Protein AF-A0AAU9X908-F1 (afdb_monomer)

pLDDT: mean 73.02, std 19.75, range [23.5, 96.81]

Structure (mmCIF, N/CA/C/O backbone):
data_AF-A0AAU9X908-F1
#
_entry.id   AF-A0AAU9X908-F1
#
loop_
_atom_site.group_PDB
_atom_site.id
_atom_site.type_symbol
_atom_site.label_atom_id
_atom_site.label_alt_id
_atom_site.label_comp_id
_atom_site.label_asym_id
_atom_site.label_entity_id
_atom_site.label_seq_id
_atom_site.pdbx_PDB_ins_code
_atom_site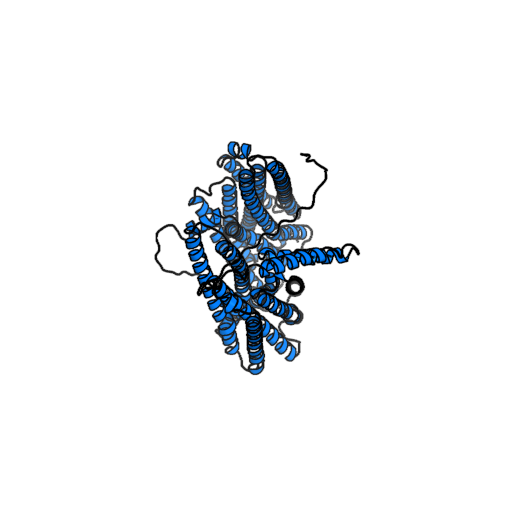.Cartn_x
_atom_site.Cartn_y
_atom_site.Cartn_z
_atom_site.occupancy
_atom_site.B_iso_or_equiv
_atom_site.auth_seq_id
_atom_site.auth_comp_id
_atom_site.auth_asym_id
_atom_site.auth_atom_id
_atom_site.pdbx_PDB_model_num
ATOM 1 N N . MET A 1 1 ? 35.784 2.937 -13.940 1.00 35.47 1 MET A N 1
ATOM 2 C CA . MET A 1 1 ? 35.370 4.219 -14.549 1.00 35.47 1 MET A CA 1
ATOM 3 C C . MET A 1 1 ? 34.858 5.128 -13.444 1.00 35.47 1 MET A C 1
ATOM 5 O O . MET A 1 1 ? 34.075 4.648 -12.642 1.00 35.47 1 MET A O 1
ATOM 9 N N . ASN A 1 2 ? 35.304 6.386 -13.359 1.00 28.16 2 ASN A N 1
ATOM 10 C CA . ASN A 1 2 ? 34.763 7.344 -12.379 1.00 28.16 2 ASN A CA 1
ATOM 11 C C . ASN A 1 2 ? 33.308 7.718 -12.721 1.00 28.16 2 ASN A C 1
ATOM 13 O O . ASN A 1 2 ? 32.868 7.489 -13.845 1.00 28.16 2 ASN A O 1
ATOM 17 N N . GLN A 1 3 ? 32.579 8.375 -11.807 1.00 33.16 3 GLN A N 1
ATOM 18 C CA . GLN A 1 3 ? 31.258 8.948 -12.135 1.00 33.16 3 GLN A CA 1
ATOM 19 C C . GLN A 1 3 ? 31.327 9.942 -13.315 1.00 33.16 3 GLN A C 1
ATOM 21 O O . GLN A 1 3 ? 30.377 10.031 -14.084 1.00 33.16 3 GLN A O 1
ATOM 26 N N . THR A 1 4 ? 32.468 10.605 -13.533 1.00 37.00 4 THR A N 1
ATOM 27 C CA . THR A 1 4 ? 32.739 11.460 -14.704 1.00 37.00 4 THR A CA 1
ATOM 28 C C . THR A 1 4 ? 32.834 10.707 -16.040 1.00 37.00 4 THR A C 1
ATOM 30 O O . THR A 1 4 ? 32.644 11.319 -17.088 1.00 37.00 4 THR A O 1
ATOM 33 N N . ASN A 1 5 ? 33.049 9.387 -16.047 1.00 36.59 5 ASN A N 1
ATOM 34 C CA . ASN A 1 5 ? 33.089 8.583 -17.276 1.00 36.59 5 ASN A CA 1
ATOM 35 C C . ASN A 1 5 ? 31.698 8.146 -17.776 1.00 36.59 5 ASN A C 1
ATOM 37 O O . ASN A 1 5 ? 31.617 7.649 -18.889 1.00 36.59 5 ASN A O 1
ATOM 41 N N . LEU A 1 6 ? 30.609 8.380 -17.028 1.00 41.09 6 LEU A N 1
ATOM 42 C CA . LEU A 1 6 ? 29.248 8.320 -17.596 1.00 41.09 6 LEU A CA 1
ATOM 43 C C . LEU A 1 6 ? 28.894 9.578 -18.423 1.00 41.09 6 LEU A C 1
ATOM 45 O O . LEU A 1 6 ? 27.800 9.655 -18.976 1.00 41.09 6 LEU A O 1
ATOM 49 N N . PHE A 1 7 ? 29.782 10.582 -18.462 1.00 39.28 7 PHE A N 1
ATOM 50 C CA . PHE A 1 7 ? 29.483 11.934 -18.957 1.00 39.28 7 PHE A CA 1
ATOM 51 C C . PHE A 1 7 ? 30.572 12.545 -19.857 1.00 39.28 7 PHE A C 1
ATOM 53 O O . PHE A 1 7 ? 30.513 13.736 -20.164 1.00 39.28 7 PHE A O 1
ATOM 60 N N . LYS A 1 8 ? 31.549 11.752 -20.316 1.00 29.59 8 LYS A N 1
ATOM 61 C CA . LYS A 1 8 ? 32.441 12.143 -21.419 1.00 29.59 8 LYS A CA 1
ATOM 62 C C . LYS A 1 8 ? 31.945 11.521 -22.729 1.00 29.59 8 LYS A C 1
ATOM 64 O O . LYS A 1 8 ? 31.578 10.350 -22.710 1.00 29.59 8 LYS A O 1
ATOM 69 N N . PRO A 1 9 ? 31.960 12.254 -23.856 1.00 34.16 9 PRO A N 1
ATOM 70 C CA . PRO A 1 9 ? 31.743 11.644 -25.158 1.00 34.16 9 PRO A CA 1
ATOM 71 C C . PRO A 1 9 ? 32.958 10.785 -25.523 1.00 34.16 9 PRO A C 1
ATOM 73 O O . PRO A 1 9 ? 34.083 11.288 -25.555 1.00 34.16 9 PRO A O 1
ATOM 76 N N . GLU A 1 10 ? 32.736 9.508 -25.826 1.00 31.47 10 GLU A N 1
ATOM 77 C CA . GLU A 1 10 ? 33.707 8.707 -26.572 1.00 31.47 10 GLU A CA 1
ATOM 78 C C . GLU A 1 10 ? 33.619 9.118 -28.045 1.00 31.47 10 GLU A C 1
ATOM 80 O O . GLU A 1 10 ? 32.768 8.667 -28.809 1.00 31.47 10 GLU A O 1
ATOM 85 N N . SER A 1 11 ? 34.478 10.062 -28.425 1.00 38.91 11 SER A N 1
ATOM 86 C CA . SER A 1 11 ? 34.793 10.324 -29.824 1.00 38.91 11 SER A CA 1
ATOM 87 C C . SER A 1 11 ? 35.535 9.123 -30.416 1.00 38.91 11 SER A C 1
ATOM 89 O O . SER A 1 11 ? 36.434 8.597 -29.767 1.00 38.91 11 SER A O 1
ATOM 91 N N . GLU A 1 12 ? 35.214 8.783 -31.668 1.00 37.00 12 GLU A N 1
ATOM 92 C CA . GLU A 1 12 ? 35.910 7.782 -32.499 1.00 37.00 12 GLU A CA 1
ATOM 93 C C . GLU A 1 12 ? 35.606 6.295 -32.217 1.00 37.00 12 GLU A C 1
ATOM 95 O O . GLU A 1 12 ? 36.513 5.481 -32.066 1.00 37.00 12 GLU A O 1
ATOM 100 N N . LEU A 1 13 ? 34.327 5.893 -32.321 1.00 29.86 13 LEU A N 1
ATOM 101 C CA . LEU A 1 13 ? 34.020 4.564 -32.878 1.00 29.86 13 LEU A CA 1
ATOM 102 C C . LEU A 1 13 ? 32.718 4.511 -33.710 1.00 29.86 13 LEU A C 1
ATOM 104 O O . LEU A 1 13 ? 31.619 4.488 -33.174 1.00 29.86 13 LEU A O 1
ATOM 108 N N . ASN A 1 14 ? 32.899 4.440 -35.033 1.00 28.14 14 ASN A N 1
ATOM 109 C CA . ASN A 1 14 ? 32.009 3.919 -36.088 1.00 28.14 14 ASN A CA 1
ATOM 110 C C . ASN A 1 14 ? 30.514 4.332 -36.141 1.00 28.14 14 ASN A C 1
ATOM 112 O O . ASN A 1 14 ? 29.678 3.949 -35.327 1.00 28.14 14 ASN A O 1
ATOM 116 N N . ASN A 1 15 ? 30.154 5.001 -37.244 1.00 30.45 15 ASN A N 1
ATOM 117 C CA . ASN A 1 15 ? 28.794 5.420 -37.610 1.00 30.45 15 ASN A CA 1
ATOM 118 C C . ASN A 1 15 ? 27.836 4.237 -37.899 1.00 30.45 15 ASN A C 1
ATOM 120 O O . ASN A 1 15 ? 27.577 3.930 -39.062 1.00 30.45 15 ASN A O 1
ATOM 124 N N . SER A 1 16 ? 27.276 3.592 -36.870 1.00 29.86 16 SER A N 1
ATOM 125 C CA . SER A 1 16 ? 26.276 2.518 -37.063 1.00 29.86 16 SER A CA 1
ATOM 126 C C . SER A 1 16 ? 25.141 2.438 -36.028 1.00 29.86 16 SER A C 1
ATOM 128 O O . SER A 1 16 ? 24.173 1.721 -36.261 1.00 29.86 16 SER A O 1
ATOM 130 N N . THR A 1 17 ? 25.195 3.172 -34.913 1.00 33.28 17 THR A N 1
ATOM 131 C CA . THR A 1 17 ? 24.289 2.997 -33.753 1.00 33.28 17 THR A CA 1
ATOM 132 C C . THR A 1 17 ? 23.340 4.182 -33.507 1.00 33.28 17 THR A C 1
ATOM 134 O O . THR A 1 17 ? 23.253 4.722 -32.409 1.00 33.28 17 THR A O 1
ATOM 137 N N . MET A 1 18 ? 22.565 4.580 -34.525 1.00 29.23 18 MET A N 1
ATOM 138 C CA . MET A 1 18 ? 21.447 5.540 -34.375 1.00 29.23 18 MET A CA 1
ATOM 139 C C . MET A 1 18 ? 20.054 4.876 -34.271 1.00 29.23 18 MET A C 1
ATOM 141 O O . MET A 1 18 ? 19.043 5.531 -34.511 1.00 29.23 18 MET A O 1
ATOM 145 N N . GLY A 1 19 ? 19.988 3.586 -33.915 1.00 31.58 19 GLY A N 1
ATOM 146 C CA . GLY A 1 19 ? 18.732 2.818 -33.825 1.00 31.58 19 GLY A CA 1
ATOM 147 C C . GLY A 1 19 ? 18.126 2.660 -32.421 1.00 31.58 19 GLY A C 1
ATOM 148 O O . GLY A 1 19 ? 16.918 2.481 -32.295 1.00 31.58 19 GLY A O 1
ATOM 149 N N . GLU A 1 20 ? 18.927 2.743 -31.356 1.00 39.66 20 GLU A N 1
ATOM 150 C CA . GLU A 1 20 ? 18.507 2.376 -29.993 1.00 39.66 20 GLU A CA 1
ATOM 151 C C . GLU A 1 20 ? 18.228 3.615 -29.129 1.00 39.66 20 GLU A C 1
ATOM 153 O O . GLU A 1 20 ? 19.153 4.249 -28.616 1.00 39.66 20 GLU A O 1
ATOM 158 N N . ARG A 1 21 ? 16.952 3.992 -28.937 1.00 40.88 21 ARG A N 1
ATOM 159 C CA . ARG A 1 21 ? 16.614 5.105 -28.019 1.00 40.88 21 ARG A CA 1
ATOM 160 C C . ARG A 1 21 ? 15.284 5.003 -27.258 1.00 40.88 21 ARG A C 1
ATOM 162 O O . ARG A 1 21 ? 14.858 5.979 -26.642 1.00 40.88 21 ARG A O 1
ATOM 169 N N . SER A 1 22 ? 14.635 3.840 -27.245 1.00 50.44 22 SER A N 1
ATOM 170 C CA . SER A 1 22 ? 13.269 3.708 -26.709 1.00 50.44 22 SER A CA 1
ATOM 171 C C . SER A 1 22 ? 12.935 2.321 -26.137 1.00 50.44 22 SER A C 1
ATOM 173 O O . SER A 1 22 ? 11.853 1.777 -26.356 1.00 50.44 22 SER A O 1
ATOM 175 N N . SER A 1 23 ? 13.838 1.757 -25.331 1.00 57.22 23 SER A N 1
ATOM 176 C CA . SER A 1 23 ? 13.546 0.539 -24.564 1.00 57.22 23 SER A CA 1
ATOM 177 C C . SER A 1 23 ? 12.312 0.729 -23.648 1.00 57.22 23 SER A C 1
ATOM 179 O O . SER A 1 23 ? 12.219 1.749 -22.951 1.00 57.22 23 SER A O 1
ATOM 181 N N . PRO A 1 24 ? 11.355 -0.226 -23.602 1.00 58.06 24 PRO A N 1
ATOM 182 C CA . PRO A 1 24 ? 10.102 -0.087 -22.842 1.00 58.06 24 PRO A CA 1
ATOM 183 C C . PRO A 1 24 ? 10.278 0.264 -21.356 1.00 58.06 24 PRO A C 1
ATOM 185 O O . PRO A 1 24 ? 9.508 1.054 -20.799 1.00 58.06 24 PRO A O 1
ATOM 188 N N . LEU A 1 25 ? 11.361 -0.214 -20.731 1.00 54.50 25 LEU A N 1
ATOM 189 C CA . LEU A 1 25 ? 11.754 0.128 -19.361 1.00 54.50 25 LEU A CA 1
ATOM 190 C C . LEU A 1 25 ? 11.863 1.647 -19.117 1.00 54.50 25 LEU A C 1
ATOM 192 O O . LEU A 1 25 ? 11.541 2.112 -18.021 1.00 54.50 25 LEU A O 1
ATOM 196 N N . ASN A 1 26 ? 12.262 2.445 -20.113 1.00 64.31 26 ASN A N 1
ATOM 197 C CA . ASN A 1 26 ? 12.346 3.904 -19.988 1.00 64.31 26 ASN A CA 1
ATOM 198 C C . ASN A 1 26 ? 10.954 4.558 -19.961 1.00 64.31 26 ASN A C 1
ATOM 200 O O . ASN A 1 26 ? 10.720 5.490 -19.190 1.00 64.31 26 ASN A O 1
ATOM 204 N N . ILE A 1 27 ? 10.003 4.030 -20.734 1.00 67.69 27 ILE A N 1
ATOM 205 C CA . ILE A 1 27 ? 8.603 4.485 -20.767 1.00 67.69 27 ILE A CA 1
ATOM 206 C C . ILE A 1 27 ? 7.889 4.105 -19.464 1.00 67.69 27 ILE A C 1
ATOM 208 O O . ILE A 1 27 ? 7.165 4.924 -18.885 1.00 67.69 27 ILE A O 1
ATOM 212 N N . LEU A 1 28 ? 8.148 2.895 -18.958 1.00 64.56 28 LEU A N 1
ATOM 213 C CA . LEU A 1 28 ? 7.693 2.443 -17.644 1.00 64.56 28 LEU A CA 1
ATOM 214 C C . LEU A 1 28 ? 8.275 3.324 -16.528 1.00 64.56 28 LEU A C 1
ATOM 216 O O . LEU A 1 28 ? 7.522 3.810 -15.684 1.00 64.56 28 LEU A O 1
ATOM 220 N N . SER A 1 29 ? 9.587 3.596 -16.564 1.00 66.31 29 SER A N 1
ATOM 221 C CA . SER A 1 29 ? 10.278 4.496 -15.626 1.00 66.31 29 SER A CA 1
ATOM 222 C C . SER A 1 29 ? 9.632 5.875 -15.595 1.00 66.31 29 SER A C 1
ATOM 224 O O . SER A 1 29 ? 9.266 6.365 -14.527 1.00 66.31 29 SER A O 1
ATOM 226 N N . PHE A 1 30 ? 9.453 6.489 -16.765 1.00 75.62 30 PHE A N 1
ATOM 227 C CA . PHE A 1 30 ? 8.862 7.814 -16.907 1.00 75.62 30 PHE A CA 1
ATOM 228 C C . PHE A 1 30 ? 7.426 7.844 -16.362 1.00 75.62 30 PHE A C 1
ATOM 230 O O . PHE A 1 30 ? 7.099 8.671 -15.511 1.00 75.62 30 PHE A O 1
ATOM 237 N N . SER A 1 31 ? 6.590 6.882 -16.761 1.00 74.75 31 SER A N 1
ATOM 238 C CA . SER A 1 31 ? 5.188 6.778 -16.327 1.00 74.75 31 SER A CA 1
ATOM 239 C C . SER A 1 31 ? 5.047 6.536 -14.817 1.00 74.75 31 SER A C 1
ATOM 241 O O . SER A 1 31 ? 4.188 7.131 -14.158 1.00 74.75 31 SER A O 1
ATOM 243 N N . PHE A 1 32 ? 5.914 5.700 -14.240 1.00 77.44 32 PHE A N 1
ATOM 244 C CA . PHE A 1 32 ? 5.942 5.413 -12.807 1.00 77.44 32 PHE A CA 1
ATOM 245 C C . PHE A 1 32 ? 6.405 6.629 -11.986 1.00 77.44 32 PHE A C 1
ATOM 247 O O . PHE A 1 32 ? 5.791 6.966 -10.970 1.00 77.44 32 PHE A O 1
ATOM 254 N N . LEU A 1 33 ? 7.431 7.347 -12.456 1.00 79.12 33 LEU A N 1
ATOM 255 C CA . LEU A 1 33 ? 7.912 8.582 -11.831 1.00 79.12 33 LEU A CA 1
ATOM 256 C C . LEU A 1 33 ? 6.875 9.714 -11.923 1.00 79.12 33 LEU A C 1
ATOM 258 O O . LEU A 1 33 ? 6.649 10.394 -10.922 1.00 79.12 33 LEU A O 1
ATOM 262 N N . LEU A 1 34 ? 6.169 9.869 -13.052 1.00 83.00 34 LEU A N 1
ATOM 263 C CA . LEU A 1 34 ? 5.041 10.805 -13.177 1.00 83.00 34 LEU A CA 1
ATOM 264 C C . LEU A 1 34 ? 3.926 10.503 -12.160 1.00 83.00 34 LEU A C 1
ATOM 266 O O . LEU A 1 34 ? 3.399 11.420 -11.521 1.00 83.00 34 LEU A O 1
ATOM 270 N N . MET A 1 35 ? 3.586 9.223 -11.967 1.00 83.44 35 MET A N 1
ATOM 271 C CA . MET A 1 35 ? 2.600 8.800 -10.969 1.00 83.44 35 MET A CA 1
ATOM 272 C C . MET A 1 35 ? 3.048 9.151 -9.540 1.00 83.44 35 MET A C 1
ATOM 274 O O . MET A 1 35 ? 2.267 9.739 -8.784 1.00 83.44 35 MET A O 1
ATOM 278 N N . ILE A 1 36 ? 4.293 8.823 -9.172 1.00 83.94 36 ILE A N 1
ATOM 279 C CA . ILE A 1 36 ? 4.866 9.153 -7.857 1.00 83.94 36 ILE A CA 1
ATOM 280 C C . ILE A 1 36 ? 4.890 10.666 -7.637 1.00 83.94 36 ILE A C 1
ATOM 282 O O . ILE A 1 36 ? 4.458 11.129 -6.579 1.00 83.94 36 ILE A O 1
ATOM 286 N N . MET A 1 37 ? 5.330 11.441 -8.628 1.00 88.56 37 MET A N 1
ATOM 287 C CA . MET A 1 37 ? 5.371 12.901 -8.576 1.00 88.56 37 MET A CA 1
ATOM 288 C C . MET A 1 37 ? 3.974 13.479 -8.311 1.00 88.56 37 MET A C 1
ATOM 290 O O . MET A 1 37 ? 3.791 14.224 -7.348 1.00 88.56 37 MET A O 1
ATOM 294 N N . PHE A 1 38 ? 2.957 13.075 -9.083 1.00 86.94 38 PHE A N 1
ATOM 295 C CA . PHE A 1 38 ? 1.579 13.536 -8.880 1.00 86.94 38 PHE A CA 1
ATOM 296 C C . PHE A 1 38 ? 1.053 13.205 -7.472 1.00 86.94 38 PHE A C 1
ATOM 298 O O . PHE A 1 38 ? 0.479 14.070 -6.802 1.00 86.94 38 PHE A O 1
ATOM 305 N N . MET A 1 39 ? 1.254 11.969 -6.997 1.00 84.06 39 MET A N 1
ATOM 306 C CA . MET A 1 39 ? 0.803 11.563 -5.661 1.00 84.06 39 MET A CA 1
ATOM 307 C C . MET A 1 39 ? 1.550 12.302 -4.543 1.00 84.06 39 MET A C 1
ATOM 309 O O . MET A 1 39 ? 0.923 12.705 -3.560 1.00 84.06 39 MET A O 1
ATOM 313 N N . THR A 1 40 ? 2.855 12.524 -4.707 1.00 88.69 40 THR A N 1
ATOM 314 C CA . THR A 1 40 ? 3.704 13.245 -3.751 1.00 88.69 40 THR A CA 1
ATOM 315 C C . THR A 1 40 ? 3.266 14.699 -3.616 1.00 88.69 40 THR A C 1
ATOM 317 O O . THR A 1 40 ? 3.012 15.159 -2.500 1.00 88.69 40 THR A O 1
ATOM 320 N N . LEU A 1 41 ? 3.103 15.406 -4.741 1.00 91.94 41 LEU A N 1
ATOM 321 C CA . LEU A 1 41 ? 2.661 16.802 -4.769 1.00 91.94 41 LEU A CA 1
ATOM 322 C C . LEU A 1 41 ? 1.277 16.957 -4.131 1.00 91.94 41 LEU A C 1
ATOM 324 O O . LEU A 1 41 ? 1.098 17.772 -3.226 1.00 91.94 41 LEU A O 1
ATOM 328 N N . PHE A 1 42 ? 0.304 16.136 -4.542 1.00 88.06 42 PHE A N 1
ATOM 329 C CA . PHE A 1 42 ? -1.058 16.187 -4.007 1.00 88.06 42 PHE A CA 1
ATOM 330 C C . PHE A 1 42 ? -1.113 15.864 -2.505 1.00 88.06 42 PHE A C 1
ATOM 332 O O . PHE A 1 42 ? -1.744 16.588 -1.728 1.00 88.06 42 PHE A O 1
ATOM 339 N N . GLY A 1 43 ? -0.443 14.789 -2.080 1.00 85.19 43 GLY A N 1
ATOM 340 C CA . GLY A 1 43 ? -0.454 14.330 -0.693 1.00 85.19 43 GLY A CA 1
ATOM 341 C C . GLY A 1 43 ? 0.201 15.325 0.266 1.00 85.19 43 GLY A C 1
ATOM 342 O O . GLY A 1 43 ? -0.358 15.623 1.324 1.00 85.19 43 GLY A O 1
ATOM 343 N N . ASN A 1 44 ? 1.349 15.888 -0.108 1.00 92.69 44 ASN A N 1
ATOM 344 C CA . ASN A 1 44 ? 2.088 16.810 0.753 1.00 92.69 44 ASN A CA 1
ATOM 345 C C . ASN A 1 44 ? 1.520 18.237 0.719 1.00 92.69 44 ASN A C 1
ATOM 347 O O . ASN A 1 44 ? 1.444 18.886 1.766 1.00 92.69 44 ASN A O 1
ATOM 351 N N . ALA A 1 45 ? 0.959 18.689 -0.409 1.00 92.19 45 ALA A N 1
ATOM 352 C CA . ALA A 1 45 ? 0.151 19.910 -0.426 1.00 92.19 45 ALA A CA 1
ATOM 353 C C . ALA A 1 45 ? -1.053 19.790 0.528 1.00 92.19 45 ALA A C 1
ATOM 355 O O . ALA A 1 45 ? -1.361 20.729 1.265 1.00 92.19 45 ALA A O 1
ATOM 356 N N . LEU A 1 46 ? -1.697 18.617 0.596 1.00 88.12 46 LEU A N 1
ATOM 357 C CA . LEU A 1 46 ? -2.789 18.354 1.537 1.00 88.12 46 LEU A CA 1
ATOM 358 C C . LEU A 1 46 ? -2.332 18.379 3.011 1.00 88.12 46 LEU A C 1
ATOM 360 O O . LEU A 1 46 ? -3.075 18.898 3.850 1.00 88.12 46 LEU A O 1
ATOM 364 N N . VAL A 1 47 ? -1.121 17.899 3.333 1.00 89.62 47 VAL A N 1
ATOM 365 C CA . VAL A 1 47 ? -0.500 18.037 4.672 1.00 89.62 47 VAL A CA 1
ATOM 366 C C . VAL A 1 47 ? -0.389 19.514 5.067 1.00 89.62 47 VAL A C 1
ATOM 368 O O . VAL A 1 47 ? -0.904 19.917 6.116 1.00 89.62 47 VAL A O 1
ATOM 371 N N . ILE A 1 48 ? 0.219 20.334 4.204 1.00 91.94 48 ILE A N 1
ATOM 372 C CA . ILE A 1 48 ? 0.461 21.762 4.454 1.00 91.94 48 ILE A CA 1
ATOM 373 C C . ILE A 1 48 ? -0.864 22.535 4.553 1.00 91.94 48 ILE A C 1
ATOM 375 O O . ILE A 1 48 ? -1.082 23.297 5.501 1.00 91.94 48 ILE A O 1
ATOM 379 N N . LEU A 1 49 ? -1.799 22.302 3.625 1.00 87.19 49 LEU A N 1
ATOM 380 C CA . LEU A 1 49 ? -3.118 22.941 3.627 1.00 87.19 49 LEU A CA 1
ATOM 381 C C . LEU A 1 49 ? -3.936 22.566 4.867 1.00 87.19 49 LEU A C 1
ATOM 383 O O . LEU A 1 49 ? -4.584 23.433 5.452 1.00 87.19 49 LEU A O 1
ATOM 387 N N . ALA A 1 50 ? -3.888 21.310 5.318 1.00 84.38 50 ALA A N 1
ATOM 388 C CA . ALA A 1 50 ? -4.542 20.885 6.552 1.00 84.38 50 ALA A CA 1
ATOM 389 C C . ALA A 1 50 ? -3.977 21.602 7.788 1.00 84.38 50 ALA A C 1
ATOM 391 O O . ALA A 1 50 ? -4.751 22.083 8.619 1.00 84.38 50 ALA A O 1
ATOM 392 N N . PHE A 1 51 ? -2.651 21.726 7.894 1.00 89.00 51 PHE A N 1
ATOM 393 C CA . PHE A 1 51 ? -1.985 22.435 8.990 1.00 89.00 51 PHE A CA 1
ATOM 394 C C . PHE A 1 51 ? -2.314 23.940 8.997 1.00 89.00 51 PHE A C 1
ATOM 396 O O . PHE A 1 51 ? -2.642 24.518 10.042 1.00 89.00 51 PHE A O 1
ATOM 403 N N . LYS A 1 52 ? -2.326 24.575 7.815 1.00 87.25 52 LYS A N 1
ATOM 404 C CA . LYS A 1 52 ? -2.742 25.976 7.647 1.00 87.25 52 LYS A CA 1
ATOM 405 C C . LYS A 1 52 ? -4.216 26.169 8.035 1.00 87.25 52 LYS A C 1
ATOM 407 O O . LYS A 1 52 ? -4.521 27.090 8.791 1.00 87.25 52 LYS A O 1
ATOM 412 N N . LYS A 1 53 ? -5.117 25.281 7.596 1.00 80.94 53 LYS A N 1
ATOM 413 C CA . LYS A 1 53 ? -6.582 25.385 7.774 1.00 80.94 53 LYS A CA 1
ATOM 414 C C . LYS A 1 53 ? -7.089 25.012 9.176 1.00 80.94 53 LYS A C 1
ATOM 416 O O . LYS A 1 53 ? -8.158 25.474 9.565 1.00 80.94 53 LYS A O 1
ATOM 421 N N . ASN A 1 54 ? -6.369 24.185 9.942 1.00 78.75 54 ASN A N 1
ATOM 422 C CA . ASN A 1 54 ? -6.847 23.649 11.223 1.00 78.75 54 ASN A CA 1
ATOM 423 C C . ASN A 1 54 ? -5.863 23.899 12.381 1.00 78.75 54 ASN A C 1
ATOM 425 O O . ASN A 1 54 ? -4.896 23.161 12.571 1.00 78.75 54 ASN A O 1
ATOM 429 N N . SER A 1 55 ? -6.171 24.884 13.231 1.00 77.94 55 SER A N 1
ATOM 430 C CA . SER A 1 55 ? -5.376 25.217 14.425 1.00 77.94 55 SER A CA 1
ATOM 431 C C . SER A 1 55 ? -5.179 24.041 15.391 1.00 77.94 55 SER A C 1
ATOM 433 O O . SER A 1 55 ? -4.133 23.952 16.028 1.00 77.94 55 SER A O 1
ATOM 435 N N . LYS A 1 56 ? -6.120 23.086 15.455 1.00 76.19 56 LYS A N 1
ATOM 436 C CA . LYS A 1 56 ? -6.049 21.927 16.366 1.00 76.19 56 LYS A CA 1
ATOM 437 C C . LYS A 1 56 ? -4.986 20.888 15.992 1.00 76.19 56 LYS A C 1
ATOM 439 O O . LYS A 1 56 ? -4.790 19.949 16.756 1.00 76.19 56 LYS A O 1
ATOM 444 N N . ILE A 1 57 ? -4.316 21.032 14.844 1.00 79.75 57 ILE A N 1
ATOM 445 C CA . ILE A 1 57 ? -3.167 20.194 14.463 1.00 79.75 57 ILE A CA 1
ATOM 446 C C . ILE A 1 57 ? -1.850 20.978 14.365 1.00 79.75 57 ILE A C 1
ATOM 448 O O . ILE A 1 57 ? -0.874 20.445 13.848 1.00 79.75 57 ILE A O 1
ATOM 452 N N . ARG A 1 58 ? -1.775 22.208 14.895 1.00 84.44 58 ARG A N 1
ATOM 453 C CA . ARG A 1 58 ? -0.533 23.004 14.955 1.00 84.44 58 ARG A CA 1
ATOM 454 C C . ARG A 1 58 ? 0.323 22.670 16.188 1.00 84.44 58 ARG A C 1
ATOM 456 O O . ARG A 1 58 ? 0.741 23.549 16.934 1.00 84.44 58 ARG A O 1
ATOM 463 N N . THR A 1 59 ? 0.543 21.379 16.428 1.00 84.81 59 THR A N 1
ATOM 464 C CA . THR A 1 59 ? 1.423 20.859 17.489 1.00 84.81 59 THR A CA 1
ATOM 465 C C . THR A 1 59 ? 2.877 20.820 17.022 1.00 84.81 59 THR A C 1
ATOM 467 O O . THR A 1 59 ? 3.112 20.662 15.828 1.00 84.81 59 THR A O 1
ATOM 470 N N . VAL A 1 60 ? 3.845 20.877 17.944 1.00 84.19 60 VAL A N 1
ATOM 471 C CA . VAL A 1 60 ? 5.299 20.900 17.656 1.00 84.19 60 VAL A CA 1
ATOM 472 C C . VAL A 1 60 ? 5.729 19.837 16.632 1.00 84.19 60 VAL A C 1
ATOM 474 O O . VAL A 1 60 ? 6.289 20.189 15.600 1.00 84.19 60 VAL A O 1
ATOM 477 N N . THR A 1 61 ? 5.353 18.566 16.822 1.00 84.31 61 THR A N 1
ATOM 478 C CA . THR A 1 61 ? 5.600 17.471 15.855 1.00 84.31 61 THR A CA 1
ATOM 479 C C . THR A 1 61 ? 5.190 17.810 14.428 1.00 84.31 61 THR A C 1
ATOM 481 O O . THR A 1 61 ? 5.832 17.412 13.463 1.00 84.31 61 THR A O 1
ATOM 484 N N . ASN A 1 62 ? 4.079 18.527 14.281 1.00 87.81 62 ASN A N 1
ATOM 485 C CA . ASN A 1 62 ? 3.461 18.753 12.990 1.00 87.81 62 ASN A CA 1
ATOM 486 C C . ASN A 1 62 ? 4.137 19.904 12.230 1.00 87.81 62 ASN A C 1
ATOM 488 O O . ASN A 1 62 ? 3.945 19.995 11.025 1.00 87.81 62 ASN A O 1
ATOM 492 N N . TYR A 1 63 ? 4.972 20.717 12.892 1.00 90.75 63 TYR A N 1
ATOM 493 C CA . TYR A 1 63 ? 5.920 21.597 12.202 1.00 90.75 63 TYR A CA 1
ATOM 494 C C . TYR A 1 63 ? 7.006 20.773 11.491 1.00 90.75 63 TYR A C 1
ATOM 496 O O . TYR A 1 63 ? 7.282 21.031 10.324 1.00 90.75 63 TYR A O 1
ATOM 504 N N . PHE A 1 64 ? 7.539 19.720 12.127 1.00 91.31 64 PHE A N 1
ATOM 505 C CA . PHE A 1 64 ? 8.456 18.777 11.467 1.00 91.31 64 PHE A CA 1
ATOM 506 C C . PHE A 1 64 ? 7.767 17.981 10.346 1.00 91.31 64 PHE A C 1
ATOM 508 O O . PHE A 1 64 ? 8.348 17.803 9.284 1.00 91.31 64 PHE A O 1
ATOM 515 N N . VAL A 1 65 ? 6.503 17.571 10.522 1.00 89.94 65 VAL A N 1
ATOM 516 C CA . VAL A 1 65 ? 5.716 16.926 9.445 1.00 89.94 65 VAL A CA 1
ATOM 517 C C . VAL A 1 65 ? 5.454 17.879 8.267 1.00 89.94 65 VAL A C 1
ATOM 519 O O . VAL A 1 65 ? 5.455 17.443 7.121 1.00 89.94 65 VAL A O 1
ATOM 522 N N . VAL A 1 66 ? 5.263 19.180 8.513 1.00 92.56 66 VAL A N 1
ATOM 523 C CA . VAL A 1 66 ? 5.157 20.194 7.447 1.00 92.56 66 VAL A CA 1
ATOM 524 C C . VAL A 1 66 ? 6.504 20.445 6.765 1.00 92.56 66 VAL A C 1
ATOM 526 O O . VAL A 1 66 ? 6.541 20.566 5.548 1.00 92.56 66 VAL A O 1
ATOM 529 N N . SER A 1 67 ? 7.605 20.477 7.517 1.00 94.38 67 SER A N 1
ATOM 530 C CA . SER A 1 67 ? 8.970 20.592 6.981 1.00 94.38 67 SER A CA 1
ATOM 531 C C . SER A 1 67 ? 9.340 19.390 6.096 1.00 94.38 67 SER A C 1
ATOM 533 O O . SER A 1 67 ? 9.815 19.571 4.978 1.00 94.38 67 SER A O 1
ATOM 535 N N . LEU A 1 68 ? 9.002 18.172 6.533 1.00 92.38 68 LEU A N 1
ATOM 536 C CA . LEU A 1 68 ? 9.098 16.948 5.733 1.00 92.38 68 LEU A CA 1
ATOM 537 C C . LEU A 1 68 ? 8.254 17.038 4.451 1.00 92.38 68 LEU A C 1
ATOM 539 O O . LEU A 1 68 ? 8.766 16.774 3.371 1.00 92.38 68 LEU A O 1
ATOM 543 N N . ALA A 1 69 ? 7.003 17.503 4.547 1.00 93.44 69 ALA A N 1
ATO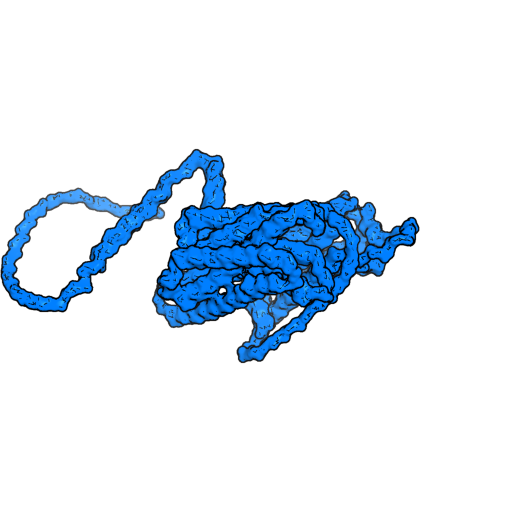M 544 C CA . ALA A 1 69 ? 6.136 17.708 3.385 1.00 93.44 69 ALA A CA 1
ATOM 545 C C . ALA A 1 69 ? 6.666 18.772 2.397 1.00 93.44 69 ALA A C 1
ATOM 547 O O . ALA A 1 69 ? 6.373 18.694 1.207 1.00 93.44 69 ALA A O 1
ATOM 548 N N . VAL A 1 70 ? 7.453 19.753 2.857 1.00 95.12 70 VAL A N 1
ATOM 549 C CA . VAL A 1 70 ? 8.160 20.703 1.976 1.00 95.12 70 VAL A CA 1
ATOM 550 C C . VAL A 1 70 ? 9.327 20.019 1.259 1.00 95.12 70 VAL A C 1
ATOM 552 O O . VAL A 1 70 ? 9.459 20.196 0.052 1.00 95.12 70 VAL A O 1
ATOM 555 N N . ALA A 1 71 ? 10.123 19.196 1.950 1.00 94.75 71 ALA A N 1
ATOM 556 C CA . ALA A 1 71 ? 11.182 18.397 1.321 1.00 94.75 71 ALA A CA 1
ATOM 557 C C . ALA A 1 71 ? 10.621 17.409 0.279 1.00 94.75 71 ALA A C 1
ATOM 559 O O . ALA A 1 71 ? 11.132 17.336 -0.837 1.00 94.75 71 ALA A O 1
ATOM 560 N N . ASP A 1 72 ? 9.522 16.725 0.612 1.00 94.69 72 ASP A N 1
ATOM 561 C CA . ASP A 1 72 ? 8.813 15.810 -0.287 1.00 94.69 72 ASP A CA 1
ATOM 562 C C . ASP A 1 72 ? 8.225 16.536 -1.520 1.00 94.69 72 ASP A C 1
ATOM 564 O O . ASP A 1 72 ? 8.217 15.981 -2.617 1.00 94.69 72 ASP A O 1
ATOM 568 N N . ILE A 1 73 ? 7.772 17.792 -1.395 1.00 95.31 73 ILE A N 1
ATOM 569 C CA . ILE A 1 73 ? 7.366 18.605 -2.559 1.00 95.31 73 ILE A CA 1
ATOM 570 C C . ILE A 1 73 ? 8.576 19.025 -3.397 1.00 95.31 73 ILE A C 1
ATOM 572 O O . ILE A 1 73 ? 8.511 18.947 -4.621 1.00 95.31 73 ILE A O 1
ATOM 576 N N . LEU A 1 74 ? 9.672 19.465 -2.770 1.00 94.31 74 LEU A N 1
ATOM 577 C CA . LEU A 1 74 ? 10.856 19.933 -3.493 1.00 94.31 74 LEU A CA 1
ATOM 578 C C . LEU A 1 74 ? 11.460 18.818 -4.355 1.00 94.31 74 LEU A C 1
ATOM 580 O O . LEU A 1 74 ? 11.604 19.025 -5.557 1.00 94.31 74 LEU A O 1
ATOM 584 N N . VAL A 1 75 ? 11.688 17.620 -3.801 1.00 93.88 75 VAL A N 1
ATOM 585 C CA . VAL A 1 75 ? 12.207 16.467 -4.569 1.00 93.88 75 VAL A CA 1
ATOM 586 C C . VAL A 1 75 ? 11.289 16.087 -5.739 1.00 93.88 75 VAL A C 1
ATOM 588 O O . VAL A 1 75 ? 11.777 15.687 -6.794 1.00 93.88 75 VAL A O 1
ATOM 591 N N . ALA A 1 76 ? 9.971 16.272 -5.602 1.00 93.19 76 ALA A N 1
ATOM 592 C CA . ALA A 1 76 ? 9.007 16.026 -6.672 1.00 93.19 76 ALA A CA 1
ATOM 593 C C . ALA A 1 76 ? 8.990 17.113 -7.767 1.00 93.19 76 ALA A C 1
ATOM 595 O O . ALA A 1 76 ? 8.631 16.805 -8.898 1.00 93.19 76 ALA A O 1
ATOM 596 N N . ILE A 1 77 ? 9.378 18.359 -7.469 1.00 93.44 77 ILE A N 1
ATOM 597 C CA . ILE A 1 77 ? 9.449 19.452 -8.461 1.00 93.44 77 ILE A CA 1
ATOM 598 C C . ILE A 1 77 ? 10.822 19.514 -9.147 1.00 93.44 77 ILE A C 1
ATOM 600 O O . ILE A 1 77 ? 10.892 19.861 -10.323 1.00 93.44 77 ILE A O 1
ATOM 604 N N . THR A 1 78 ? 11.913 19.194 -8.445 1.00 90.94 78 THR A N 1
ATOM 605 C CA . THR A 1 78 ? 13.281 19.346 -8.971 1.00 90.94 78 THR A CA 1
ATOM 606 C C . THR A 1 78 ? 13.930 18.012 -9.332 1.00 90.94 78 THR A C 1
ATOM 608 O O . THR A 1 78 ? 14.365 17.834 -10.469 1.00 90.94 78 THR A O 1
ATOM 611 N N . SER A 1 79 ? 13.984 17.054 -8.405 1.00 91.12 79 SER A N 1
ATOM 612 C CA . SER A 1 79 ? 14.777 15.834 -8.598 1.00 91.12 79 SER A CA 1
ATOM 613 C C . SER A 1 79 ? 14.079 14.778 -9.455 1.00 91.12 79 SER A C 1
ATOM 615 O O . SER A 1 79 ? 14.707 14.214 -10.351 1.00 91.12 79 SER A O 1
ATOM 617 N N . MET A 1 80 ? 12.784 14.522 -9.226 1.00 90.50 80 MET A N 1
ATOM 618 C CA . MET A 1 80 ? 12.030 13.516 -9.986 1.00 90.50 80 MET A CA 1
ATOM 619 C C . MET A 1 80 ? 11.943 13.835 -11.491 1.00 90.50 80 MET A C 1
ATOM 621 O O . MET A 1 80 ? 12.177 12.914 -12.273 1.00 90.50 80 MET A O 1
ATOM 625 N N . PRO A 1 81 ? 11.687 15.085 -11.945 1.00 90.25 81 PRO A N 1
ATOM 626 C CA . PRO A 1 81 ? 11.629 15.386 -13.378 1.00 90.25 81 PRO A CA 1
ATOM 627 C C . PRO A 1 81 ? 12.979 15.242 -14.085 1.00 90.25 81 PRO A C 1
ATOM 629 O O . PRO A 1 81 ? 13.023 14.717 -15.193 1.00 90.25 81 PRO A O 1
ATOM 632 N N . ILE A 1 82 ? 14.087 15.651 -13.451 1.00 87.88 82 ILE A N 1
ATOM 633 C CA . ILE A 1 82 ? 15.421 15.503 -14.055 1.00 87.88 82 ILE A CA 1
ATOM 634 C C . ILE A 1 82 ? 15.831 14.022 -14.093 1.00 87.88 82 ILE A C 1
ATOM 636 O O . ILE A 1 82 ? 16.361 13.569 -15.105 1.00 87.88 82 ILE A O 1
ATOM 640 N N . TRP A 1 83 ? 15.516 13.236 -13.054 1.00 86.75 83 TRP A N 1
ATOM 641 C CA . TRP A 1 83 ? 15.733 11.783 -13.080 1.00 86.75 83 TRP A CA 1
ATOM 642 C C . TRP A 1 83 ? 14.871 11.081 -14.143 1.00 86.75 83 TRP A C 1
ATOM 644 O O . TRP A 1 83 ? 15.355 10.183 -14.821 1.00 86.75 83 TRP A O 1
ATOM 654 N N . ALA A 1 84 ? 13.624 11.516 -14.350 1.00 84.69 84 ALA A N 1
ATOM 655 C CA . ALA A 1 84 ? 12.755 10.994 -15.407 1.00 84.69 84 ALA A CA 1
ATOM 656 C C . ALA A 1 84 ? 13.224 11.392 -16.823 1.00 84.69 84 ALA A C 1
ATOM 658 O O . ALA A 1 84 ? 13.042 10.629 -17.768 1.00 84.69 84 ALA A O 1
ATOM 659 N N . ALA A 1 85 ? 13.857 12.559 -16.975 1.00 82.50 85 ALA A N 1
ATOM 660 C CA . ALA A 1 85 ? 14.465 13.005 -18.229 1.00 82.50 85 ALA A CA 1
ATOM 661 C C . ALA A 1 85 ? 15.803 12.303 -18.541 1.00 82.50 85 ALA A C 1
ATOM 663 O O . ALA A 1 85 ? 16.203 12.240 -19.705 1.00 82.50 85 ALA A O 1
ATOM 664 N N . TYR A 1 86 ? 16.500 11.775 -17.529 1.00 79.25 86 TYR A N 1
ATOM 665 C CA . TYR A 1 86 ? 17.855 11.239 -17.679 1.00 79.25 86 TYR A CA 1
ATOM 666 C C . TYR A 1 86 ? 17.975 10.072 -18.686 1.00 79.25 86 TYR A C 1
ATOM 668 O O . TYR A 1 86 ? 18.827 10.176 -19.569 1.00 79.25 86 TYR A O 1
ATOM 676 N N . PRO A 1 87 ? 17.109 9.034 -18.684 1.00 72.25 87 PRO A N 1
ATOM 677 C CA . PRO A 1 87 ? 17.180 7.959 -19.683 1.00 72.25 87 PRO A CA 1
ATOM 678 C C . PRO A 1 87 ? 16.854 8.401 -21.119 1.00 72.25 87 PRO A C 1
ATOM 680 O O . PRO A 1 87 ? 17.263 7.747 -22.071 1.00 72.25 87 PRO A O 1
ATOM 683 N N . LEU A 1 88 ? 16.121 9.508 -21.290 1.00 71.44 88 LEU A N 1
ATOM 684 C CA . LEU A 1 88 ? 15.685 10.012 -22.599 1.00 71.44 88 LEU A CA 1
ATOM 685 C C . LEU A 1 88 ? 16.726 10.952 -23.233 1.00 71.44 88 LEU A C 1
ATOM 687 O O . LEU A 1 88 ? 16.938 10.946 -24.450 1.00 71.44 88 LEU A O 1
ATOM 691 N N . PHE A 1 89 ? 17.388 11.765 -22.404 1.00 72.56 89 PHE A N 1
ATOM 692 C CA . PHE A 1 89 ? 18.250 12.874 -22.831 1.00 72.56 89 PHE A CA 1
ATOM 693 C C . PHE A 1 89 ? 19.694 12.790 -22.307 1.00 72.56 89 PHE A C 1
ATOM 695 O O . PHE A 1 89 ? 20.426 13.765 -22.447 1.00 72.56 89 PHE A O 1
ATOM 702 N N . GLY A 1 90 ? 20.122 11.662 -21.726 1.00 62.19 90 GLY A N 1
ATOM 703 C CA . GLY A 1 90 ? 21.384 11.499 -20.981 1.00 62.19 90 GLY A CA 1
ATOM 704 C C . GLY A 1 90 ? 22.605 12.229 -21.555 1.00 62.19 90 GLY A C 1
ATOM 705 O O . GLY A 1 90 ? 23.153 13.106 -20.892 1.00 62.19 90 GLY A O 1
ATOM 706 N N . ALA A 1 91 ? 22.981 11.944 -22.806 1.00 57.41 91 ALA A N 1
ATOM 707 C CA . ALA A 1 91 ? 24.142 12.555 -23.473 1.00 57.41 91 ALA A CA 1
ATOM 708 C C . ALA A 1 91 ? 23.961 14.040 -23.878 1.00 57.41 91 ALA A C 1
ATOM 710 O O . ALA A 1 91 ? 24.921 14.701 -24.263 1.00 57.41 91 ALA A O 1
ATOM 711 N N . GLN A 1 92 ? 22.739 14.575 -23.810 1.00 66.38 92 GLN A N 1
ATOM 712 C CA . GLN A 1 92 ? 22.395 15.969 -24.131 1.00 66.38 92 GLN A CA 1
ATOM 713 C C . GLN A 1 92 ? 22.169 16.828 -22.869 1.00 66.38 92 GLN A C 1
ATOM 715 O O . GLN A 1 92 ? 22.082 18.056 -22.957 1.00 66.38 92 GLN A O 1
ATOM 720 N N . LEU A 1 93 ? 22.089 16.211 -21.684 1.00 75.12 93 LEU A N 1
ATOM 721 C CA . LEU A 1 93 ? 21.966 16.915 -20.411 1.00 75.12 93 LEU A CA 1
ATOM 722 C C . LEU A 1 93 ? 23.314 17.526 -20.012 1.00 75.12 93 LEU A C 1
ATOM 724 O O . LEU A 1 93 ? 24.248 16.827 -19.627 1.00 75.12 93 LEU A O 1
ATOM 728 N N . LYS A 1 94 ? 23.400 18.861 -20.067 1.00 81.75 94 LYS A N 1
ATOM 729 C CA . LYS A 1 94 ? 24.579 19.615 -19.611 1.00 81.75 94 LYS A CA 1
ATOM 730 C C . LYS A 1 94 ? 24.934 19.237 -18.170 1.00 81.75 94 LYS A C 1
ATOM 732 O O . LYS A 1 94 ? 24.050 19.175 -17.317 1.00 81.75 94 LYS A O 1
ATOM 737 N N . GLU A 1 95 ? 26.227 19.113 -17.878 1.00 82.56 95 GLU A N 1
ATOM 738 C CA . GLU A 1 95 ? 26.754 18.763 -16.548 1.00 82.56 95 GLU A CA 1
ATOM 739 C C . GLU A 1 95 ? 26.176 19.643 -15.416 1.00 82.56 95 GLU A C 1
ATOM 741 O O . GLU A 1 95 ? 25.899 19.166 -14.317 1.00 82.56 95 GLU A O 1
ATOM 746 N N . SER A 1 96 ? 25.894 20.920 -15.699 1.00 84.06 96 SER A N 1
ATOM 747 C CA . SER A 1 96 ? 25.223 21.847 -14.778 1.00 84.06 96 SER A CA 1
ATOM 748 C C . SER A 1 96 ? 23.861 21.334 -14.285 1.00 84.06 96 SER A C 1
ATOM 750 O O . SER A 1 96 ? 23.528 21.512 -13.117 1.00 84.06 96 SER A O 1
ATOM 752 N N . VAL A 1 97 ? 23.079 20.675 -15.148 1.00 86.25 97 VAL A N 1
ATOM 753 C CA . VAL A 1 97 ? 21.762 20.105 -14.811 1.00 86.25 97 VAL A CA 1
ATOM 754 C C . VAL A 1 97 ? 21.920 18.879 -13.912 1.00 86.25 97 VAL A C 1
ATOM 756 O O . VAL A 1 97 ? 21.169 18.727 -12.951 1.00 86.25 97 VAL A O 1
ATOM 759 N N . LEU A 1 98 ? 22.940 18.051 -14.163 1.00 83.38 98 LEU A N 1
ATOM 760 C CA . LEU A 1 98 ? 23.284 16.920 -13.300 1.00 83.38 98 LEU A CA 1
ATOM 761 C C . LEU A 1 98 ? 23.734 17.398 -11.911 1.00 83.38 98 LEU A C 1
ATOM 763 O O . LEU A 1 98 ? 23.243 16.885 -10.910 1.00 83.38 98 LEU A O 1
ATOM 767 N N . LYS A 1 99 ? 24.587 18.430 -11.836 1.00 87.88 99 LYS A N 1
ATOM 768 C CA . LYS A 1 99 ? 25.010 19.060 -10.572 1.00 87.88 99 LYS A CA 1
ATOM 769 C C . LYS A 1 99 ? 23.815 19.639 -9.796 1.00 87.88 99 LYS A C 1
ATOM 771 O O . LYS A 1 99 ? 23.713 19.417 -8.591 1.00 87.88 99 LYS A O 1
ATOM 776 N N . ILE A 1 100 ? 22.867 20.295 -10.476 1.00 89.06 100 ILE A N 1
ATOM 777 C CA . ILE A 1 100 ? 21.606 20.776 -9.874 1.00 89.06 100 ILE A CA 1
ATOM 778 C C . ILE A 1 100 ? 20.757 19.610 -9.343 1.00 89.06 100 ILE A C 1
ATOM 780 O O . ILE A 1 100 ? 20.283 19.677 -8.208 1.00 89.06 100 ILE A O 1
ATOM 784 N N . TRP A 1 101 ? 20.589 18.532 -10.117 1.00 91.12 101 TRP A N 1
ATOM 785 C CA . TRP A 1 101 ? 19.866 17.337 -9.671 1.00 91.12 101 TRP A CA 1
ATOM 786 C C . TRP A 1 101 ? 20.520 16.699 -8.445 1.00 91.12 101 TRP A C 1
ATOM 788 O O . TRP A 1 101 ? 19.844 16.486 -7.442 1.00 91.12 101 TRP A O 1
ATOM 798 N N . THR A 1 102 ? 21.833 16.450 -8.487 1.00 88.94 102 THR A N 1
ATOM 799 C CA . THR A 1 102 ? 22.580 15.847 -7.375 1.00 88.94 102 THR A CA 1
ATOM 800 C C . THR A 1 102 ? 22.460 16.684 -6.104 1.00 88.94 102 THR A C 1
ATOM 802 O O . THR A 1 102 ? 22.194 16.133 -5.039 1.00 88.94 102 THR A O 1
ATOM 805 N N . PHE A 1 103 ? 22.578 18.012 -6.210 1.00 93.50 103 PHE A N 1
ATOM 806 C CA . PHE A 1 103 ? 22.363 18.915 -5.081 1.00 93.50 103 PHE A CA 1
ATOM 807 C C . PHE A 1 103 ? 20.939 18.797 -4.514 1.00 93.50 103 PHE A C 1
ATOM 809 O O . PHE A 1 103 ? 20.774 18.622 -3.310 1.00 93.50 103 PHE A O 1
ATOM 816 N N . MET A 1 104 ? 19.907 18.852 -5.361 1.00 93.38 104 MET A N 1
ATOM 817 C CA . MET A 1 104 ? 18.506 18.831 -4.918 1.00 93.38 104 MET A CA 1
ATOM 818 C C . MET A 1 104 ? 18.068 17.478 -4.338 1.00 93.38 104 MET A C 1
ATOM 820 O O . MET A 1 104 ? 17.327 17.443 -3.354 1.00 93.38 104 MET A O 1
ATOM 824 N N . ASP A 1 105 ? 18.531 16.369 -4.918 1.00 90.69 105 ASP A N 1
ATOM 825 C CA . ASP A 1 105 ? 18.234 15.005 -4.467 1.00 90.69 105 ASP A CA 1
ATOM 826 C C . ASP A 1 105 ? 18.826 14.734 -3.074 1.00 90.69 105 ASP A C 1
ATOM 828 O O . ASP A 1 105 ? 18.128 14.250 -2.180 1.00 90.69 105 ASP A O 1
ATOM 832 N N . ILE A 1 106 ? 20.080 15.147 -2.852 1.00 91.50 106 ILE A N 1
ATOM 833 C CA . ILE A 1 106 ? 20.737 15.056 -1.541 1.00 91.50 106 ILE A CA 1
ATOM 834 C C . ILE A 1 106 ? 20.078 16.021 -0.543 1.00 91.50 106 ILE A C 1
ATOM 836 O O . ILE A 1 106 ? 19.791 15.617 0.583 1.00 91.50 106 ILE A O 1
ATOM 840 N N . LEU A 1 107 ? 19.750 17.253 -0.953 1.00 94.88 107 LEU A N 1
ATOM 841 C CA . LEU A 1 107 ? 19.145 18.272 -0.086 1.00 94.88 107 LEU A CA 1
ATOM 842 C C . LEU A 1 107 ? 17.815 17.798 0.494 1.00 94.88 107 LEU A C 1
ATOM 844 O O . LEU A 1 107 ? 17.612 17.823 1.709 1.00 94.88 107 LEU A O 1
ATOM 848 N N . CYS A 1 108 ? 16.911 17.346 -0.372 1.00 93.88 108 CYS A N 1
ATOM 849 C CA . CYS A 1 108 ? 15.589 16.902 0.049 1.00 93.88 108 CYS A CA 1
ATOM 850 C C . CYS A 1 108 ? 15.660 15.569 0.806 1.00 93.88 108 CYS A C 1
ATOM 852 O O . CYS A 1 108 ? 14.905 15.365 1.758 1.00 93.88 108 CYS A O 1
ATOM 854 N N . GLY A 1 109 ? 16.601 14.692 0.440 1.00 90.75 109 GLY A N 1
ATOM 855 C CA . GLY A 1 109 ? 16.843 13.433 1.133 1.00 90.75 109 GLY A CA 1
ATOM 856 C C . GLY A 1 109 ? 17.343 13.614 2.564 1.00 90.75 109 GLY A C 1
ATOM 857 O O . GLY A 1 109 ? 16.711 13.134 3.506 1.00 90.75 109 GLY A O 1
ATOM 858 N N . VAL A 1 110 ? 18.428 14.368 2.756 1.00 92.56 110 VAL A N 1
ATOM 859 C CA . VAL A 1 110 ? 18.979 14.654 4.091 1.00 92.56 110 VAL A CA 1
ATOM 860 C C . VAL A 1 110 ? 17.962 15.421 4.943 1.00 92.56 110 VAL A C 1
ATOM 862 O O . VAL A 1 110 ? 17.784 15.088 6.120 1.00 92.56 110 VAL A O 1
ATOM 865 N N . ALA A 1 111 ? 17.204 16.355 4.355 1.00 93.69 111 ALA A N 1
ATOM 866 C CA . ALA A 1 111 ? 16.124 17.048 5.055 1.00 93.69 111 ALA A CA 1
ATOM 867 C C . ALA A 1 111 ? 15.010 16.078 5.487 1.00 93.69 111 ALA A C 1
ATOM 869 O O . ALA A 1 111 ? 14.549 16.138 6.628 1.00 93.69 111 ALA A O 1
ATOM 870 N N . SER A 1 112 ? 14.595 15.149 4.624 1.00 92.38 112 SER A N 1
ATOM 871 C CA . SER A 1 112 ? 13.588 14.128 4.943 1.00 92.38 112 SER A CA 1
ATOM 872 C C . SER A 1 112 ? 14.018 13.254 6.131 1.00 92.38 112 SER A C 1
ATOM 874 O O . SER A 1 112 ? 13.302 13.153 7.135 1.00 92.38 112 SER A O 1
ATOM 876 N N . ILE A 1 113 ? 15.238 12.708 6.079 1.00 90.88 113 ILE A N 1
ATOM 877 C CA . ILE A 1 113 ? 15.773 11.802 7.106 1.00 90.88 113 ILE A CA 1
ATOM 878 C C . ILE A 1 113 ? 15.948 12.520 8.453 1.00 90.88 113 ILE A C 1
ATOM 880 O O . ILE A 1 113 ? 15.578 11.996 9.512 1.00 90.88 113 ILE A O 1
ATOM 884 N N . THR A 1 114 ? 16.475 13.746 8.443 1.00 92.62 114 THR A N 1
ATOM 885 C CA . THR A 1 114 ? 16.703 14.516 9.675 1.00 92.62 114 THR A CA 1
ATOM 886 C C . THR A 1 114 ? 15.401 15.041 10.292 1.00 92.62 114 THR A C 1
ATOM 888 O O . THR A 1 114 ? 15.281 15.026 11.518 1.00 92.62 114 THR A O 1
ATOM 891 N N . ASN A 1 115 ? 14.368 15.368 9.500 1.00 92.62 115 ASN A N 1
ATOM 892 C CA . ASN A 1 115 ? 13.020 15.632 10.028 1.00 92.62 115 ASN A CA 1
ATOM 893 C C . ASN A 1 115 ? 12.419 14.388 10.717 1.00 92.62 115 ASN A C 1
ATOM 895 O O . ASN A 1 115 ? 11.888 14.505 11.823 1.00 92.62 115 ASN A O 1
ATOM 899 N N . LEU A 1 116 ? 12.532 13.188 10.128 1.00 88.88 116 LEU A N 1
ATOM 900 C CA . LEU A 1 116 ? 12.075 11.932 10.759 1.00 88.88 116 LEU A CA 1
ATOM 901 C C . LEU A 1 116 ? 12.835 11.616 12.061 1.00 88.88 116 LEU A C 1
ATOM 903 O O . LEU A 1 116 ? 12.248 11.158 13.051 1.00 88.88 116 LEU A O 1
ATOM 907 N N . THR A 1 117 ? 14.126 11.936 12.095 1.00 91.75 117 THR A N 1
ATOM 908 C CA . THR A 1 117 ? 14.977 11.797 13.284 1.00 91.75 117 THR A CA 1
ATOM 909 C C . THR A 1 117 ? 14.557 12.778 14.384 1.00 91.75 117 THR A C 1
ATOM 911 O O . THR A 1 117 ? 14.351 12.369 15.528 1.00 91.75 117 THR A O 1
ATOM 914 N N . ALA A 1 118 ? 14.308 14.047 14.047 1.00 91.69 118 ALA A N 1
ATOM 915 C CA . ALA A 1 118 ? 13.814 15.055 14.986 1.00 91.69 118 ALA A CA 1
ATOM 916 C C . ALA A 1 118 ? 12.417 14.721 15.541 1.00 91.69 118 ALA A C 1
ATOM 918 O O . ALA A 1 118 ? 12.188 14.858 16.744 1.00 91.69 118 ALA A O 1
ATOM 919 N N . ILE A 1 119 ? 11.507 14.194 14.710 1.00 89.06 119 ILE A N 1
ATOM 920 C CA . ILE A 1 119 ? 10.205 13.660 15.154 1.00 89.06 119 ILE A CA 1
ATOM 921 C C . ILE A 1 119 ? 10.399 12.525 16.173 1.00 89.06 119 ILE A C 1
ATOM 923 O O . ILE A 1 119 ? 9.661 12.439 17.154 1.00 89.06 119 ILE A O 1
ATOM 927 N N . SER A 1 120 ? 11.393 11.659 15.967 1.00 88.50 120 SER A N 1
ATOM 928 C CA . SER A 1 120 ? 11.690 10.538 16.868 1.00 88.50 120 SER A CA 1
ATOM 929 C C . SER A 1 120 ? 12.226 11.003 18.227 1.00 88.50 120 SER A C 1
ATOM 931 O O . SER A 1 120 ? 11.793 10.491 19.262 1.00 88.50 120 SER A O 1
ATOM 933 N N . ILE A 1 121 ? 13.099 12.017 18.233 1.00 89.88 121 ILE A N 1
ATOM 934 C CA . ILE A 1 121 ? 13.620 12.662 19.448 1.00 89.88 121 ILE A CA 1
ATOM 935 C C . ILE A 1 121 ? 12.490 13.379 20.204 1.00 89.88 121 ILE A C 1
ATOM 937 O O . ILE A 1 121 ? 12.287 13.123 21.391 1.00 89.88 121 ILE A O 1
ATOM 941 N N . GLU A 1 122 ? 11.704 14.219 19.520 1.00 88.50 122 GLU A N 1
ATOM 942 C CA . GLU A 1 122 ? 10.555 14.930 20.106 1.00 88.50 122 GLU A CA 1
ATOM 943 C C . GLU A 1 122 ? 9.588 13.955 20.779 1.00 88.50 122 GLU A C 1
ATOM 945 O O . GLU A 1 122 ? 9.204 14.147 21.934 1.00 88.50 122 GLU A O 1
ATOM 950 N N . ARG A 1 123 ? 9.255 12.860 20.086 1.00 85.44 123 ARG A N 1
ATOM 951 C CA . ARG A 1 123 ? 8.349 11.830 20.598 1.00 85.44 123 ARG A CA 1
ATOM 952 C C . ARG A 1 123 ? 8.895 11.088 21.807 1.00 85.44 123 ARG A C 1
ATOM 954 O O . ARG A 1 123 ? 8.098 10.717 22.668 1.00 85.44 123 ARG A O 1
ATOM 961 N N . TYR A 1 124 ? 10.209 10.895 21.909 1.00 87.62 124 TYR A N 1
ATOM 962 C CA . TYR A 1 124 ? 10.803 10.374 23.136 1.00 87.62 124 TYR A CA 1
ATOM 963 C C . TYR A 1 124 ? 10.637 11.360 24.294 1.00 87.62 124 TYR A C 1
ATOM 965 O O . TYR A 1 124 ? 10.095 10.970 25.327 1.00 87.62 124 TYR A O 1
ATOM 973 N N . VAL A 1 125 ? 11.014 12.632 24.116 1.00 87.69 125 VAL A N 1
ATOM 974 C CA . VAL A 1 125 ? 10.916 13.649 25.181 1.00 87.69 125 VAL A CA 1
ATOM 975 C C . VAL A 1 125 ? 9.465 13.821 25.647 1.00 87.69 125 VAL A C 1
ATOM 977 O O . VAL A 1 125 ? 9.202 13.803 26.846 1.00 87.69 125 VAL A O 1
ATOM 980 N N . CYS A 1 126 ? 8.511 13.877 24.714 1.00 84.94 126 CYS A N 1
ATOM 981 C CA . CYS A 1 126 ? 7.074 13.982 24.987 1.00 84.94 126 CYS A CA 1
ATOM 982 C C . CYS A 1 126 ? 6.517 12.816 25.831 1.00 84.94 126 CYS A C 1
ATOM 984 O O . CYS A 1 126 ? 5.634 13.011 26.667 1.00 84.94 126 CYS A O 1
ATOM 986 N N . ILE A 1 127 ? 7.038 11.599 25.636 1.00 82.56 127 ILE A N 1
ATOM 987 C CA . ILE A 1 127 ? 6.580 10.390 26.340 1.00 82.56 127 ILE A CA 1
ATOM 988 C C . ILE A 1 127 ? 7.343 10.168 27.656 1.00 82.56 127 ILE A C 1
ATOM 990 O O . ILE A 1 127 ? 6.752 9.679 28.620 1.00 82.56 127 ILE A O 1
ATOM 994 N N . ALA A 1 128 ? 8.631 10.512 27.716 1.00 84.75 128 ALA A N 1
ATOM 995 C CA . ALA A 1 128 ? 9.483 10.320 28.890 1.00 84.75 128 ALA A CA 1
ATOM 996 C C . ALA A 1 128 ? 9.325 11.419 29.946 1.00 84.75 128 ALA A C 1
ATOM 998 O O . ALA A 1 128 ? 9.211 11.097 31.128 1.00 84.75 128 ALA A O 1
ATOM 999 N N . TYR A 1 129 ? 9.230 12.679 29.519 1.00 85.31 129 TYR A N 1
ATOM 1000 C CA . TYR A 1 129 ? 9.215 13.861 30.384 1.00 85.31 129 TYR A CA 1
ATOM 1001 C C . TYR A 1 129 ? 7.939 14.690 30.138 1.00 85.31 129 TYR A C 1
ATOM 1003 O O . TYR A 1 129 ? 8.008 15.830 29.683 1.00 85.31 129 TYR A O 1
ATOM 1011 N N . PRO A 1 130 ? 6.730 14.132 30.364 1.00 80.69 130 PRO A N 1
ATOM 1012 C CA . PRO A 1 130 ? 5.477 14.727 29.890 1.00 80.69 130 PRO A CA 1
ATOM 1013 C C . PRO A 1 130 ? 5.084 16.038 30.589 1.00 80.69 130 PRO A C 1
ATOM 1015 O O . PRO A 1 130 ? 4.233 16.755 30.067 1.00 80.69 130 PRO A O 1
ATOM 1018 N N . PHE A 1 131 ? 5.659 16.344 31.756 1.00 80.44 131 PHE A N 1
ATOM 1019 C CA . PHE A 1 131 ? 5.464 17.623 32.447 1.00 80.44 131 PHE A CA 1
ATOM 1020 C C . PHE A 1 131 ? 6.459 18.664 31.927 1.00 80.44 131 PHE A C 1
ATOM 1022 O O . PHE A 1 131 ? 6.055 19.720 31.446 1.00 80.44 131 PHE A O 1
ATOM 1029 N N . ASP A 1 132 ? 7.744 18.314 31.906 1.00 83.00 132 ASP A N 1
ATOM 1030 C CA . ASP A 1 132 ? 8.825 19.175 31.422 1.00 83.00 132 ASP A CA 1
ATOM 1031 C C . ASP A 1 132 ? 8.639 19.523 29.943 1.00 83.00 132 ASP A C 1
ATOM 1033 O O . ASP A 1 132 ? 8.870 20.660 29.548 1.00 83.00 132 ASP A O 1
ATOM 1037 N N . TYR A 1 133 ? 8.133 18.589 29.131 1.00 82.81 133 TYR A N 1
ATOM 1038 C CA . TYR A 1 133 ? 7.759 18.818 27.735 1.00 82.81 133 TYR A CA 1
ATOM 1039 C C . TYR A 1 133 ? 6.695 19.918 27.589 1.00 82.81 133 TYR A C 1
ATOM 1041 O O . TYR A 1 133 ? 6.819 20.762 26.704 1.00 82.81 133 TYR A O 1
ATOM 1049 N N . GLN A 1 134 ? 5.673 19.950 28.456 1.00 76.06 134 GLN A N 1
ATOM 1050 C CA . GLN A 1 134 ? 4.587 20.943 28.382 1.00 76.06 134 GLN A CA 1
ATOM 1051 C C . GLN A 1 134 ? 5.050 22.371 28.701 1.00 76.06 134 GLN A C 1
ATOM 1053 O O . GLN A 1 134 ? 4.433 23.320 28.224 1.00 76.06 134 GLN A O 1
ATOM 1058 N N . ILE A 1 135 ? 6.131 22.516 29.470 1.00 76.31 135 ILE A N 1
ATOM 1059 C CA . ILE A 1 135 ? 6.723 23.807 29.851 1.00 76.31 135 ILE A CA 1
ATOM 1060 C C . ILE A 1 135 ? 7.861 24.186 28.884 1.00 76.31 135 ILE A C 1
ATOM 1062 O O . ILE A 1 135 ? 7.992 25.332 28.455 1.00 76.31 135 ILE A O 1
ATOM 1066 N N . THR A 1 136 ? 8.689 23.210 28.509 1.00 73.25 136 THR A N 1
ATOM 1067 C CA . THR A 1 136 ? 9.943 23.425 27.779 1.00 73.25 136 THR A CA 1
ATOM 1068 C C . THR A 1 136 ? 9.749 23.491 26.268 1.00 73.25 136 THR A C 1
ATOM 1070 O O . THR A 1 136 ? 10.401 24.321 25.630 1.00 73.25 136 THR A O 1
ATOM 1073 N N . VAL A 1 137 ? 8.894 22.646 25.678 1.00 76.19 137 VAL A N 1
ATOM 1074 C CA . VAL A 1 137 ? 8.859 22.396 24.225 1.00 76.19 137 VAL A CA 1
ATOM 1075 C C . VAL A 1 137 ? 7.720 23.172 23.556 1.00 76.19 137 VAL A C 1
ATOM 1077 O O . VAL A 1 137 ? 6.576 22.725 23.488 1.00 76.19 137 VAL A O 1
ATOM 1080 N N . THR A 1 138 ? 8.049 24.351 23.023 1.00 81.62 138 THR A N 1
ATOM 1081 C CA . THR A 1 138 ? 7.098 25.256 22.355 1.00 81.62 138 THR A CA 1
ATOM 1082 C C . THR A 1 138 ? 7.308 25.299 20.839 1.00 81.62 138 THR A C 1
ATOM 1084 O O . THR A 1 138 ? 8.406 25.054 20.338 1.00 81.62 138 THR A O 1
ATOM 1087 N N . SER A 1 139 ? 6.268 25.670 20.082 1.00 79.56 139 SER A N 1
ATOM 1088 C CA . SER A 1 139 ? 6.344 25.787 18.615 1.00 79.56 139 SER A CA 1
ATOM 1089 C C . SER A 1 139 ? 7.390 26.800 18.130 1.00 79.56 139 SER A C 1
ATOM 1091 O O . SER A 1 139 ? 7.926 26.637 17.041 1.00 79.56 139 SER A O 1
ATOM 1093 N N . GLN A 1 140 ? 7.714 27.819 18.934 1.00 81.50 140 GLN A N 1
ATOM 1094 C CA . GLN A 1 140 ? 8.785 28.777 18.633 1.00 81.50 140 GLN A CA 1
ATOM 1095 C C . GLN A 1 140 ? 10.167 28.111 18.707 1.00 81.50 140 GLN A C 1
ATOM 1097 O O . GLN A 1 140 ? 10.967 28.264 17.790 1.00 81.50 140 GLN A O 1
ATOM 1102 N N . LYS A 1 141 ? 10.425 27.297 19.742 1.00 82.44 141 LYS A N 1
ATOM 1103 C CA . LYS A 1 141 ? 11.690 26.556 19.909 1.00 82.44 141 LYS A CA 1
ATOM 1104 C C . LYS A 1 141 ? 11.885 25.432 18.882 1.00 82.44 141 LYS A C 1
ATOM 1106 O O . LYS A 1 141 ? 13.002 24.956 18.716 1.00 82.44 141 LYS A O 1
ATOM 1111 N N . ALA A 1 142 ? 10.835 25.032 18.163 1.00 85.62 142 ALA A N 1
ATOM 1112 C CA . ALA A 1 142 ? 10.955 24.112 17.034 1.00 85.62 142 ALA A CA 1
ATOM 1113 C C . ALA A 1 142 ? 11.610 24.765 15.800 1.00 85.62 142 ALA A C 1
ATOM 1115 O O . ALA A 1 142 ? 12.278 24.076 15.034 1.00 85.62 142 ALA A O 1
ATOM 1116 N N . ILE A 1 143 ? 11.455 26.082 15.608 1.00 88.31 143 ILE A N 1
ATOM 1117 C CA . ILE A 1 143 ? 11.929 26.787 14.405 1.00 88.31 143 ILE A CA 1
ATOM 1118 C C . ILE A 1 143 ? 13.468 26.746 14.276 1.00 88.31 143 ILE A C 1
ATOM 1120 O O . ILE A 1 143 ? 13.932 26.377 13.199 1.00 88.31 143 ILE A O 1
ATOM 1124 N N . PRO A 1 144 ? 14.278 27.000 15.328 1.00 91.31 144 PRO A N 1
ATOM 1125 C CA . PRO A 1 144 ? 15.730 26.804 15.262 1.00 91.31 144 PRO A CA 1
ATOM 1126 C C . PRO A 1 144 ? 16.148 25.380 14.873 1.00 91.31 144 PRO A C 1
ATOM 1128 O O . PRO A 1 144 ? 17.088 25.212 14.104 1.00 91.31 144 PRO A O 1
ATOM 1131 N N . ILE A 1 145 ? 15.427 24.351 15.337 1.00 91.38 145 ILE A N 1
ATOM 1132 C CA . ILE A 1 145 ? 15.719 22.948 14.991 1.00 91.38 145 ILE A CA 1
ATOM 1133 C C . ILE A 1 145 ? 15.461 22.703 13.497 1.00 91.38 145 ILE A C 1
ATOM 1135 O O . ILE A 1 145 ? 16.260 22.043 12.838 1.00 91.38 145 ILE A O 1
ATOM 1139 N N . LEU A 1 146 ? 14.390 23.280 12.938 1.00 93.62 146 LEU A N 1
ATOM 1140 C CA . LEU A 1 146 ? 14.137 23.244 11.494 1.00 93.62 146 LEU A CA 1
ATOM 1141 C C . LEU A 1 146 ? 15.230 23.974 10.702 1.00 93.62 146 LEU A C 1
ATOM 1143 O O . LEU A 1 146 ? 15.684 23.455 9.688 1.00 93.62 146 LEU A O 1
ATOM 1147 N N . ILE A 1 147 ? 15.692 25.137 11.167 1.00 94.12 147 ILE A N 1
ATOM 1148 C CA . ILE A 1 147 ? 16.790 25.871 10.519 1.00 94.12 147 ILE A CA 1
ATOM 1149 C C . ILE A 1 147 ? 18.072 25.022 10.510 1.00 94.12 147 ILE A C 1
ATOM 1151 O O . ILE A 1 147 ? 18.694 24.886 9.462 1.00 94.12 147 ILE A O 1
ATOM 1155 N N . ILE A 1 148 ? 18.423 24.376 11.628 1.00 94.69 148 ILE A N 1
ATOM 1156 C CA . ILE A 1 148 ? 19.579 23.466 11.719 1.00 94.69 148 ILE A CA 1
ATOM 1157 C C . ILE A 1 148 ? 19.437 22.277 10.753 1.00 94.69 148 ILE A C 1
ATOM 1159 O O . ILE A 1 148 ? 20.396 21.943 10.061 1.00 94.69 148 ILE A O 1
ATOM 1163 N N . ILE A 1 149 ? 18.244 21.677 10.652 1.00 95.19 149 ILE A N 1
ATOM 1164 C CA . ILE A 1 149 ? 17.931 20.605 9.689 1.00 95.19 149 ILE A CA 1
ATOM 1165 C C . ILE A 1 149 ? 18.218 21.049 8.249 1.00 95.19 149 ILE A C 1
ATOM 1167 O O . ILE A 1 149 ? 18.927 20.353 7.518 1.00 95.19 149 ILE A O 1
ATOM 1171 N N . TRP A 1 150 ? 17.714 22.214 7.837 1.00 96.81 150 TRP A N 1
ATOM 1172 C CA . TRP A 1 150 ? 17.911 22.710 6.473 1.00 96.81 150 TRP A CA 1
ATOM 1173 C C . TRP A 1 150 ? 19.360 23.146 6.212 1.00 96.81 150 TRP A C 1
ATOM 1175 O O . TRP A 1 150 ? 19.893 22.816 5.157 1.00 96.81 150 TRP A O 1
ATOM 1185 N N . LEU A 1 151 ? 20.038 23.780 7.176 1.00 96.12 151 LEU 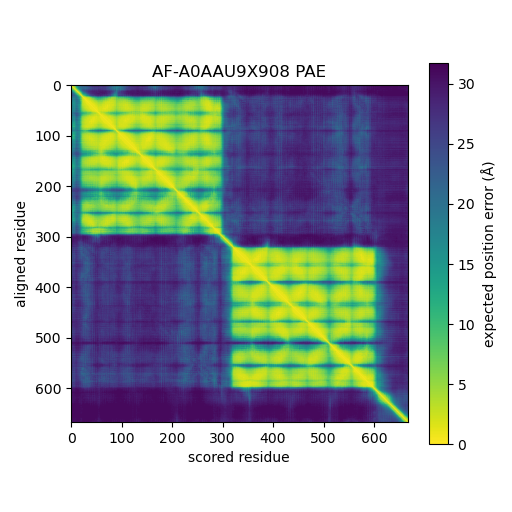A N 1
ATOM 1186 C CA . LEU A 1 151 ? 21.462 24.132 7.066 1.00 96.12 151 LEU A CA 1
ATOM 1187 C C . LEU A 1 151 ? 22.362 22.895 6.935 1.00 96.12 151 LEU A C 1
ATOM 1189 O O . LEU A 1 151 ? 23.237 22.873 6.073 1.00 96.12 151 LEU A O 1
ATOM 1193 N N . PHE A 1 152 ? 22.128 21.848 7.733 1.00 94.44 152 PHE A N 1
ATOM 1194 C CA . PHE A 1 152 ? 22.854 20.580 7.611 1.00 94.44 152 PHE A CA 1
ATOM 1195 C C . PHE A 1 152 ? 22.597 19.910 6.254 1.00 94.44 152 PHE A C 1
ATOM 1197 O O . PHE A 1 152 ? 23.524 19.428 5.607 1.00 94.44 152 PHE A O 1
ATOM 1204 N N . SER A 1 153 ? 21.351 19.941 5.778 1.00 95.69 153 SER A N 1
ATOM 1205 C CA . SER A 1 153 ? 20.982 19.368 4.479 1.00 95.69 153 SER A CA 1
ATOM 1206 C C . SER A 1 153 ? 21.636 20.119 3.311 1.00 95.69 153 SER A C 1
ATOM 1208 O O . SER A 1 153 ? 22.143 19.488 2.384 1.00 95.69 153 SER A O 1
ATOM 1210 N N . VAL A 1 154 ? 21.712 21.455 3.378 1.00 95.75 154 VAL A N 1
ATOM 1211 C CA . VAL A 1 154 ? 22.472 22.278 2.420 1.00 95.75 154 VAL A CA 1
ATOM 1212 C C . VAL A 1 154 ? 23.966 21.968 2.496 1.00 95.75 154 VAL A C 1
ATOM 1214 O O . VAL A 1 154 ? 24.572 21.749 1.454 1.00 95.75 154 VAL A O 1
ATOM 1217 N N . LEU A 1 155 ? 24.556 21.879 3.695 1.00 93.81 155 LEU A N 1
ATOM 1218 C CA . LEU A 1 155 ? 25.973 21.542 3.878 1.00 93.81 155 LEU A CA 1
ATOM 1219 C C . LEU A 1 155 ? 26.329 20.209 3.205 1.00 93.81 155 LEU A C 1
ATOM 1221 O O . LEU A 1 155 ? 27.240 20.167 2.380 1.00 93.81 155 LEU A O 1
ATOM 1225 N N . MET A 1 156 ? 25.584 19.139 3.501 1.00 92.06 156 MET A N 1
ATOM 1226 C CA . MET A 1 156 ? 25.838 17.819 2.913 1.00 92.06 156 MET A CA 1
ATOM 1227 C C . MET A 1 156 ? 25.700 17.831 1.384 1.00 92.06 156 MET A C 1
ATOM 1229 O O . MET A 1 156 ? 26.493 17.187 0.699 1.00 92.06 156 MET A O 1
ATOM 1233 N N . SER A 1 157 ? 24.754 18.602 0.844 1.00 93.06 157 SER A N 1
ATOM 1234 C CA . SER A 1 157 ? 24.521 18.724 -0.604 1.00 93.06 157 SER A CA 1
ATOM 1235 C C . SER A 1 157 ? 25.627 19.511 -1.304 1.00 93.06 157 SER A C 1
ATOM 1237 O O . SER A 1 157 ? 26.200 19.037 -2.285 1.00 93.06 157 SER A O 1
ATOM 1239 N N . SER A 1 158 ? 25.990 20.679 -0.765 1.00 92.56 158 SER A N 1
ATOM 1240 C CA . SER A 1 158 ? 27.104 21.500 -1.250 1.00 92.56 158 SER A CA 1
ATOM 1241 C C . SER A 1 158 ? 28.424 20.731 -1.232 1.00 92.56 158 SER A C 1
ATOM 1243 O O . SER A 1 158 ? 29.221 20.875 -2.155 1.00 92.56 158 SER A O 1
ATOM 1245 N N . LEU A 1 159 ? 28.642 19.860 -0.238 1.00 90.44 159 LEU A N 1
ATOM 1246 C CA . LEU A 1 159 ? 29.844 19.030 -0.165 1.00 90.44 159 LEU A CA 1
ATOM 1247 C C . LEU A 1 159 ? 30.004 18.082 -1.369 1.00 90.44 159 LEU A C 1
ATOM 1249 O O . LEU A 1 159 ? 31.139 17.903 -1.794 1.00 90.44 159 LEU A O 1
ATOM 1253 N N . LYS A 1 160 ? 28.939 17.545 -1.996 1.00 88.12 160 LYS A N 1
ATOM 1254 C CA . LYS A 1 160 ? 29.098 16.759 -3.248 1.00 88.12 160 LYS A CA 1
ATOM 1255 C C . LYS A 1 160 ? 29.496 17.632 -4.438 1.00 88.12 160 LYS A C 1
ATOM 1257 O O . LYS A 1 160 ? 30.178 17.153 -5.335 1.00 88.12 160 LYS A O 1
ATOM 1262 N N . ILE A 1 161 ? 29.070 18.895 -4.455 1.00 89.62 161 ILE A N 1
ATOM 1263 C CA . ILE A 1 161 ? 29.365 19.829 -5.551 1.00 89.62 161 ILE A CA 1
ATOM 1264 C C . ILE A 1 161 ? 30.789 20.388 -5.433 1.00 89.62 161 ILE A C 1
ATOM 1266 O O . ILE A 1 161 ? 31.469 20.532 -6.442 1.00 89.62 161 ILE A O 1
ATOM 1270 N N . VAL A 1 162 ? 31.274 20.637 -4.211 1.00 89.75 162 VAL A N 1
ATOM 1271 C CA . VAL A 1 162 ? 32.676 21.020 -3.955 1.00 89.75 162 VAL A CA 1
ATOM 1272 C C . VAL A 1 162 ? 33.620 19.828 -4.150 1.00 89.75 162 VAL A C 1
ATOM 1274 O O . VAL A 1 162 ? 34.684 19.976 -4.740 1.00 89.75 162 VAL A O 1
ATOM 1277 N N . LEU A 1 163 ? 33.228 18.632 -3.702 1.00 87.38 163 LEU A N 1
ATOM 1278 C CA . LEU A 1 163 ? 34.014 17.398 -3.831 1.00 87.38 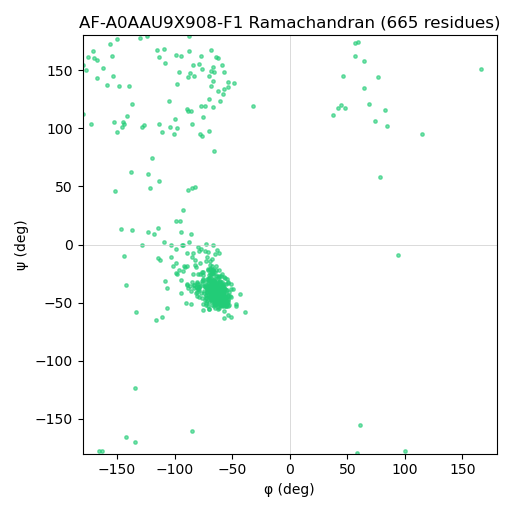163 LEU A CA 1
ATOM 1279 C C . LEU A 1 163 ? 33.651 16.601 -5.100 1.00 87.38 163 LEU A C 1
ATOM 1281 O O . LEU A 1 163 ? 33.745 15.376 -5.103 1.00 87.38 163 LEU A O 1
ATOM 1285 N N . TRP A 1 164 ? 33.223 17.279 -6.171 1.00 84.44 164 TRP A N 1
ATOM 1286 C CA . TRP A 1 164 ? 32.735 16.641 -7.403 1.00 84.44 164 TRP A CA 1
ATOM 1287 C C . TRP A 1 164 ? 33.794 15.759 -8.082 1.00 84.44 164 TRP A C 1
ATOM 1289 O O . TRP A 1 164 ? 33.497 14.636 -8.483 1.00 84.44 164 TRP A O 1
ATOM 1299 N N . GLU A 1 165 ? 35.041 16.236 -8.126 1.00 81.81 165 GLU A N 1
ATOM 1300 C CA . GLU A 1 165 ? 36.192 15.513 -8.689 1.00 81.81 165 GLU A CA 1
ATOM 1301 C C . GLU A 1 165 ? 36.767 14.436 -7.748 1.00 81.81 165 GLU A C 1
ATOM 1303 O O . GLU A 1 165 ? 37.685 13.706 -8.125 1.00 81.81 165 GLU A O 1
ATOM 1308 N N . VAL A 1 166 ? 36.272 14.320 -6.507 1.00 81.75 166 VAL A N 1
ATOM 1309 C CA . VAL A 1 166 ? 36.761 13.299 -5.571 1.00 81.75 166 VAL A CA 1
ATOM 1310 C C . VAL A 1 166 ? 36.154 11.947 -5.956 1.00 81.75 166 VAL A C 1
ATOM 1312 O O . VAL A 1 166 ? 34.930 11.800 -5.914 1.00 81.75 166 VAL A O 1
ATOM 1315 N N . PRO A 1 167 ? 36.971 10.931 -6.298 1.00 74.62 167 PRO A N 1
ATOM 1316 C CA . PRO A 1 167 ? 36.444 9.634 -6.686 1.00 74.62 167 PRO A CA 1
ATOM 1317 C C . PRO A 1 167 ? 35.733 8.943 -5.507 1.00 74.62 167 PRO A C 1
ATOM 1319 O O . PRO A 1 167 ? 36.142 9.106 -4.345 1.00 74.62 167 PRO A O 1
ATOM 1322 N N . PRO A 1 168 ? 34.691 8.140 -5.790 1.00 72.00 168 PRO A N 1
ATOM 1323 C CA . PRO A 1 168 ? 34.031 7.329 -4.775 1.00 72.00 168 PRO A CA 1
ATOM 1324 C C . PRO A 1 168 ? 35.005 6.299 -4.165 1.00 72.00 168 PRO A C 1
ATOM 1326 O O . PRO A 1 168 ? 36.045 6.007 -4.761 1.00 72.00 168 PRO A O 1
ATOM 1329 N N . PRO A 1 169 ? 34.715 5.750 -2.968 1.00 73.38 169 PRO A N 1
ATOM 1330 C CA . PRO A 1 169 ? 33.486 5.897 -2.176 1.00 73.38 169 PRO A CA 1
ATOM 1331 C C . PRO A 1 169 ? 33.540 7.007 -1.111 1.00 73.38 169 PRO A C 1
ATOM 1333 O O . PRO A 1 169 ? 32.703 7.017 -0.211 1.00 73.38 169 PRO A O 1
ATOM 1336 N N . LYS A 1 170 ? 34.553 7.887 -1.110 1.00 79.50 170 LYS A N 1
ATOM 1337 C CA . LYS A 1 170 ? 34.877 8.722 0.069 1.00 79.50 170 LYS A CA 1
ATOM 1338 C C . LYS A 1 170 ? 33.717 9.605 0.541 1.00 79.50 170 LYS A C 1
ATOM 1340 O O . LYS A 1 170 ? 33.454 9.668 1.741 1.00 79.50 170 LYS A O 1
ATOM 1345 N N . TYR A 1 171 ? 33.020 10.264 -0.384 1.00 84.19 171 TYR A N 1
ATOM 1346 C CA . TYR A 1 171 ? 31.854 11.088 -0.057 1.00 84.19 171 TYR A CA 1
ATOM 1347 C C . TYR A 1 171 ? 30.616 10.222 0.218 1.00 84.19 171 TYR A C 1
ATOM 1349 O O . TYR A 1 171 ? 29.874 10.456 1.170 1.00 84.19 171 TYR A O 1
ATOM 1357 N N . GLU A 1 172 ? 30.415 9.185 -0.590 1.00 79.50 172 GLU A N 1
ATOM 1358 C CA . GLU A 1 172 ? 29.263 8.287 -0.554 1.00 79.50 172 GLU A CA 1
ATOM 1359 C C . GLU A 1 172 ? 29.179 7.564 0.795 1.00 79.50 172 GLU A C 1
ATOM 1361 O O . GLU A 1 172 ? 28.121 7.540 1.421 1.00 79.50 172 GLU A O 1
ATOM 1366 N N . LEU A 1 173 ? 30.312 7.062 1.292 1.00 79.50 173 LEU A N 1
ATOM 1367 C CA . LEU A 1 173 ? 30.453 6.454 2.612 1.00 79.50 173 LEU A CA 1
ATOM 1368 C C . LEU A 1 173 ? 30.213 7.473 3.736 1.00 79.50 173 LEU A C 1
ATOM 1370 O O . LEU A 1 173 ? 29.525 7.159 4.707 1.00 79.50 173 LEU A O 1
ATOM 1374 N N . ALA A 1 174 ? 30.723 8.702 3.600 1.00 83.69 174 ALA A N 1
ATOM 1375 C CA . ALA A 1 174 ? 30.494 9.762 4.580 1.00 83.69 174 ALA A CA 1
ATOM 1376 C C . ALA A 1 174 ? 29.001 10.124 4.692 1.00 83.69 174 ALA A C 1
ATOM 1378 O O . ALA A 1 174 ? 28.491 10.253 5.807 1.00 83.69 174 ALA A O 1
ATOM 1379 N N . VAL A 1 175 ? 28.271 10.216 3.573 1.00 82.75 175 VAL A N 1
ATOM 1380 C CA . VAL A 1 175 ? 26.808 10.413 3.562 1.00 82.75 175 VAL A CA 1
ATOM 1381 C C . VAL A 1 175 ? 26.076 9.199 4.124 1.00 82.75 175 VAL A C 1
ATOM 1383 O O . VAL A 1 175 ? 25.213 9.356 4.980 1.00 82.75 175 VAL A O 1
ATOM 1386 N N . VAL A 1 176 ? 26.417 7.983 3.703 1.00 82.25 176 VAL A N 1
ATOM 1387 C CA . VAL A 1 176 ? 25.757 6.758 4.183 1.00 82.25 176 VAL A CA 1
ATOM 1388 C C . VAL A 1 176 ? 25.909 6.597 5.702 1.00 82.25 176 VAL A C 1
ATOM 1390 O O . VAL A 1 176 ? 24.943 6.265 6.392 1.00 82.25 176 VAL A O 1
ATOM 1393 N N . ILE A 1 177 ? 27.081 6.906 6.263 1.00 84.44 177 ILE A N 1
ATOM 1394 C CA . ILE A 1 177 ? 27.297 6.881 7.716 1.00 84.44 177 ILE A CA 1
ATOM 1395 C C . ILE A 1 177 ? 26.541 8.027 8.408 1.00 84.44 177 ILE A C 1
ATOM 1397 O O . ILE A 1 177 ? 25.740 7.770 9.309 1.00 84.44 177 ILE A O 1
ATOM 1401 N N . SER A 1 178 ? 26.765 9.280 7.997 1.00 85.56 178 SER A N 1
ATOM 1402 C CA . SER A 1 178 ? 26.250 10.473 8.700 1.00 85.56 178 SER A CA 1
ATOM 1403 C C . SER A 1 178 ? 24.756 10.738 8.501 1.00 85.56 178 SER A C 1
ATOM 1405 O O . SER A 1 178 ? 24.110 11.278 9.396 1.00 85.56 178 SER A O 1
ATOM 1407 N N . CYS A 1 179 ? 24.201 10.364 7.348 1.00 84.94 179 CYS A N 1
ATOM 1408 C CA . CYS A 1 179 ? 22.839 10.696 6.934 1.00 84.94 179 CYS A CA 1
ATOM 1409 C C . CYS A 1 179 ? 21.905 9.484 6.858 1.00 84.94 179 CYS A C 1
ATOM 1411 O O . CYS A 1 179 ? 20.700 9.696 6.819 1.00 84.94 179 CYS A O 1
ATOM 1413 N N . PHE A 1 180 ? 22.400 8.238 6.887 1.00 84.62 180 PHE A N 1
ATOM 1414 C CA . PHE A 1 180 ? 21.542 7.047 6.983 1.00 84.62 180 PHE A CA 1
ATOM 1415 C C . PHE A 1 180 ? 21.770 6.253 8.270 1.00 84.62 180 PHE A C 1
ATOM 1417 O O . PHE A 1 180 ? 20.871 6.200 9.111 1.00 84.62 180 PHE A O 1
ATOM 1424 N N . PHE A 1 181 ? 22.953 5.666 8.473 1.00 84.94 181 PHE A N 1
ATOM 1425 C CA . PHE A 1 181 ? 23.177 4.759 9.605 1.00 84.94 181 PHE A CA 1
ATOM 1426 C C . PHE A 1 181 ? 23.129 5.455 10.970 1.00 84.94 181 PHE A C 1
ATOM 1428 O O . PHE A 1 181 ? 22.509 4.926 11.891 1.00 84.94 181 PHE A O 1
ATOM 1435 N N . MET A 1 182 ? 23.724 6.641 11.114 1.00 88.62 182 MET A N 1
ATOM 1436 C CA . MET A 1 182 ? 23.705 7.391 12.375 1.00 88.62 182 MET A CA 1
ATOM 1437 C C . MET A 1 182 ? 22.285 7.895 12.733 1.00 88.62 182 MET A C 1
ATOM 1439 O O . MET A 1 182 ? 21.828 7.608 13.845 1.00 88.62 182 MET A O 1
ATOM 1443 N N . PRO A 1 183 ? 21.506 8.499 11.809 1.00 89.94 183 PRO A N 1
ATOM 1444 C CA . PRO A 1 183 ? 20.081 8.777 12.010 1.00 89.94 183 PRO A CA 1
ATOM 1445 C C . PRO A 1 183 ? 19.233 7.537 12.327 1.00 89.94 183 PRO A C 1
ATOM 1447 O O . PRO A 1 183 ? 18.408 7.572 13.242 1.00 89.94 183 PRO A O 1
ATOM 1450 N N . LEU A 1 184 ? 19.454 6.416 11.630 1.00 86.75 184 LEU A N 1
ATOM 1451 C CA . LEU A 1 184 ? 18.751 5.157 11.890 1.00 86.75 184 LEU A CA 1
ATOM 1452 C C . LEU A 1 184 ? 19.058 4.611 13.291 1.00 86.75 184 LEU A C 1
ATOM 1454 O O . LEU A 1 184 ? 18.135 4.237 14.015 1.00 86.75 184 LEU A O 1
ATOM 1458 N N . LEU A 1 185 ? 20.325 4.634 13.712 1.00 88.81 185 LEU A N 1
ATOM 1459 C CA . LEU A 1 185 ? 20.748 4.255 15.059 1.00 88.81 185 LEU A CA 1
ATOM 1460 C C . LEU A 1 185 ? 20.083 5.142 16.122 1.00 88.81 185 LEU A C 1
ATOM 1462 O O . LEU A 1 185 ? 19.527 4.619 17.089 1.00 88.81 185 LEU A O 1
ATOM 1466 N N . ILE A 1 186 ? 20.060 6.465 15.918 1.00 89.81 186 ILE A N 1
ATOM 1467 C CA . ILE A 1 186 ? 19.360 7.418 16.792 1.00 89.81 186 ILE A CA 1
ATOM 1468 C C . ILE A 1 186 ? 17.869 7.069 16.901 1.00 89.81 186 ILE A C 1
ATOM 1470 O O . ILE A 1 186 ? 17.339 6.981 18.012 1.00 89.81 186 ILE A O 1
ATOM 1474 N N . MET A 1 187 ? 17.189 6.811 15.780 1.00 88.00 187 MET A N 1
ATOM 1475 C CA . MET A 1 187 ? 15.783 6.396 15.789 1.00 88.00 187 MET A CA 1
ATOM 1476 C C . MET A 1 187 ? 15.591 5.072 16.549 1.00 88.00 187 MET A C 1
ATOM 1478 O O . MET A 1 187 ? 14.745 4.997 17.442 1.00 88.00 187 MET A O 1
ATOM 1482 N N . CYS A 1 188 ? 16.402 4.045 16.287 1.00 86.25 188 CYS A N 1
ATOM 1483 C CA . CYS A 1 188 ? 16.333 2.758 16.986 1.00 86.25 188 CYS A CA 1
ATOM 1484 C C . CYS A 1 188 ? 16.569 2.882 18.504 1.00 86.25 188 CYS A C 1
ATOM 1486 O O . CYS A 1 188 ? 15.844 2.256 19.289 1.00 86.25 188 CYS A O 1
ATOM 1488 N N . ILE A 1 189 ? 17.519 3.720 18.933 1.00 89.50 189 ILE A N 1
ATOM 1489 C CA . ILE A 1 189 ? 17.765 4.032 20.348 1.00 89.50 189 ILE A CA 1
ATOM 1490 C C . ILE A 1 189 ? 16.530 4.699 20.957 1.00 89.50 189 ILE A C 1
ATOM 1492 O O . ILE A 1 189 ? 15.971 4.179 21.925 1.00 89.50 189 ILE A O 1
ATOM 1496 N N . PHE A 1 190 ? 16.041 5.800 20.377 1.00 88.19 190 PHE A N 1
ATOM 1497 C CA . PHE A 1 190 ? 14.913 6.531 20.953 1.00 88.19 190 PHE A CA 1
ATOM 1498 C C . PHE A 1 190 ? 13.614 5.715 20.968 1.00 88.19 190 PHE A C 1
ATOM 1500 O O . PHE A 1 190 ? 12.879 5.794 21.951 1.00 88.19 190 PHE A O 1
ATOM 1507 N N . TYR A 1 191 ? 13.355 4.841 19.989 1.00 81.06 191 TYR A N 1
ATOM 1508 C CA . TYR A 1 191 ? 12.208 3.922 20.046 1.00 81.06 191 TYR A CA 1
ATOM 1509 C C . TYR A 1 191 ? 12.360 2.813 21.090 1.00 81.06 191 TYR A C 1
ATOM 1511 O O . TYR A 1 191 ? 11.381 2.461 21.759 1.00 81.06 191 TYR A O 1
ATOM 1519 N N . THR A 1 192 ? 13.577 2.311 21.302 1.00 82.62 192 THR A N 1
ATOM 1520 C CA . THR A 1 192 ? 13.873 1.381 22.402 1.00 82.62 192 THR A CA 1
ATOM 1521 C C . THR A 1 192 ? 13.639 2.057 23.755 1.00 82.62 192 THR A C 1
ATOM 1523 O O . THR A 1 192 ? 12.997 1.477 24.636 1.00 82.62 192 THR A O 1
ATOM 1526 N N . CYS A 1 193 ? 14.067 3.312 23.906 1.00 86.06 193 CYS A N 1
ATOM 1527 C CA . CYS A 1 193 ? 13.827 4.119 25.099 1.00 86.06 193 CYS A CA 1
ATOM 1528 C C . CYS A 1 193 ? 12.334 4.438 25.293 1.00 86.06 193 CYS A C 1
ATOM 1530 O O . CYS A 1 193 ? 11.825 4.210 26.386 1.00 86.06 193 CYS A O 1
ATOM 1532 N N . ILE A 1 194 ? 11.587 4.826 24.246 1.00 83.88 194 ILE A N 1
ATOM 1533 C CA . ILE A 1 194 ? 10.116 4.972 24.296 1.00 83.88 194 ILE A CA 1
ATOM 1534 C C . ILE A 1 194 ? 9.470 3.681 24.816 1.00 83.88 194 ILE A C 1
ATOM 1536 O O . ILE A 1 194 ? 8.632 3.733 25.716 1.00 83.88 194 ILE A O 1
ATOM 1540 N N . PHE A 1 195 ? 9.856 2.508 24.302 1.00 80.06 195 PHE A N 1
ATOM 1541 C CA . PHE A 1 195 ? 9.259 1.242 24.736 1.00 80.06 195 PHE A CA 1
ATOM 1542 C C . PHE A 1 195 ? 9.602 0.892 26.194 1.00 80.06 195 PHE A C 1
ATOM 1544 O O . PHE A 1 195 ? 8.720 0.443 26.933 1.00 80.06 195 PHE A O 1
ATOM 1551 N N . ARG A 1 196 ? 10.845 1.136 26.636 1.00 83.62 196 ARG A N 1
ATOM 1552 C CA . ARG A 1 196 ? 11.276 0.974 28.039 1.00 83.62 196 ARG A CA 1
ATOM 1553 C C . ARG A 1 196 ? 10.500 1.912 28.974 1.00 83.62 196 ARG A C 1
ATOM 1555 O O . ARG A 1 196 ? 9.891 1.439 29.933 1.00 83.62 196 ARG A O 1
ATOM 1562 N N . THR A 1 197 ? 10.419 3.199 28.641 1.00 83.25 197 THR A N 1
ATOM 1563 C CA . THR A 1 197 ? 9.642 4.221 29.360 1.00 83.25 197 THR A CA 1
ATOM 1564 C C . THR A 1 197 ? 8.163 3.851 29.458 1.00 83.25 197 THR A C 1
ATOM 1566 O O . THR A 1 197 ? 7.594 3.854 30.547 1.00 83.25 197 THR A O 1
ATOM 1569 N N . VAL A 1 198 ? 7.533 3.440 28.353 1.00 76.81 198 VAL A N 1
ATOM 1570 C CA . VAL A 1 198 ? 6.130 2.995 28.339 1.00 76.81 198 VAL A CA 1
ATOM 1571 C C . VAL A 1 198 ? 5.924 1.759 29.222 1.00 76.81 198 VAL A C 1
ATOM 1573 O O . VAL A 1 198 ? 4.938 1.690 29.956 1.00 76.81 198 VAL A O 1
ATOM 1576 N N . ARG A 1 199 ? 6.846 0.784 29.210 1.00 79.25 199 ARG A N 1
ATOM 1577 C CA . ARG A 1 199 ? 6.797 -0.386 30.110 1.00 79.25 199 ARG A CA 1
ATOM 1578 C C . ARG A 1 199 ? 6.911 0.017 31.585 1.00 79.25 199 ARG A C 1
ATOM 1580 O O . ARG A 1 199 ? 6.177 -0.533 32.406 1.00 79.25 199 ARG A O 1
ATOM 1587 N N . PHE A 1 200 ? 7.779 0.973 31.914 1.00 81.50 200 PHE A N 1
ATOM 1588 C CA . PHE A 1 200 ? 7.942 1.507 33.269 1.00 81.50 200 PHE A CA 1
ATOM 1589 C C . PHE A 1 200 ? 6.692 2.269 33.741 1.00 81.50 200 PHE A C 1
ATOM 1591 O O . PHE A 1 200 ? 6.151 1.972 34.805 1.00 81.50 200 PHE A O 1
ATOM 1598 N N . GLN A 1 201 ? 6.149 3.161 32.909 1.00 79.62 201 GLN A N 1
ATOM 1599 C CA . GLN A 1 201 ? 4.910 3.887 33.203 1.00 79.62 201 GLN A CA 1
ATOM 1600 C C . GLN A 1 201 ? 3.706 2.944 33.367 1.00 79.62 201 GLN A C 1
ATOM 1602 O O . GLN A 1 201 ? 2.889 3.158 34.257 1.00 79.62 201 GLN A O 1
ATOM 1607 N N . ILE A 1 202 ? 3.606 1.858 32.585 1.00 74.88 202 ILE A N 1
ATOM 1608 C CA . ILE A 1 202 ? 2.564 0.830 32.782 1.00 74.88 202 ILE A CA 1
ATOM 1609 C C . ILE A 1 202 ? 2.672 0.178 34.170 1.00 74.88 202 ILE A C 1
ATOM 1611 O O . ILE A 1 202 ? 1.638 -0.009 34.810 1.00 74.88 202 ILE A O 1
ATOM 1615 N N . ARG A 1 203 ? 3.889 -0.130 34.649 1.00 78.50 203 ARG A N 1
ATOM 1616 C CA . ARG A 1 203 ? 4.118 -0.680 36.000 1.00 78.50 203 ARG A CA 1
ATOM 1617 C C . ARG A 1 203 ? 3.738 0.316 37.101 1.00 78.50 203 ARG A C 1
ATOM 1619 O O . ARG A 1 203 ? 3.092 -0.071 38.064 1.00 78.50 203 ARG A O 1
ATOM 1626 N N . GLN A 1 204 ? 4.069 1.599 36.955 1.00 75.81 204 GLN A N 1
ATOM 1627 C CA . GLN A 1 204 ? 3.663 2.602 37.949 1.00 75.81 204 GLN A CA 1
ATOM 1628 C C . GLN A 1 204 ? 2.153 2.898 37.936 1.00 75.81 204 GLN A C 1
ATOM 1630 O O . GLN A 1 204 ? 1.571 3.214 38.971 1.00 75.81 204 GLN A O 1
ATOM 1635 N N . ILE A 1 205 ? 1.478 2.767 36.789 1.00 73.19 205 ILE A N 1
ATOM 1636 C CA . ILE A 1 205 ? 0.033 3.024 36.676 1.00 73.19 205 ILE A CA 1
ATOM 1637 C C . ILE A 1 205 ? -0.820 2.004 37.449 1.00 73.19 205 ILE A C 1
ATOM 1639 O O . ILE A 1 205 ? -1.924 2.364 37.851 1.00 73.19 205 ILE A O 1
ATOM 1643 N N . SER A 1 206 ? -0.340 0.782 37.719 1.00 66.88 206 SER A N 1
ATOM 1644 C CA . SER A 1 206 ? -1.068 -0.164 38.587 1.00 66.88 206 SER A CA 1
ATOM 1645 C C . SER A 1 206 ? -1.044 0.200 40.076 1.00 66.88 206 SER A C 1
ATOM 1647 O O . SER A 1 206 ? -1.852 -0.339 40.819 1.00 66.88 206 SER A O 1
ATOM 1649 N N . LEU A 1 207 ? -0.170 1.120 40.501 1.00 71.00 207 LEU A N 1
ATOM 1650 C CA . LEU A 1 207 ? -0.046 1.578 41.894 1.00 71.00 207 LEU A CA 1
ATOM 1651 C C . LEU A 1 207 ? -0.691 2.959 42.136 1.00 71.00 207 LEU A C 1
ATOM 1653 O O . LEU A 1 207 ? -0.643 3.486 43.242 1.00 71.00 207 LEU A O 1
ATOM 1657 N N . ALA A 1 208 ? -1.269 3.586 41.107 1.00 74.00 208 ALA A N 1
ATOM 1658 C CA . ALA A 1 208 ? -1.752 4.964 41.174 1.00 74.00 208 ALA A CA 1
ATOM 1659 C C . ALA A 1 208 ? -3.283 5.042 41.273 1.00 74.00 208 ALA A C 1
ATOM 1661 O O . ALA A 1 208 ? -3.970 4.623 40.347 1.00 74.00 208 ALA A O 1
ATOM 1662 N N . THR A 1 209 ? -3.811 5.695 42.313 1.00 66.69 209 THR A N 1
ATOM 1663 C CA . THR A 1 209 ? -5.260 5.876 42.580 1.00 66.69 209 THR A CA 1
ATOM 1664 C C . THR A 1 209 ? -6.097 6.244 41.344 1.00 66.69 209 THR A C 1
ATOM 1666 O O . THR A 1 209 ? -7.152 5.666 41.102 1.00 66.69 209 THR A O 1
ATOM 1669 N N . ASN A 1 210 ? -5.599 7.141 40.489 1.00 73.12 210 ASN A N 1
ATOM 1670 C CA . ASN A 1 210 ? -6.250 7.552 39.238 1.00 73.12 210 ASN A CA 1
ATOM 1671 C C . ASN A 1 210 ? -5.885 6.676 38.011 1.00 73.12 210 ASN A C 1
ATOM 1673 O O . ASN A 1 210 ? -5.587 7.194 36.925 1.00 73.12 210 ASN A O 1
ATOM 1677 N N . VAL A 1 211 ? -5.926 5.341 38.166 1.00 71.75 211 VAL A N 1
ATOM 1678 C CA . VAL A 1 211 ? -5.552 4.339 37.139 1.00 71.75 211 VAL A CA 1
ATOM 1679 C C . VAL A 1 211 ? -6.170 4.656 35.774 1.00 71.75 211 VAL A C 1
ATOM 1681 O O . VAL A 1 211 ? -5.462 4.733 34.770 1.00 71.75 211 VAL A O 1
ATOM 1684 N N . ASN A 1 212 ? -7.491 4.857 35.718 1.00 72.38 212 ASN A N 1
ATOM 1685 C CA . ASN A 1 212 ? -8.241 4.944 34.461 1.00 72.38 212 ASN A CA 1
ATOM 1686 C C . ASN A 1 212 ? -7.825 6.142 33.592 1.00 72.38 212 ASN A C 1
ATOM 1688 O O . ASN A 1 212 ? -7.616 5.979 32.388 1.00 72.38 212 ASN A O 1
ATOM 1692 N N . MET A 1 213 ? -7.630 7.321 34.192 1.00 72.56 213 MET A N 1
ATOM 1693 C CA . MET A 1 213 ? -7.203 8.524 33.468 1.00 72.56 213 MET A CA 1
ATOM 1694 C C . MET A 1 213 ? -5.753 8.421 32.984 1.00 72.56 213 MET A C 1
ATOM 1696 O O . MET A 1 213 ? -5.483 8.687 31.808 1.00 72.56 213 MET A O 1
ATOM 1700 N N . LYS A 1 214 ? -4.823 7.963 33.840 1.00 70.06 214 LYS A N 1
ATOM 1701 C CA . LYS A 1 214 ? -3.419 7.753 33.437 1.00 70.06 214 LYS A CA 1
ATOM 1702 C C . LYS A 1 214 ? -3.315 6.705 32.317 1.00 70.06 214 LYS A C 1
ATOM 1704 O O . LYS A 1 214 ? -2.653 6.940 31.307 1.00 70.06 214 LYS A O 1
ATOM 1709 N N . ARG A 1 215 ? -4.044 5.588 32.440 1.00 69.00 215 ARG A N 1
ATOM 1710 C CA . ARG A 1 215 ? -4.094 4.496 31.451 1.00 69.00 215 ARG A CA 1
ATOM 1711 C C . ARG A 1 215 ? -4.717 4.930 30.121 1.00 69.00 215 ARG A C 1
ATOM 1713 O O . ARG A 1 215 ? -4.229 4.512 29.073 1.00 69.00 215 ARG A O 1
ATOM 1720 N N . PHE A 1 216 ? -5.748 5.782 30.131 1.00 69.50 216 PHE A N 1
ATOM 1721 C CA . PHE A 1 216 ? -6.343 6.327 28.905 1.00 69.50 216 PHE A CA 1
ATOM 1722 C C . PHE A 1 216 ? -5.394 7.288 28.174 1.00 69.50 216 PHE A C 1
ATOM 1724 O O . PHE A 1 216 ? -5.233 7.158 26.958 1.00 69.50 216 PHE A O 1
ATOM 1731 N N . ARG A 1 217 ? -4.730 8.201 28.905 1.00 68.19 217 ARG A N 1
ATOM 1732 C CA . ARG A 1 217 ? -3.726 9.120 28.340 1.00 68.19 217 ARG A CA 1
ATOM 1733 C C . ARG A 1 217 ? -2.556 8.338 27.737 1.00 68.19 217 ARG A C 1
ATOM 1735 O O . ARG A 1 217 ? -2.292 8.479 26.551 1.00 68.19 217 ARG A O 1
ATOM 1742 N N . LEU A 1 218 ? -1.948 7.414 28.485 1.00 69.94 218 LEU A N 1
ATOM 1743 C CA . LEU A 1 218 ? -0.857 6.583 27.962 1.00 69.94 218 LEU A CA 1
ATOM 1744 C C . LEU A 1 218 ? -1.290 5.749 26.743 1.00 69.94 218 LEU A C 1
ATOM 1746 O O . LEU A 1 218 ? -0.553 5.639 25.768 1.00 69.94 218 LEU A O 1
ATOM 1750 N N . ALA A 1 219 ? -2.515 5.213 26.735 1.00 64.88 219 ALA A N 1
ATOM 1751 C CA . ALA A 1 219 ? -3.047 4.509 25.571 1.00 64.88 219 ALA A CA 1
ATOM 1752 C C . ALA A 1 219 ? -3.286 5.423 24.352 1.00 64.88 219 ALA A C 1
ATOM 1754 O O . ALA A 1 219 ? -3.396 4.911 23.239 1.00 64.88 219 ALA A O 1
ATOM 1755 N N . SER A 1 220 ? -3.414 6.744 24.512 1.00 65.50 220 SER A N 1
ATOM 1756 C CA . SER A 1 220 ? -3.395 7.717 23.407 1.00 65.50 220 SER A CA 1
ATOM 1757 C C . SER A 1 220 ? -1.991 7.826 22.811 1.00 65.50 220 SER A C 1
ATOM 1759 O O . SER A 1 220 ? -1.809 7.499 21.638 1.00 65.50 220 SER A O 1
ATOM 1761 N N . GLU A 1 221 ? -0.987 8.129 23.630 1.00 67.25 221 GLU A N 1
ATOM 1762 C CA . GLU A 1 221 ? 0.378 8.386 23.147 1.00 67.25 221 GLU A CA 1
ATOM 1763 C C . GLU A 1 221 ? 1.030 7.128 22.557 1.00 67.25 221 GLU A C 1
ATOM 1765 O O . GLU A 1 221 ? 1.649 7.172 21.496 1.00 67.25 221 GLU A O 1
ATOM 1770 N N . LEU A 1 222 ? 0.757 5.955 23.137 1.00 65.25 222 LEU A N 1
ATOM 1771 C CA . LEU A 1 222 ? 1.190 4.653 22.613 1.00 65.25 222 LEU A CA 1
ATOM 1772 C C . LEU A 1 222 ? 0.560 4.333 21.234 1.00 65.25 222 LEU A C 1
ATOM 1774 O O . LEU A 1 222 ? 1.114 3.544 20.469 1.00 65.25 222 LEU A O 1
ATOM 1778 N N . ARG A 1 223 ? -0.578 4.946 20.862 1.00 65.88 223 ARG A N 1
ATOM 1779 C CA . ARG A 1 223 ? -1.115 4.868 19.486 1.00 65.88 223 ARG A CA 1
ATOM 1780 C C . ARG A 1 223 ? -0.383 5.815 18.532 1.00 65.88 223 ARG A C 1
ATOM 1782 O O . ARG A 1 223 ? -0.164 5.420 17.394 1.00 65.88 223 ARG A O 1
ATOM 1789 N N . ALA A 1 224 ? 0.022 7.005 18.976 1.00 64.38 224 ALA A N 1
ATOM 1790 C CA . ALA A 1 224 ? 0.830 7.922 18.167 1.00 64.38 224 ALA A CA 1
ATOM 1791 C C . ALA A 1 224 ? 2.243 7.362 17.918 1.00 64.38 224 ALA A C 1
ATOM 1793 O O . ALA A 1 224 ? 2.663 7.262 16.769 1.00 64.38 224 ALA A O 1
ATOM 1794 N N . ALA A 1 225 ? 2.929 6.886 18.962 1.00 65.81 225 ALA A N 1
ATOM 1795 C CA . ALA A 1 225 ? 4.246 6.256 18.844 1.00 65.81 225 ALA A CA 1
ATOM 1796 C C . ALA A 1 225 ? 4.230 5.037 17.901 1.00 65.81 225 ALA A C 1
ATOM 1798 O O . ALA A 1 225 ? 5.116 4.884 17.067 1.00 65.81 225 ALA A O 1
ATOM 1799 N N . LYS A 1 226 ? 3.183 4.199 17.961 1.00 66.50 226 LYS A N 1
ATOM 1800 C CA . LYS A 1 226 ? 3.010 3.075 17.023 1.00 66.50 226 LYS A CA 1
ATOM 1801 C C . LYS A 1 226 ? 2.815 3.502 15.572 1.00 66.50 226 LYS A C 1
ATOM 1803 O O . LYS A 1 226 ? 3.242 2.774 14.686 1.00 66.50 226 LYS A O 1
ATOM 1808 N N . THR A 1 227 ? 2.179 4.643 15.322 1.00 67.38 227 THR A N 1
ATOM 1809 C CA . THR A 1 227 ? 2.060 5.185 13.964 1.00 67.38 227 THR A CA 1
ATOM 1810 C C . THR A 1 227 ? 3.425 5.567 13.410 1.00 67.38 227 THR A C 1
ATOM 1812 O O . THR A 1 227 ? 3.758 5.191 12.294 1.00 67.38 227 THR A O 1
ATOM 1815 N N . ILE A 1 228 ? 4.230 6.277 14.198 1.00 68.50 228 ILE A N 1
ATOM 1816 C CA . ILE A 1 228 ? 5.513 6.807 13.728 1.00 68.50 228 ILE A CA 1
ATOM 1817 C C . ILE A 1 228 ? 6.566 5.685 13.642 1.00 68.50 228 ILE A C 1
ATOM 1819 O O . ILE A 1 228 ? 7.356 5.675 12.708 1.00 68.50 228 ILE A O 1
ATOM 1823 N N . ALA A 1 229 ? 6.483 4.645 14.481 1.00 70.44 229 ALA A N 1
ATOM 1824 C CA . ALA A 1 229 ? 7.244 3.406 14.284 1.00 70.44 229 ALA A CA 1
ATOM 1825 C C . ALA A 1 229 ? 6.941 2.712 12.934 1.00 70.44 229 ALA A C 1
ATOM 1827 O O . ALA A 1 229 ? 7.838 2.129 12.333 1.00 70.44 229 ALA A O 1
ATOM 1828 N N . VAL A 1 230 ? 5.700 2.791 12.431 1.00 72.88 230 VAL A N 1
ATOM 1829 C CA . VAL A 1 230 ? 5.345 2.285 11.088 1.00 72.88 230 VAL A CA 1
ATOM 1830 C C . VAL A 1 230 ? 5.879 3.203 9.982 1.00 72.88 230 VAL A C 1
ATOM 1832 O O . VAL A 1 230 ? 6.329 2.694 8.962 1.00 72.88 230 VAL A O 1
ATOM 1835 N N . VAL A 1 231 ? 5.906 4.526 10.194 1.00 72.94 231 VAL A N 1
ATOM 1836 C CA . VAL A 1 231 ? 6.574 5.475 9.276 1.00 72.94 231 VAL A CA 1
ATOM 1837 C C . VAL A 1 231 ? 8.071 5.172 9.173 1.00 72.94 231 VAL A C 1
ATOM 1839 O O . VAL A 1 231 ? 8.597 5.123 8.071 1.00 72.94 231 VAL A O 1
ATOM 1842 N N . ILE A 1 232 ? 8.744 4.874 10.287 1.00 71.88 232 ILE A N 1
ATOM 1843 C CA . ILE A 1 232 ? 10.173 4.517 10.297 1.00 71.88 232 ILE A CA 1
ATOM 1844 C C . ILE A 1 232 ? 10.417 3.150 9.638 1.00 71.88 232 ILE A C 1
ATOM 1846 O O . ILE A 1 232 ? 11.393 2.984 8.915 1.00 71.88 232 ILE A O 1
ATOM 1850 N N . GLY A 1 233 ? 9.506 2.186 9.814 1.00 74.50 233 GLY A N 1
ATOM 1851 C CA . GLY A 1 233 ? 9.553 0.917 9.079 1.00 74.50 233 GLY A CA 1
ATOM 1852 C C . GLY A 1 233 ? 9.432 1.105 7.562 1.00 74.50 233 GLY A C 1
ATOM 1853 O O . GLY A 1 233 ? 10.220 0.536 6.813 1.00 74.50 233 GLY A O 1
ATOM 1854 N N . ALA A 1 234 ? 8.493 1.942 7.109 1.00 75.25 234 ALA A N 1
ATOM 1855 C CA . ALA A 1 234 ? 8.345 2.291 5.694 1.00 75.25 234 ALA A CA 1
ATOM 1856 C C . ALA A 1 234 ? 9.576 3.040 5.154 1.00 75.25 234 ALA A C 1
ATOM 1858 O O . ALA A 1 234 ? 10.089 2.691 4.094 1.00 75.25 234 ALA A O 1
ATOM 1859 N N . PHE A 1 235 ? 10.097 3.999 5.923 1.00 81.38 235 PHE A N 1
ATOM 1860 C CA . PHE A 1 235 ? 11.323 4.733 5.619 1.00 81.38 235 PHE A CA 1
ATOM 1861 C C . PHE A 1 235 ? 12.515 3.794 5.371 1.00 81.38 235 PHE A C 1
ATOM 1863 O O . PHE A 1 235 ? 13.161 3.903 4.333 1.00 81.38 235 PHE A O 1
ATOM 1870 N N . VAL A 1 236 ? 12.779 2.831 6.266 1.00 78.06 236 VAL A N 1
ATOM 1871 C CA . VAL A 1 236 ? 13.897 1.878 6.103 1.00 78.06 236 VAL A CA 1
ATOM 1872 C C . VAL A 1 236 ? 13.729 1.019 4.846 1.00 78.06 236 VAL A C 1
ATOM 1874 O O . VAL A 1 236 ? 14.711 0.781 4.148 1.00 78.06 236 VAL A O 1
ATOM 1877 N N . VAL A 1 237 ? 12.502 0.596 4.521 1.00 75.25 237 VAL A N 1
ATOM 1878 C CA . VAL A 1 237 ? 12.213 -0.182 3.301 1.00 75.25 237 VAL A CA 1
ATOM 1879 C C . VAL A 1 237 ? 12.426 0.646 2.028 1.00 75.25 237 VAL A C 1
ATOM 1881 O O . VAL A 1 237 ? 12.960 0.121 1.056 1.00 75.25 237 VAL A O 1
ATOM 1884 N N . CYS A 1 238 ? 12.061 1.930 2.025 1.00 82.38 238 CYS A N 1
ATOM 1885 C CA . CYS A 1 238 ? 12.261 2.817 0.876 1.00 82.38 238 CYS A CA 1
ATOM 1886 C C . CYS A 1 238 ? 13.723 3.255 0.684 1.00 82.38 238 CYS A C 1
ATOM 1888 O O . CYS A 1 238 ? 14.207 3.299 -0.443 1.00 82.38 238 CYS A O 1
ATOM 1890 N N . TRP A 1 239 ? 14.429 3.585 1.768 1.00 80.38 239 TRP A N 1
ATOM 1891 C CA . TRP A 1 239 ? 15.762 4.199 1.714 1.00 80.38 239 TRP A CA 1
ATOM 1892 C C . TRP A 1 239 ? 16.926 3.211 1.813 1.00 80.38 239 TRP A C 1
ATOM 1894 O O . TRP A 1 239 ? 17.987 3.462 1.240 1.00 80.38 239 TRP A O 1
ATOM 1904 N N . GLY A 1 240 ? 16.741 2.091 2.517 1.00 73.69 240 GLY A N 1
ATOM 1905 C CA . GLY A 1 240 ? 17.777 1.076 2.718 1.00 73.69 240 GLY A CA 1
ATOM 1906 C C . GLY A 1 240 ? 18.395 0.562 1.412 1.00 73.69 240 GLY A C 1
ATOM 1907 O O . GLY A 1 240 ? 19.619 0.617 1.292 1.00 73.69 240 GLY A O 1
ATOM 1908 N N . PRO A 1 241 ? 17.596 0.134 0.410 1.00 79.31 241 PRO A N 1
ATOM 1909 C CA . PRO A 1 241 ? 18.122 -0.330 -0.872 1.00 79.31 241 PRO A CA 1
ATOM 1910 C C . PRO A 1 241 ? 19.001 0.716 -1.565 1.00 79.31 241 PRO A C 1
ATOM 1912 O O . PRO A 1 241 ? 20.109 0.393 -1.985 1.00 79.31 241 PRO A O 1
ATOM 1915 N N . PHE A 1 242 ? 18.560 1.979 -1.622 1.00 81.56 242 PHE A N 1
ATOM 1916 C CA . PHE A 1 242 ? 19.318 3.049 -2.274 1.00 81.56 242 PHE A CA 1
ATOM 1917 C C . PHE A 1 242 ? 20.675 3.304 -1.604 1.00 81.56 242 PHE A C 1
ATOM 1919 O O . PHE A 1 242 ? 21.694 3.328 -2.292 1.00 81.56 242 PHE A O 1
ATOM 1926 N N . PHE A 1 243 ? 20.726 3.433 -0.274 1.00 78.94 243 PHE A N 1
ATOM 1927 C CA . PHE A 1 243 ? 21.997 3.669 0.420 1.00 78.94 243 PHE A CA 1
ATOM 1928 C C . PHE A 1 243 ? 22.947 2.465 0.364 1.00 78.94 243 PHE A C 1
ATOM 1930 O O . PHE A 1 243 ? 24.151 2.656 0.189 1.00 78.94 243 PHE A O 1
ATOM 1937 N N . ILE A 1 244 ? 22.433 1.233 0.453 1.00 76.06 244 ILE A N 1
ATOM 1938 C CA . ILE A 1 244 ? 23.245 0.015 0.304 1.00 76.06 244 ILE A CA 1
ATOM 1939 C C . ILE A 1 244 ? 23.847 -0.051 -1.105 1.00 76.06 244 ILE A C 1
ATOM 1941 O O . ILE A 1 244 ? 25.061 -0.189 -1.244 1.00 76.06 244 ILE A O 1
ATOM 1945 N N . LEU A 1 245 ? 23.036 0.119 -2.152 1.00 73.38 245 LEU A N 1
ATOM 1946 C CA . LEU A 1 245 ? 23.494 0.019 -3.540 1.00 73.38 245 LEU A CA 1
ATOM 1947 C C . LEU A 1 245 ? 24.443 1.161 -3.929 1.00 73.38 245 LEU A C 1
ATOM 1949 O O . LEU A 1 245 ? 25.445 0.913 -4.594 1.00 73.38 245 LEU A O 1
ATOM 1953 N N . ASN A 1 246 ? 24.206 2.385 -3.445 1.00 72.00 246 ASN A N 1
ATOM 1954 C CA . ASN A 1 246 ? 25.132 3.506 -3.631 1.00 72.00 246 ASN A CA 1
ATOM 1955 C C . ASN A 1 246 ? 26.472 3.285 -2.898 1.00 72.00 246 ASN A C 1
ATOM 1957 O O . ASN A 1 246 ? 27.514 3.721 -3.381 1.00 72.00 246 ASN A O 1
ATOM 1961 N N . THR A 1 247 ? 26.466 2.567 -1.766 1.00 71.81 247 THR A N 1
ATOM 1962 C CA . THR A 1 247 ? 27.704 2.132 -1.095 1.00 71.81 247 THR A CA 1
ATOM 1963 C C . THR A 1 247 ? 28.443 1.102 -1.949 1.00 71.81 247 THR A C 1
ATOM 1965 O O . THR A 1 247 ? 29.613 1.304 -2.253 1.00 71.81 247 THR A O 1
ATOM 1968 N N . VAL A 1 248 ? 27.765 0.030 -2.382 1.00 70.94 248 VAL A N 1
ATOM 1969 C CA . VAL A 1 248 ? 28.367 -1.047 -3.194 1.00 70.94 248 VAL A CA 1
ATOM 1970 C C . VAL A 1 248 ? 28.948 -0.504 -4.501 1.00 70.94 248 VAL A C 1
ATOM 1972 O O . VAL A 1 248 ? 30.101 -0.792 -4.812 1.00 70.94 248 VAL A O 1
ATOM 1975 N N . TYR A 1 249 ? 28.204 0.346 -5.217 1.00 65.62 249 TYR A N 1
ATOM 1976 C CA . TYR A 1 249 ? 28.680 1.013 -6.433 1.00 65.62 249 TYR A CA 1
ATOM 1977 C C . TYR A 1 249 ? 29.949 1.842 -6.179 1.00 65.62 249 TYR A C 1
ATOM 1979 O O . TYR A 1 249 ? 30.874 1.835 -6.987 1.00 65.62 249 TYR A O 1
ATOM 1987 N N . GLY A 1 250 ? 30.032 2.525 -5.031 1.00 67.75 250 GLY A N 1
ATOM 1988 C CA . GLY A 1 250 ? 31.208 3.313 -4.673 1.00 67.75 250 GLY A CA 1
ATOM 1989 C C . GLY A 1 250 ? 32.475 2.484 -4.418 1.00 67.75 250 GLY A C 1
ATOM 1990 O O . GLY A 1 250 ? 33.573 3.005 -4.596 1.00 67.75 250 GLY A O 1
ATOM 1991 N N . PHE A 1 251 ? 32.340 1.213 -4.023 1.00 72.81 251 PHE A N 1
ATOM 1992 C CA . PHE A 1 251 ? 33.463 0.278 -3.867 1.00 72.81 251 PHE A CA 1
ATOM 1993 C C . PHE A 1 251 ? 33.735 -0.563 -5.127 1.00 72.81 251 PHE A C 1
ATOM 1995 O O . PHE A 1 251 ? 34.858 -1.028 -5.304 1.00 72.81 251 PHE A O 1
ATOM 2002 N N . CYS A 1 252 ? 32.748 -0.750 -6.009 1.00 65.75 252 CYS A N 1
ATOM 2003 C CA . CYS A 1 252 ? 32.905 -1.471 -7.270 1.00 65.75 252 CYS A CA 1
ATOM 2004 C C . CYS A 1 252 ? 32.121 -0.820 -8.419 1.00 65.75 252 CYS A C 1
ATOM 2006 O O . CYS A 1 252 ? 30.896 -0.931 -8.519 1.00 65.75 252 CYS A O 1
ATOM 2008 N N . ASN A 1 253 ? 32.865 -0.235 -9.359 1.00 58.59 253 ASN A N 1
ATOM 2009 C CA . ASN A 1 253 ? 32.322 0.226 -10.633 1.00 58.59 253 ASN A CA 1
ATOM 2010 C C . ASN A 1 253 ? 31.856 -0.981 -11.465 1.00 58.59 253 ASN A C 1
ATOM 2012 O O . ASN A 1 253 ? 32.676 -1.820 -11.827 1.00 58.59 253 ASN A O 1
ATOM 2016 N N . GLY A 1 254 ? 30.563 -1.047 -11.789 1.00 59.28 254 GLY A N 1
ATOM 2017 C CA . GLY A 1 254 ? 29.980 -2.111 -12.617 1.00 59.28 254 GLY A CA 1
ATOM 2018 C C . GLY A 1 254 ? 29.380 -3.301 -11.854 1.00 59.28 254 GLY A C 1
ATOM 2019 O O . GLY A 1 254 ? 28.657 -4.077 -12.461 1.00 59.28 254 GLY A O 1
ATOM 2020 N N . CYS A 1 255 ? 29.566 -3.420 -10.531 1.00 65.75 255 CYS A N 1
ATOM 2021 C CA . CYS A 1 255 ? 28.923 -4.483 -9.732 1.00 65.75 255 CYS A CA 1
ATOM 2022 C C . CYS A 1 255 ? 27.403 -4.294 -9.516 1.00 65.75 255 CYS A C 1
ATOM 2024 O O . CYS A 1 255 ? 26.786 -5.080 -8.800 1.00 65.75 255 CYS A O 1
ATOM 2026 N N . VAL A 1 256 ? 26.796 -3.230 -10.054 1.00 65.31 256 VAL A N 1
ATOM 2027 C CA . VAL A 1 256 ? 25.371 -2.915 -9.883 1.00 65.31 256 VAL A CA 1
ATOM 2028 C C . VAL A 1 256 ? 24.801 -2.464 -11.224 1.00 65.31 256 VAL A C 1
ATOM 2030 O O . VAL A 1 256 ? 25.270 -1.470 -11.781 1.00 65.31 256 VAL A O 1
ATOM 2033 N N . SER A 1 257 ? 23.785 -3.166 -11.730 1.00 66.75 257 SER A N 1
ATOM 2034 C CA . SER A 1 257 ? 23.141 -2.835 -13.003 1.00 66.75 257 SER A CA 1
ATOM 2035 C C . SER A 1 257 ? 22.358 -1.516 -12.932 1.00 66.75 257 SER A C 1
ATOM 2037 O O . SER A 1 257 ? 21.815 -1.134 -11.889 1.00 66.75 257 SER A O 1
ATOM 2039 N N . ALA A 1 258 ? 22.266 -0.804 -14.060 1.00 65.31 258 ALA A N 1
ATOM 2040 C CA . ALA A 1 258 ? 21.528 0.461 -14.146 1.00 65.31 258 ALA A CA 1
ATOM 2041 C C . ALA A 1 258 ? 20.032 0.289 -13.807 1.00 65.31 258 ALA A C 1
ATOM 2043 O O . ALA A 1 258 ? 19.423 1.176 -13.200 1.00 65.31 258 ALA A O 1
ATOM 2044 N N . VAL A 1 259 ? 19.462 -0.883 -14.113 1.00 65.75 259 VAL A N 1
ATOM 2045 C CA . VAL A 1 259 ? 18.107 -1.293 -13.709 1.00 65.75 259 VAL A CA 1
ATOM 2046 C C . VAL A 1 259 ? 17.995 -1.339 -12.183 1.00 65.75 259 VAL A C 1
ATOM 2048 O O . VAL A 1 259 ? 17.102 -0.716 -11.610 1.00 65.75 259 VAL A O 1
ATOM 2051 N N . THR A 1 260 ? 18.950 -1.980 -11.504 1.00 62.94 260 THR A N 1
ATOM 2052 C CA . THR A 1 260 ? 18.996 -2.070 -10.036 1.00 62.94 260 THR A CA 1
ATOM 2053 C C . THR A 1 260 ? 19.100 -0.689 -9.371 1.00 62.94 260 THR A C 1
ATOM 2055 O O . THR A 1 260 ? 18.387 -0.414 -8.403 1.00 62.94 260 THR A O 1
ATOM 2058 N N . ILE A 1 261 ? 19.911 0.228 -9.917 1.00 69.81 261 ILE A N 1
ATOM 2059 C CA . ILE A 1 261 ? 19.989 1.626 -9.442 1.00 69.81 261 ILE A CA 1
ATOM 2060 C C . ILE A 1 261 ? 18.657 2.364 -9.671 1.00 69.81 261 ILE A C 1
ATOM 2062 O O . ILE A 1 261 ? 18.197 3.106 -8.798 1.00 69.81 261 ILE A O 1
ATOM 2066 N N . THR A 1 262 ? 18.005 2.135 -10.812 1.00 72.00 262 THR A N 1
ATOM 2067 C CA . THR A 1 262 ? 16.722 2.759 -11.173 1.00 72.00 262 THR A CA 1
ATOM 2068 C C . THR A 1 262 ? 15.594 2.313 -10.242 1.00 72.00 262 THR A C 1
ATOM 2070 O O . THR A 1 262 ? 14.900 3.160 -9.676 1.00 72.00 262 THR A O 1
ATOM 2073 N N . VAL A 1 263 ? 15.475 1.008 -9.977 1.00 72.62 263 VAL A N 1
ATOM 2074 C CA . VAL A 1 263 ? 14.518 0.449 -9.006 1.00 72.62 263 VAL A CA 1
ATOM 2075 C C . VAL A 1 263 ? 14.810 0.952 -7.586 1.00 72.62 263 VAL A C 1
ATOM 2077 O O . VAL A 1 263 ? 13.888 1.292 -6.844 1.00 72.62 263 VAL A O 1
ATOM 2080 N N . ALA A 1 264 ? 16.080 1.105 -7.201 1.00 73.94 264 ALA A N 1
ATOM 2081 C CA . ALA A 1 264 ? 16.433 1.692 -5.909 1.00 73.94 264 ALA A CA 1
ATOM 2082 C C . ALA A 1 264 ? 16.010 3.171 -5.791 1.00 73.94 264 ALA A C 1
ATOM 2084 O O . ALA A 1 264 ? 15.490 3.580 -4.750 1.00 73.94 264 ALA A O 1
ATOM 2085 N N . LYS A 1 265 ? 16.156 3.968 -6.862 1.00 79.81 265 LYS A N 1
ATOM 2086 C CA . LYS A 1 265 ? 15.633 5.346 -6.927 1.00 79.81 265 LYS A CA 1
ATOM 2087 C C . LYS A 1 265 ? 14.102 5.389 -6.877 1.00 79.81 265 LYS A C 1
ATOM 2089 O O . LYS A 1 265 ? 13.555 6.245 -6.188 1.00 79.81 265 LYS A O 1
ATOM 2094 N N . TRP A 1 266 ? 13.405 4.454 -7.526 1.00 81.31 266 TRP A N 1
ATOM 2095 C CA . TRP A 1 266 ? 11.946 4.310 -7.417 1.00 81.31 266 TRP A CA 1
ATOM 2096 C C . TRP A 1 266 ? 11.497 4.036 -5.974 1.00 81.31 266 TRP A C 1
ATOM 2098 O O . TRP A 1 266 ? 10.575 4.689 -5.477 1.00 81.31 266 TRP A O 1
ATOM 2108 N N . MET A 1 267 ? 12.157 3.103 -5.276 1.00 76.81 267 MET A N 1
ATOM 2109 C CA . MET A 1 267 ? 11.858 2.788 -3.872 1.00 76.81 267 MET A CA 1
ATOM 2110 C C . MET A 1 267 ? 12.122 3.988 -2.953 1.00 76.81 267 MET A C 1
ATOM 2112 O O . MET A 1 267 ? 11.277 4.295 -2.110 1.00 76.81 267 MET A O 1
ATOM 2116 N N . HIS A 1 268 ? 13.222 4.713 -3.177 1.00 83.69 268 HIS A N 1
ATOM 2117 C CA . HIS A 1 268 ? 13.534 5.978 -2.507 1.00 83.69 268 HIS A CA 1
ATOM 2118 C C . HIS A 1 268 ? 12.414 7.015 -2.712 1.00 83.69 268 HIS A C 1
ATOM 2120 O O . HIS A 1 268 ? 11.813 7.454 -1.730 1.00 83.69 268 HIS A O 1
ATOM 2126 N N . TYR A 1 269 ? 12.064 7.362 -3.955 1.00 88.00 269 TYR A N 1
ATOM 2127 C CA . TYR A 1 269 ? 11.036 8.375 -4.240 1.00 88.00 269 TYR A CA 1
ATOM 2128 C C . TYR A 1 269 ? 9.623 7.967 -3.780 1.00 88.00 269 TYR A C 1
ATOM 2130 O O . TYR A 1 269 ? 8.799 8.828 -3.468 1.00 88.00 269 TYR A O 1
ATOM 2138 N N . THR A 1 270 ? 9.346 6.667 -3.634 1.00 84.25 270 THR A N 1
ATOM 2139 C CA . THR A 1 270 ? 8.083 6.165 -3.057 1.00 84.25 270 THR A CA 1
ATOM 2140 C C . THR A 1 270 ? 7.881 6.616 -1.599 1.00 84.25 270 THR A C 1
ATOM 2142 O O . THR A 1 270 ? 6.739 6.794 -1.168 1.00 84.25 270 THR A O 1
ATOM 2145 N N . ASN A 1 271 ? 8.953 6.885 -0.840 1.00 85.56 271 ASN A N 1
ATOM 2146 C CA . ASN A 1 271 ? 8.883 7.389 0.541 1.00 85.56 271 ASN A CA 1
ATOM 2147 C C . ASN A 1 271 ? 7.991 8.639 0.668 1.00 85.56 271 ASN A C 1
ATOM 2149 O O . ASN A 1 271 ? 7.136 8.722 1.553 1.00 85.56 271 ASN A O 1
ATOM 2153 N N . SER A 1 272 ? 8.151 9.579 -0.265 1.00 87.88 272 SER A N 1
ATOM 2154 C CA . SER A 1 272 ? 7.456 10.870 -0.288 1.00 87.88 272 SER A CA 1
ATOM 2155 C C . SER A 1 272 ? 5.953 10.753 -0.594 1.00 87.88 272 SER A C 1
ATOM 2157 O O . SER A 1 272 ? 5.166 11.618 -0.202 1.00 87.88 272 SER A O 1
ATOM 2159 N N . VAL A 1 273 ? 5.525 9.639 -1.204 1.00 84.62 273 VAL A N 1
ATOM 2160 C CA . VAL A 1 273 ? 4.108 9.259 -1.366 1.00 84.62 273 VAL A CA 1
ATOM 2161 C C . VAL A 1 273 ? 3.552 8.625 -0.087 1.00 84.62 273 VAL A C 1
ATOM 2163 O O . VAL A 1 273 ? 2.421 8.909 0.319 1.00 84.62 273 VAL A O 1
ATOM 2166 N N . LEU A 1 274 ? 4.337 7.766 0.574 1.00 81.69 274 LEU A N 1
ATOM 2167 C CA . LEU A 1 274 ? 3.895 7.028 1.761 1.00 81.69 274 LEU A CA 1
ATOM 2168 C C . LEU A 1 274 ? 3.649 7.937 2.973 1.00 81.69 274 LEU A C 1
ATOM 2170 O O . LEU A 1 274 ? 2.714 7.673 3.733 1.00 81.69 274 LEU A O 1
ATOM 2174 N N . ASN A 1 275 ? 4.420 9.017 3.135 1.00 81.69 275 ASN A N 1
ATOM 2175 C CA . ASN A 1 275 ? 4.297 9.959 4.255 1.00 81.69 275 ASN A CA 1
ATOM 2176 C C . ASN A 1 275 ? 2.839 10.465 4.457 1.00 81.69 275 ASN A C 1
ATOM 2178 O O . ASN A 1 275 ? 2.228 10.121 5.481 1.00 81.69 275 ASN A O 1
ATOM 2182 N N . PRO A 1 276 ? 2.197 11.172 3.496 1.00 80.25 276 PRO A N 1
ATOM 2183 C CA . PRO A 1 276 ? 0.781 11.553 3.584 1.00 80.25 276 PRO A CA 1
ATOM 2184 C C . PRO A 1 276 ? -0.193 10.393 3.821 1.00 80.25 276 PRO A C 1
ATOM 2186 O O . PRO A 1 276 ? -1.151 10.544 4.588 1.00 80.25 276 PRO A O 1
ATOM 2189 N N . ILE A 1 277 ? 0.030 9.236 3.185 1.00 77.56 277 ILE A N 1
ATOM 2190 C CA . ILE A 1 277 ? -0.857 8.065 3.283 1.00 77.56 277 ILE A CA 1
ATOM 2191 C C . ILE A 1 277 ? -0.852 7.511 4.712 1.00 77.56 277 ILE A C 1
ATOM 2193 O O . ILE A 1 277 ? -1.914 7.276 5.296 1.00 77.56 277 ILE A O 1
ATOM 2197 N N . LEU A 1 278 ? 0.325 7.367 5.322 1.00 73.88 278 LEU A N 1
ATOM 2198 C CA . LEU A 1 278 ? 0.460 6.881 6.693 1.00 73.88 278 LEU A CA 1
ATOM 2199 C C . LEU A 1 278 ? -0.189 7.850 7.693 1.00 73.88 278 LEU A C 1
ATOM 2201 O O . LEU A 1 278 ? -0.926 7.406 8.584 1.00 73.88 278 LEU A O 1
ATOM 2205 N N . TYR A 1 279 ? -0.039 9.167 7.509 1.00 71.12 279 TYR A N 1
ATOM 2206 C CA . TYR A 1 279 ? -0.750 10.159 8.325 1.00 71.12 279 TYR A CA 1
ATOM 2207 C C . TYR A 1 279 ? -2.276 10.084 8.143 1.00 71.12 279 TYR A C 1
ATOM 2209 O O . TYR A 1 279 ? -3.006 10.102 9.140 1.00 71.12 279 TYR A O 1
ATOM 2217 N N . ALA A 1 280 ? -2.771 9.923 6.910 1.00 68.94 280 ALA A N 1
ATOM 2218 C CA . ALA A 1 280 ? -4.197 9.773 6.611 1.00 68.94 280 ALA A CA 1
ATOM 2219 C C . ALA A 1 280 ? -4.801 8.502 7.231 1.00 68.94 280 ALA A C 1
ATOM 2221 O O . ALA A 1 280 ? -5.884 8.540 7.821 1.00 68.94 280 ALA A O 1
ATOM 2222 N N . CYS A 1 281 ? -4.115 7.364 7.134 1.00 61.84 281 CYS A N 1
ATOM 2223 C CA . CYS A 1 281 ? -4.601 6.095 7.667 1.00 61.84 281 CYS A CA 1
ATOM 2224 C C . CYS A 1 281 ? -4.593 6.077 9.204 1.00 61.84 281 CYS A C 1
ATOM 2226 O O . CYS A 1 281 ? -5.581 5.664 9.828 1.00 61.84 281 CYS A O 1
ATOM 2228 N N . MET A 1 282 ? -3.503 6.550 9.816 1.00 60.03 282 MET A N 1
ATOM 2229 C CA . MET A 1 282 ? -3.166 6.245 11.209 1.00 60.03 282 MET A CA 1
ATOM 2230 C C . MET A 1 282 ? -3.384 7.422 12.178 1.00 60.03 282 MET A C 1
ATOM 2232 O O . MET A 1 282 ? -3.889 7.210 13.286 1.00 60.03 282 MET A O 1
ATOM 2236 N N . HIS A 1 283 ? -3.110 8.673 11.783 1.00 64.25 283 HIS A N 1
ATOM 2237 C CA . HIS A 1 283 ? -3.368 9.841 12.637 1.00 64.25 283 HIS A CA 1
ATOM 2238 C C . HIS A 1 283 ? -4.817 10.330 12.501 1.00 64.25 283 HIS A C 1
ATOM 2240 O O . HIS A 1 283 ? -5.188 11.039 11.569 1.00 64.25 283 HIS A O 1
ATOM 2246 N N . LYS A 1 284 ? -5.649 10.015 13.504 1.00 64.50 284 LYS A N 1
ATOM 2247 C CA . LYS A 1 284 ? -7.081 10.385 13.559 1.00 64.50 284 LYS A CA 1
ATOM 2248 C C . LYS A 1 284 ? -7.352 11.876 13.300 1.00 64.50 284 LYS A C 1
ATOM 2250 O O . LYS A 1 284 ? -8.353 12.200 12.661 1.00 64.50 284 LYS A O 1
ATOM 2255 N N . GLU A 1 285 ? -6.493 12.767 13.795 1.00 69.06 285 GLU A N 1
ATOM 2256 C CA . GLU A 1 285 ? -6.676 14.218 13.661 1.00 69.06 285 GLU A CA 1
ATOM 2257 C C . GLU A 1 285 ? -6.170 14.762 12.314 1.00 69.06 285 GLU A C 1
ATOM 2259 O O . GLU A 1 285 ? -6.853 15.606 11.736 1.00 69.06 285 GLU A O 1
ATOM 2264 N N . PHE A 1 286 ? -5.090 14.207 11.742 1.00 70.31 286 PHE A N 1
ATOM 2265 C CA . PHE A 1 286 ? -4.723 14.461 10.340 1.00 70.31 286 PHE A CA 1
ATOM 2266 C C . PHE A 1 286 ? -5.822 13.975 9.394 1.00 70.31 286 PHE A C 1
ATOM 2268 O O . PHE A 1 286 ? -6.291 14.753 8.574 1.00 70.31 286 PHE A O 1
ATOM 2275 N N . ARG A 1 287 ? -6.345 12.753 9.576 1.00 74.56 287 ARG A N 1
ATOM 2276 C CA . ARG A 1 287 ? -7.460 12.232 8.766 1.00 74.56 287 ARG A CA 1
ATOM 2277 C C . ARG A 1 287 ? -8.688 13.148 8.793 1.00 74.56 287 ARG A C 1
ATOM 2279 O O . ARG A 1 287 ? -9.265 13.433 7.749 1.00 74.56 287 ARG A O 1
ATOM 2286 N N . LYS A 1 288 ? -9.090 13.636 9.975 1.00 71.38 288 LYS A N 1
ATOM 2287 C CA . LYS A 1 288 ? -10.163 14.643 10.104 1.00 71.38 288 LYS A CA 1
ATOM 2288 C C . LYS A 1 288 ? -9.825 15.932 9.355 1.00 71.38 288 LYS A C 1
ATOM 2290 O O . LYS A 1 288 ? -10.690 16.469 8.672 1.00 71.38 288 LYS A O 1
ATOM 2295 N N . ALA A 1 289 ? -8.600 16.435 9.509 1.00 68.38 289 ALA A N 1
ATOM 2296 C CA . ALA A 1 289 ? -8.163 17.661 8.857 1.00 68.38 289 ALA A CA 1
ATOM 2297 C C . ALA A 1 289 ? -8.156 17.505 7.329 1.00 68.38 289 ALA A C 1
ATOM 2299 O O . ALA A 1 289 ? -8.665 18.382 6.648 1.00 68.38 289 ALA A O 1
ATOM 2300 N N . PHE A 1 290 ? -7.706 16.365 6.798 1.00 77.81 290 PHE A N 1
ATOM 2301 C CA . PHE A 1 290 ? -7.737 16.042 5.369 1.00 77.81 290 PHE A CA 1
ATOM 2302 C C . PHE A 1 290 ? -9.171 16.024 4.833 1.00 77.81 290 PHE A C 1
ATOM 2304 O O . PHE A 1 290 ? -9.447 16.700 3.847 1.00 77.81 290 PHE A O 1
ATOM 2311 N N . PHE A 1 291 ? -10.112 15.364 5.522 1.00 72.56 291 PHE A N 1
ATOM 2312 C CA . PHE A 1 291 ? -11.532 15.416 5.149 1.00 72.56 291 PHE A CA 1
ATOM 2313 C C . PHE A 1 291 ? -12.098 16.851 5.159 1.00 72.56 291 PHE A C 1
ATOM 2315 O O . PHE A 1 291 ? -12.819 17.216 4.238 1.00 72.56 291 PHE A O 1
ATOM 2322 N N . VAL A 1 292 ? -11.751 17.689 6.144 1.00 69.12 292 VAL A N 1
ATOM 2323 C CA . VAL A 1 292 ? -12.199 19.102 6.222 1.00 69.12 292 VAL A CA 1
ATOM 2324 C C . VAL A 1 292 ? -11.464 20.019 5.226 1.00 69.12 292 VAL A C 1
ATOM 2326 O O . VAL A 1 292 ? -11.978 21.074 4.835 1.00 69.12 292 VAL A O 1
ATOM 2329 N N . THR A 1 293 ? -10.266 19.645 4.781 1.00 73.38 293 THR A N 1
ATOM 2330 C CA . THR A 1 293 ? -9.543 20.345 3.716 1.00 73.38 293 THR A CA 1
ATOM 2331 C C . THR A 1 293 ? -10.160 20.026 2.361 1.00 73.38 293 THR A C 1
ATOM 2333 O O . THR A 1 293 ? -10.621 20.967 1.718 1.00 73.38 293 THR A O 1
ATOM 2336 N N . LEU A 1 294 ? -10.260 18.740 2.001 1.00 73.06 294 LEU A N 1
ATOM 2337 C CA . LEU A 1 294 ? -10.770 18.246 0.714 1.00 73.06 294 LEU A CA 1
ATOM 2338 C C . LEU A 1 294 ? -12.260 18.538 0.486 1.00 73.06 294 LEU A C 1
ATOM 2340 O O . LEU A 1 294 ? -12.631 18.961 -0.600 1.00 73.06 294 LEU A O 1
ATOM 2344 N N . LEU A 1 295 ? -13.119 18.331 1.492 1.00 66.44 295 LEU A N 1
ATOM 2345 C CA . LEU A 1 295 ? -14.579 18.494 1.354 1.00 66.44 295 LEU A CA 1
ATOM 2346 C C . LEU A 1 295 ? -15.074 19.901 1.731 1.00 66.44 295 LEU A C 1
ATOM 2348 O O . LEU A 1 295 ? -16.274 20.173 1.708 1.00 66.44 295 LEU A O 1
ATOM 2352 N N . GLY A 1 296 ? -14.170 20.795 2.138 1.00 48.97 296 GLY A N 1
ATOM 2353 C CA . GLY A 1 296 ? -14.535 22.115 2.642 1.00 48.97 296 GLY A CA 1
ATOM 2354 C C . GLY A 1 296 ? -15.405 22.073 3.907 1.00 48.97 296 GLY A C 1
ATOM 2355 O O . GLY A 1 296 ? -15.360 21.139 4.711 1.00 48.97 296 GLY A O 1
ATOM 2356 N N . ARG A 1 297 ? -16.175 23.146 4.124 1.00 56.53 297 ARG A N 1
ATOM 2357 C CA . ARG A 1 297 ? -17.129 23.250 5.237 1.00 56.53 297 ARG A CA 1
ATOM 2358 C C . ARG A 1 297 ? -18.312 24.140 4.838 1.00 56.53 297 ARG A C 1
ATOM 2360 O O . ARG A 1 297 ? -18.207 25.357 4.948 1.00 56.53 297 ARG A O 1
ATOM 2367 N N . LYS A 1 298 ? -19.426 23.539 4.404 1.00 43.78 298 LYS A N 1
ATOM 2368 C CA . LYS A 1 298 ? -20.791 24.116 4.385 1.00 43.78 298 LYS A CA 1
ATOM 2369 C C . LYS A 1 298 ? -21.832 23.000 4.145 1.00 43.78 298 LYS A C 1
ATOM 2371 O O . LYS A 1 298 ? -21.473 21.825 4.189 1.00 43.78 298 LYS A O 1
ATOM 2376 N N . ARG A 1 299 ? -23.121 23.357 4.048 1.00 42.19 299 ARG A N 1
ATOM 2377 C CA . ARG A 1 299 ? -24.262 22.422 3.902 1.00 42.19 299 ARG A CA 1
ATOM 2378 C C . ARG A 1 299 ? -24.206 21.621 2.585 1.00 42.19 299 ARG A C 1
ATOM 2380 O O . ARG A 1 299 ? -23.511 22.001 1.654 1.00 42.19 299 ARG A O 1
ATOM 2387 N N . LEU A 1 300 ? -24.955 20.516 2.556 1.00 38.28 300 LEU A N 1
ATOM 2388 C CA . LEU A 1 300 ? -25.076 19.573 1.437 1.00 38.28 300 LEU A CA 1
ATOM 2389 C C . LEU A 1 300 ? -25.669 20.202 0.164 1.00 38.28 300 LEU A C 1
ATOM 2391 O O . LEU A 1 300 ? -26.752 20.777 0.226 1.00 38.28 300 LEU A O 1
ATOM 2395 N N . ALA A 1 301 ? -25.017 19.948 -0.971 1.00 29.44 301 ALA A N 1
ATOM 2396 C CA . ALA A 1 301 ? -25.596 19.853 -2.314 1.00 29.44 301 ALA A CA 1
ATOM 2397 C C . ALA A 1 301 ? -24.685 18.953 -3.186 1.00 29.44 301 ALA A C 1
ATOM 2399 O O . ALA A 1 301 ? -23.542 18.687 -2.808 1.00 29.44 301 ALA A O 1
ATOM 2400 N N . MET A 1 302 ? -25.198 18.452 -4.313 1.00 30.33 302 MET A N 1
ATOM 2401 C CA . MET A 1 302 ? -24.428 17.754 -5.368 1.00 30.33 302 MET A CA 1
ATOM 2402 C C . MET A 1 302 ? -23.876 18.813 -6.362 1.00 30.33 302 MET A C 1
ATOM 2404 O O . MET A 1 302 ? -24.296 19.962 -6.271 1.00 30.33 302 MET A O 1
ATOM 2408 N N . THR A 1 303 ? -22.929 18.575 -7.279 1.00 27.06 303 THR A N 1
ATOM 2409 C CA . THR A 1 303 ? -22.595 17.380 -8.093 1.00 27.06 303 THR A CA 1
ATOM 2410 C C . THR A 1 303 ? -21.066 17.171 -8.289 1.00 27.06 303 THR A C 1
ATOM 2412 O O . THR A 1 303 ? -20.246 17.705 -7.547 1.00 27.06 303 THR A O 1
ATOM 2415 N N . SER A 1 304 ? -20.687 16.308 -9.240 1.00 30.47 304 SER A N 1
ATOM 2416 C CA . SER A 1 304 ? -19.329 15.927 -9.691 1.00 30.47 304 SER A CA 1
ATOM 2417 C C . SER A 1 304 ? -19.277 16.034 -11.239 1.00 30.47 304 SER A C 1
ATOM 2419 O O . SER A 1 304 ? -20.349 16.290 -11.794 1.00 30.47 304 SER A O 1
ATOM 2421 N N . PRO A 1 305 ? -18.153 15.791 -11.965 1.00 37.66 305 PRO A N 1
ATOM 2422 C CA . PRO A 1 305 ? -16.845 15.263 -11.535 1.00 37.66 305 PRO A CA 1
ATOM 2423 C C . PRO A 1 305 ? -15.595 16.025 -12.077 1.00 37.66 305 PRO A C 1
ATOM 2425 O O . PRO A 1 305 ? -15.687 17.105 -12.648 1.00 37.66 305 PRO A O 1
ATOM 2428 N N . THR A 1 306 ? -14.411 15.433 -11.857 1.00 44.12 306 THR A N 1
ATOM 2429 C CA . THR A 1 306 ? -13.125 15.648 -12.584 1.00 44.12 306 THR A CA 1
ATOM 2430 C C . THR A 1 306 ? -13.098 14.734 -13.856 1.00 44.12 306 THR A C 1
ATOM 2432 O O . THR A 1 306 ? -14.214 14.328 -14.194 1.00 44.12 306 THR A O 1
ATOM 2435 N N . PRO A 1 307 ? -12.007 14.332 -14.593 1.00 35.72 307 PRO A N 1
ATOM 2436 C CA . PRO A 1 307 ? -10.525 14.274 -14.388 1.00 35.72 307 PRO A CA 1
ATOM 2437 C C . PRO A 1 307 ? -9.695 15.045 -15.475 1.00 35.72 307 PRO A C 1
ATOM 2439 O O . PRO A 1 307 ? -10.297 15.784 -16.239 1.00 35.72 307 PRO A O 1
ATOM 2442 N N . LYS A 1 308 ? -8.341 15.152 -15.498 1.00 35.81 308 LYS A N 1
ATOM 2443 C CA . LYS A 1 308 ? -7.198 14.193 -15.730 1.00 35.81 308 LYS A CA 1
ATOM 2444 C C . LYS A 1 308 ? -7.241 13.421 -17.088 1.00 35.81 308 LYS A C 1
ATOM 2446 O O . LYS A 1 308 ? -8.330 13.323 -17.630 1.00 35.81 308 LYS A O 1
ATOM 2451 N N . LEU A 1 309 ? -6.187 12.793 -17.663 1.00 35.88 309 LEU A N 1
ATOM 2452 C CA . LEU A 1 309 ? -4.783 12.457 -17.276 1.00 35.88 309 LEU A CA 1
ATOM 2453 C C . LEU A 1 309 ? -3.958 11.976 -18.526 1.00 35.88 309 LEU A C 1
ATOM 2455 O O . LEU A 1 309 ? -4.595 11.388 -19.389 1.00 35.88 309 LEU A O 1
ATOM 2459 N N . ASN A 1 310 ? -2.602 12.026 -18.518 1.00 37.06 310 ASN A N 1
ATOM 2460 C CA . ASN A 1 310 ? -1.645 11.108 -19.231 1.00 37.06 310 ASN A CA 1
ATOM 2461 C C . ASN A 1 310 ? -1.725 10.985 -20.797 1.00 37.06 310 ASN A C 1
ATOM 2463 O O . ASN A 1 310 ? -2.619 11.573 -21.389 1.00 37.06 310 ASN A O 1
ATOM 2467 N N . ASN A 1 311 ? -0.855 10.289 -21.575 1.00 43.66 311 ASN A N 1
ATOM 2468 C CA . ASN A 1 311 ? 0.528 9.744 -21.399 1.00 43.66 311 ASN A CA 1
ATOM 2469 C C . ASN A 1 311 ? 1.410 10.092 -22.669 1.00 43.66 311 ASN A C 1
ATOM 2471 O O . ASN A 1 311 ? 1.452 11.285 -22.942 1.00 43.66 311 ASN A O 1
ATOM 2475 N N . ASN A 1 312 ? 2.104 9.278 -23.513 1.00 38.19 312 ASN A N 1
ATOM 2476 C CA . ASN A 1 312 ? 2.475 7.838 -23.592 1.00 38.19 312 ASN A CA 1
ATOM 2477 C C . ASN A 1 312 ? 3.658 7.530 -24.576 1.00 38.19 312 ASN A C 1
ATOM 2479 O O . ASN A 1 312 ? 3.736 8.198 -25.599 1.00 38.19 312 ASN A O 1
ATOM 2483 N N . GLU A 1 313 ? 4.437 6.455 -24.319 1.00 40.91 313 GLU A N 1
ATOM 2484 C CA . GLU A 1 313 ? 5.147 5.539 -25.284 1.00 40.91 313 GLU A CA 1
ATOM 2485 C C . GLU A 1 313 ? 6.175 6.120 -26.328 1.00 40.91 313 GLU A C 1
ATOM 2487 O O . GLU A 1 313 ? 6.410 7.321 -26.328 1.00 40.91 313 GLU A O 1
ATOM 2492 N N . THR A 1 314 ? 6.969 5.383 -27.152 1.00 43.09 314 THR A N 1
ATOM 2493 C CA . THR A 1 314 ? 6.950 3.987 -27.705 1.00 43.09 314 THR A CA 1
ATOM 2494 C C . THR A 1 314 ? 8.351 3.336 -27.957 1.00 43.09 314 THR A C 1
ATOM 2496 O O . THR A 1 314 ? 9.220 3.976 -28.531 1.00 43.09 314 THR A O 1
ATOM 2499 N N . ASN A 1 315 ? 8.496 2.052 -27.575 1.00 39.09 315 ASN A N 1
ATOM 2500 C CA . ASN A 1 315 ? 9.132 0.852 -28.206 1.00 39.09 315 ASN A CA 1
ATOM 2501 C C . ASN A 1 315 ? 10.537 0.817 -28.885 1.00 39.09 315 ASN A C 1
ATOM 2503 O O . ASN A 1 315 ? 10.885 1.715 -29.643 1.00 39.09 315 ASN A O 1
ATOM 2507 N N . VAL A 1 316 ? 11.240 -0.334 -28.736 1.00 39.16 316 VAL A N 1
ATOM 2508 C CA . VAL A 1 316 ? 11.995 -1.161 -29.740 1.00 39.16 316 VAL A CA 1
ATOM 2509 C C . VAL A 1 316 ? 12.418 -2.515 -29.084 1.00 39.16 316 VAL A C 1
ATOM 2511 O O . VAL A 1 316 ? 12.366 -2.625 -27.859 1.00 39.16 316 VAL A O 1
ATOM 2514 N N . GLU A 1 317 ? 12.739 -3.556 -29.872 1.00 40.91 317 GLU A N 1
ATOM 2515 C CA . GLU A 1 317 ? 12.946 -4.972 -29.462 1.00 40.91 317 GLU A CA 1
ATOM 2516 C C . GLU A 1 317 ? 14.356 -5.317 -28.918 1.00 40.91 317 GLU A C 1
ATOM 2518 O O . GLU A 1 317 ? 15.353 -4.853 -29.463 1.00 40.91 317 GLU A O 1
ATOM 2523 N N . GLU A 1 318 ? 14.460 -6.228 -27.932 1.00 35.22 318 GLU A N 1
ATOM 2524 C CA . GLU A 1 318 ? 15.715 -6.937 -27.591 1.00 35.22 318 GLU A CA 1
ATOM 2525 C C . GLU A 1 318 ? 15.465 -8.292 -26.873 1.00 35.22 318 GLU A C 1
ATOM 2527 O O . GLU A 1 318 ? 14.336 -8.638 -26.521 1.00 35.22 318 GLU A O 1
ATOM 2532 N N . LYS A 1 319 ? 16.517 -9.098 -26.657 1.00 33.41 319 LYS A N 1
ATOM 2533 C CA . LYS A 1 319 ? 16.425 -10.483 -26.154 1.00 33.41 319 LYS A CA 1
ATOM 2534 C C . LYS A 1 319 ? 16.378 -10.542 -24.619 1.00 33.41 319 LYS A C 1
ATOM 2536 O O . LYS A 1 319 ? 17.366 -10.232 -23.965 1.00 33.41 319 LYS A O 1
ATOM 2541 N N . PHE A 1 320 ? 15.248 -11.009 -24.077 1.00 44.38 320 PHE A N 1
ATOM 2542 C CA . PHE A 1 320 ? 14.877 -11.018 -22.649 1.00 44.38 320 PHE A CA 1
ATOM 2543 C C . PHE A 1 320 ? 16.040 -11.165 -21.641 1.00 44.38 320 PHE A C 1
ATOM 2545 O O . PHE A 1 320 ? 16.746 -12.178 -21.606 1.00 44.38 320 PHE A O 1
ATOM 2552 N N . ASP A 1 321 ? 16.194 -10.155 -20.783 1.00 55.62 321 ASP A N 1
ATOM 2553 C CA . ASP A 1 321 ? 17.294 -10.038 -19.825 1.00 55.62 321 ASP A CA 1
ATOM 2554 C C . ASP A 1 321 ? 17.247 -11.094 -18.697 1.00 55.62 321 ASP A C 1
ATOM 2556 O O . ASP A 1 321 ? 16.216 -11.362 -18.070 1.00 55.62 321 ASP A O 1
ATOM 2560 N N . ARG A 1 322 ? 18.422 -11.664 -18.394 1.00 55.25 322 ARG A N 1
ATOM 2561 C CA . ARG A 1 322 ? 18.611 -12.693 -17.365 1.00 55.25 322 ARG A CA 1
ATOM 2562 C C . ARG A 1 322 ? 18.430 -12.167 -15.940 1.00 55.25 322 ARG A C 1
ATOM 2564 O O . ARG A 1 322 ? 17.974 -12.943 -15.099 1.00 55.25 322 ARG A O 1
ATOM 2571 N N . GLU A 1 323 ? 18.748 -10.902 -15.650 1.00 57.72 323 GLU A N 1
ATOM 2572 C CA . GLU A 1 323 ? 18.488 -10.325 -14.321 1.00 57.72 323 GLU A CA 1
ATOM 2573 C C . GLU A 1 323 ? 16.977 -10.202 -14.079 1.00 57.72 323 GLU A C 1
ATOM 2575 O O . GLU A 1 323 ? 16.466 -10.655 -13.052 1.00 57.72 323 GLU A O 1
ATOM 2580 N N . THR A 1 324 ? 16.242 -9.686 -15.064 1.00 60.38 324 THR A N 1
ATOM 2581 C CA . THR A 1 324 ? 14.779 -9.537 -15.044 1.00 60.38 324 THR A CA 1
ATOM 2582 C C . THR A 1 324 ? 14.062 -10.879 -14.851 1.00 60.38 324 THR A C 1
ATOM 2584 O O . THR A 1 324 ? 13.135 -10.969 -14.036 1.00 60.38 324 THR A O 1
ATOM 2587 N N . ILE A 1 325 ? 14.520 -11.945 -15.519 1.00 67.38 325 ILE A N 1
ATOM 2588 C CA . ILE A 1 325 ? 14.017 -13.317 -15.322 1.00 67.38 325 ILE A CA 1
ATOM 2589 C C . ILE A 1 325 ? 14.307 -13.810 -13.892 1.00 67.38 325 ILE A C 1
ATOM 2591 O O . ILE A 1 325 ? 13.399 -14.290 -13.209 1.00 67.38 325 ILE A O 1
ATOM 2595 N N . LEU A 1 326 ? 15.540 -13.655 -13.396 1.00 65.06 326 LEU A N 1
ATOM 2596 C CA . LEU A 1 326 ? 15.938 -14.121 -12.061 1.00 65.06 326 LEU A CA 1
ATOM 2597 C C . LEU A 1 326 ? 15.165 -13.414 -10.932 1.00 65.06 326 LEU A C 1
ATOM 2599 O O . LEU A 1 326 ? 14.695 -14.068 -9.995 1.00 65.06 326 LEU A O 1
ATOM 2603 N N . ILE A 1 327 ? 14.995 -12.093 -11.032 1.00 69.25 327 ILE A N 1
ATOM 2604 C CA . ILE A 1 327 ? 14.214 -11.279 -10.087 1.00 69.25 327 ILE A CA 1
ATOM 2605 C C . ILE A 1 327 ? 12.747 -11.726 -10.100 1.00 69.25 327 ILE A C 1
ATOM 2607 O O . ILE A 1 327 ? 12.165 -11.970 -9.039 1.00 69.25 327 ILE A O 1
ATOM 2611 N N . SER A 1 328 ? 12.174 -11.905 -11.293 1.00 67.19 328 SER A N 1
ATOM 2612 C CA . SER A 1 328 ? 10.795 -12.363 -11.493 1.00 67.19 328 SER A CA 1
ATOM 2613 C C . SER A 1 328 ? 10.532 -13.730 -10.853 1.00 67.19 328 SER A C 1
ATOM 2615 O O . SER A 1 328 ? 9.593 -13.877 -10.069 1.00 67.19 328 SER A O 1
ATOM 2617 N N . ILE A 1 329 ? 11.384 -14.725 -11.114 1.00 78.19 329 ILE A N 1
ATOM 2618 C CA . ILE A 1 329 ? 11.248 -16.076 -10.542 1.00 78.19 329 ILE A CA 1
ATOM 2619 C C . ILE A 1 329 ? 11.419 -16.050 -9.018 1.00 78.19 329 ILE A C 1
ATOM 2621 O O . ILE A 1 329 ? 10.643 -16.678 -8.297 1.00 78.19 329 ILE A O 1
ATOM 2625 N N . THR A 1 330 ? 12.393 -15.294 -8.505 1.00 76.81 330 THR A N 1
ATOM 2626 C CA . THR A 1 330 ? 12.627 -15.171 -7.056 1.00 76.81 330 THR A CA 1
ATOM 2627 C C . THR A 1 330 ? 11.402 -14.586 -6.349 1.00 76.81 330 THR A C 1
ATOM 2629 O O . THR A 1 330 ? 10.957 -15.108 -5.324 1.00 76.81 330 THR A O 1
ATOM 2632 N N . PHE A 1 331 ? 10.802 -13.542 -6.924 1.00 81.44 331 PHE A N 1
ATOM 2633 C CA . PHE A 1 331 ? 9.580 -12.926 -6.411 1.00 81.44 331 PHE A CA 1
ATOM 2634 C C . PHE A 1 331 ? 8.373 -13.879 -6.484 1.00 81.44 331 PHE A C 1
ATOM 2636 O O . PHE A 1 331 ? 7.625 -13.994 -5.511 1.00 81.44 331 PHE A O 1
ATOM 2643 N N . LEU A 1 332 ? 8.229 -14.636 -7.577 1.00 83.19 332 LEU A N 1
ATOM 2644 C CA . LEU A 1 332 ? 7.193 -15.662 -7.741 1.00 83.19 332 LEU A CA 1
ATOM 2645 C C . LEU A 1 332 ? 7.278 -16.761 -6.678 1.00 83.19 332 LEU A C 1
ATOM 2647 O O . LEU A 1 332 ? 6.269 -17.084 -6.058 1.00 83.19 332 LEU A O 1
ATOM 2651 N N . ILE A 1 333 ? 8.473 -17.308 -6.429 1.00 85.00 333 ILE A N 1
ATOM 2652 C CA . ILE A 1 333 ? 8.695 -18.350 -5.415 1.00 85.00 333 ILE A CA 1
ATOM 2653 C C . ILE A 1 333 ? 8.308 -17.830 -4.023 1.00 85.00 333 ILE A C 1
ATOM 2655 O O . ILE A 1 333 ? 7.639 -18.532 -3.263 1.00 85.00 333 ILE A O 1
ATOM 2659 N N . ILE A 1 334 ? 8.651 -16.578 -3.701 1.00 84.88 334 ILE A N 1
ATOM 2660 C CA . ILE A 1 334 ? 8.250 -15.932 -2.443 1.00 84.88 334 ILE A CA 1
ATOM 2661 C C . ILE A 1 334 ? 6.719 -15.801 -2.350 1.00 84.88 334 ILE A C 1
ATOM 2663 O O . ILE A 1 334 ? 6.149 -16.126 -1.305 1.00 84.88 334 ILE A O 1
ATOM 2667 N N . ILE A 1 335 ? 6.034 -15.381 -3.421 1.00 86.56 335 ILE A N 1
ATOM 2668 C CA . ILE A 1 335 ? 4.562 -15.299 -3.454 1.00 86.56 335 ILE A CA 1
ATOM 2669 C C . ILE A 1 335 ? 3.933 -16.687 -3.270 1.00 86.56 335 ILE A C 1
ATOM 2671 O O . ILE A 1 335 ? 3.061 -16.831 -2.413 1.00 86.56 335 ILE A O 1
ATOM 2675 N N . ILE A 1 336 ? 4.395 -17.708 -4.003 1.00 90.44 336 ILE A N 1
ATOM 2676 C CA . ILE A 1 336 ? 3.907 -19.095 -3.906 1.00 90.44 336 ILE A CA 1
ATOM 2677 C C . ILE A 1 336 ? 4.020 -19.601 -2.464 1.00 90.44 336 ILE A C 1
ATOM 2679 O O . ILE A 1 336 ? 3.027 -20.045 -1.882 1.00 90.44 336 ILE A O 1
ATOM 2683 N N . LEU A 1 337 ? 5.205 -19.489 -1.853 1.00 89.69 337 LEU A N 1
ATOM 2684 C CA . LEU A 1 337 ? 5.449 -19.961 -0.488 1.00 89.69 337 LEU A CA 1
ATOM 2685 C C . LEU A 1 337 ? 4.563 -19.239 0.536 1.00 89.69 337 LEU A C 1
ATOM 2687 O O . LEU A 1 337 ? 3.979 -19.889 1.406 1.00 89.69 337 LEU A O 1
ATOM 2691 N N . LEU A 1 338 ? 4.413 -17.915 0.426 1.00 86.94 338 LEU A N 1
ATOM 2692 C CA . LEU A 1 338 ? 3.573 -17.126 1.331 1.00 86.94 338 LEU A CA 1
ATOM 2693 C C . LEU A 1 338 ? 2.072 -17.406 1.145 1.00 86.94 338 LEU A C 1
ATOM 2695 O O . LEU A 1 338 ? 1.343 -17.487 2.138 1.00 86.94 338 LEU A O 1
ATOM 2699 N N . ALA A 1 339 ? 1.611 -17.578 -0.097 1.00 90.38 339 ALA A N 1
ATOM 2700 C CA . ALA A 1 339 ? 0.219 -17.877 -0.420 1.00 90.38 339 ALA A CA 1
ATOM 2701 C C . ALA A 1 339 ? -0.170 -19.284 0.055 1.00 90.38 339 ALA A C 1
ATOM 2703 O O . ALA A 1 339 ? -1.186 -19.432 0.739 1.00 90.38 339 ALA A O 1
ATOM 2704 N N . LEU A 1 340 ? 0.660 -20.299 -0.218 1.00 93.50 340 LEU A N 1
ATOM 2705 C CA . LEU A 1 340 ? 0.451 -21.662 0.276 1.00 93.50 340 LEU A CA 1
ATOM 2706 C C . LEU A 1 340 ? 0.469 -21.697 1.808 1.00 93.50 340 LEU A C 1
ATOM 2708 O O . LEU A 1 340 ? -0.516 -22.116 2.415 1.00 93.50 340 LEU A O 1
ATOM 2712 N N . PHE A 1 341 ? 1.531 -21.196 2.452 1.00 91.38 341 PHE A N 1
ATOM 2713 C CA . PHE A 1 341 ? 1.650 -21.183 3.915 1.00 91.38 341 PHE A CA 1
ATOM 2714 C C . PHE A 1 341 ? 0.462 -20.481 4.586 1.00 91.38 341 PHE A C 1
ATOM 2716 O O . PHE A 1 341 ? -0.167 -21.031 5.494 1.00 91.38 341 PHE A O 1
ATOM 2723 N N . GLY A 1 342 ? 0.127 -19.272 4.127 1.00 89.81 342 GLY A N 1
ATOM 2724 C CA . GLY A 1 342 ? -0.927 -18.465 4.724 1.00 89.81 342 GLY A CA 1
ATOM 2725 C C . GLY A 1 342 ? -2.317 -19.091 4.576 1.00 89.81 342 GLY A C 1
ATOM 2726 O O . GLY A 1 342 ? -3.088 -19.098 5.539 1.00 89.81 342 GLY A O 1
ATOM 2727 N N . ASN A 1 343 ? -2.646 -19.644 3.407 1.00 95.38 343 ASN A N 1
ATOM 2728 C CA . ASN A 1 343 ? -3.972 -20.214 3.160 1.00 95.38 343 ASN A CA 1
ATOM 2729 C C . ASN A 1 343 ? -4.123 -21.629 3.730 1.00 95.38 343 ASN A C 1
ATOM 2731 O O . ASN A 1 343 ? -5.174 -21.946 4.292 1.00 95.38 343 ASN A O 1
ATOM 2735 N N . ILE A 1 344 ? -3.062 -22.442 3.744 1.00 94.38 344 ILE A N 1
ATOM 2736 C CA . ILE A 1 344 ? -3.040 -23.697 4.510 1.00 94.38 344 ILE A CA 1
ATOM 2737 C C . ILE A 1 344 ? -3.268 -23.397 6.002 1.00 94.38 344 ILE A C 1
ATOM 2739 O O . ILE A 1 344 ? -4.080 -24.065 6.646 1.00 94.38 344 ILE A O 1
ATOM 2743 N N . LEU A 1 345 ? -2.659 -22.337 6.549 1.00 91.94 345 LEU A N 1
ATOM 2744 C CA . LEU A 1 345 ? -2.889 -21.907 7.932 1.00 91.94 345 LEU A CA 1
ATOM 2745 C C . LEU A 1 345 ? -4.343 -21.448 8.187 1.00 91.94 345 LEU A C 1
ATOM 2747 O O . LEU A 1 345 ? -4.878 -21.721 9.265 1.00 91.94 345 LEU A O 1
ATOM 2751 N N . VAL A 1 346 ? -5.023 -20.826 7.210 1.00 94.50 346 VAL A N 1
ATOM 2752 C CA . VAL A 1 346 ? -6.477 -20.533 7.265 1.00 94.50 346 VAL A CA 1
ATOM 2753 C C . VAL A 1 346 ? -7.300 -21.825 7.354 1.00 94.50 346 VAL A C 1
ATOM 2755 O O . VAL A 1 346 ? -8.162 -21.940 8.233 1.00 94.50 346 VAL A O 1
ATOM 2758 N N . VAL A 1 347 ? -7.015 -22.815 6.500 1.00 95.19 347 VAL A N 1
ATOM 2759 C CA . VAL A 1 347 ? -7.715 -24.113 6.480 1.00 95.19 347 VAL A CA 1
ATOM 2760 C C . VAL A 1 347 ? -7.494 -24.883 7.789 1.00 95.19 347 VAL A C 1
ATOM 2762 O O . VAL A 1 347 ? -8.460 -25.365 8.390 1.00 95.19 347 VAL A O 1
ATOM 2765 N N . ILE A 1 348 ? -6.253 -24.958 8.283 1.00 91.56 348 ILE A N 1
ATOM 2766 C CA . ILE A 1 348 ? -5.921 -25.606 9.563 1.00 91.56 348 ILE A CA 1
ATOM 2767 C C . ILE A 1 348 ? -6.621 -24.884 10.722 1.00 91.56 348 ILE A C 1
ATOM 2769 O O . ILE A 1 348 ? -7.241 -25.543 11.555 1.00 91.56 348 ILE A O 1
ATOM 2773 N N . ALA A 1 349 ? -6.604 -23.547 10.763 1.00 91.06 349 ALA A N 1
ATOM 2774 C CA . ALA A 1 349 ? -7.286 -22.780 11.807 1.00 91.06 349 ALA A CA 1
ATOM 2775 C C . ALA A 1 349 ? -8.786 -23.096 11.883 1.00 91.06 349 ALA A C 1
ATOM 2777 O O . ALA A 1 349 ? -9.310 -23.320 12.974 1.00 91.06 349 ALA A O 1
ATOM 2778 N N . PHE A 1 350 ? -9.472 -23.177 10.744 1.00 93.50 350 PHE A N 1
ATOM 2779 C CA . PHE A 1 350 ? -10.890 -23.533 10.699 1.00 93.50 350 PHE A CA 1
ATOM 2780 C C . PHE A 1 350 ? -11.166 -24.990 11.111 1.00 93.50 350 PHE A C 1
ATOM 2782 O O . PHE A 1 350 ? -12.135 -25.268 11.826 1.00 93.50 350 PHE A O 1
ATOM 2789 N N . ARG A 1 351 ? -10.304 -25.930 10.693 1.00 91.94 351 ARG A N 1
ATOM 2790 C CA . ARG A 1 351 ? -10.403 -27.343 11.093 1.00 91.94 351 ARG A CA 1
ATOM 2791 C C . ARG A 1 351 ? -10.187 -27.514 12.599 1.00 91.94 351 ARG A C 1
ATOM 2793 O O . ARG A 1 351 ? -10.995 -28.183 13.238 1.00 91.94 351 ARG A O 1
ATOM 2800 N N . VAL A 1 352 ? -9.169 -26.879 13.180 1.00 87.81 352 VAL A N 1
ATOM 2801 C CA . VAL A 1 352 ? -8.814 -27.015 14.605 1.00 87.81 352 VAL A CA 1
ATOM 2802 C C . VAL A 1 352 ? -9.798 -26.281 15.525 1.00 87.81 352 VAL A C 1
ATOM 2804 O O . VAL A 1 352 ? -10.275 -26.857 16.501 1.00 87.81 352 VAL A O 1
ATOM 2807 N N . PHE A 1 353 ? -10.141 -25.022 15.237 1.00 89.19 353 PHE A N 1
ATOM 2808 C CA . PHE A 1 353 ? -10.858 -24.169 16.191 1.00 89.19 353 PHE A CA 1
ATOM 2809 C C . PHE A 1 353 ? -12.361 -24.093 15.917 1.00 89.19 353 PHE A C 1
ATOM 2811 O O . PHE A 1 353 ? -12.816 -23.398 15.009 1.00 89.19 353 PHE A O 1
ATOM 2818 N N . GLN A 1 354 ? -13.161 -24.742 16.769 1.00 84.50 354 GLN A N 1
ATOM 2819 C CA . GLN A 1 354 ? -14.624 -24.763 16.639 1.00 84.50 354 GLN A CA 1
ATOM 2820 C C . GLN A 1 354 ? -15.255 -23.357 16.620 1.00 84.50 354 GLN A C 1
ATOM 2822 O O . GLN A 1 354 ? -16.201 -23.123 15.871 1.00 84.50 354 GLN A O 1
ATOM 2827 N N . ASN A 1 355 ? -14.698 -22.385 17.354 1.00 83.38 355 ASN A N 1
ATOM 2828 C CA . ASN A 1 355 ? -15.179 -20.997 17.354 1.00 83.38 355 ASN A CA 1
ATOM 2829 C C . ASN A 1 355 ? -14.970 -20.258 16.012 1.00 83.38 355 ASN A C 1
ATOM 2831 O O . ASN A 1 355 ? -15.550 -19.189 15.814 1.00 83.38 355 ASN A O 1
ATOM 2835 N N . LEU A 1 356 ? -14.179 -20.813 15.085 1.00 86.75 356 LEU A N 1
ATOM 2836 C CA . LEU A 1 356 ? -14.055 -20.318 13.713 1.00 86.75 356 LEU A CA 1
ATOM 2837 C C . LEU A 1 356 ? -15.068 -20.945 12.743 1.00 86.75 356 LEU A C 1
ATOM 2839 O O . LEU A 1 356 ? -15.176 -20.448 11.627 1.00 86.75 356 LEU A O 1
ATOM 2843 N N . ARG A 1 357 ? -15.854 -21.956 13.133 1.00 88.56 357 ARG A N 1
ATOM 2844 C CA . ARG A 1 357 ? -16.793 -22.672 12.242 1.00 88.56 357 ARG A CA 1
ATOM 2845 C C . ARG A 1 357 ? -18.140 -21.948 12.054 1.00 88.56 357 ARG A C 1
ATOM 2847 O O . ARG A 1 357 ? -19.207 -22.535 12.211 1.00 88.56 357 ARG A O 1
ATOM 2854 N N . ASN A 1 358 ? -18.093 -20.653 11.739 1.00 82.75 358 ASN A N 1
ATOM 2855 C CA . ASN A 1 358 ? -19.261 -19.816 11.419 1.00 82.75 358 ASN A CA 1
ATOM 2856 C C . ASN A 1 358 ? -19.459 -19.660 9.896 1.00 82.75 358 ASN A C 1
ATOM 2858 O O . ASN A 1 358 ? -18.531 -19.916 9.133 1.00 82.75 358 ASN A O 1
ATOM 2862 N N . MET A 1 359 ? -20.650 -19.220 9.462 1.00 81.88 359 MET A N 1
ATOM 2863 C CA . MET A 1 359 ? -21.057 -19.207 8.043 1.00 81.88 359 MET A CA 1
ATOM 2864 C C . MET A 1 359 ? -20.061 -18.477 7.128 1.00 81.88 359 MET A C 1
ATOM 2866 O O . MET A 1 359 ? -19.567 -19.079 6.182 1.00 81.88 359 MET A O 1
ATOM 2870 N N . THR A 1 360 ? -19.695 -17.227 7.439 1.00 84.06 360 THR A N 1
ATOM 2871 C CA . THR A 1 360 ? -18.713 -16.445 6.660 1.00 84.06 360 THR A CA 1
ATOM 2872 C C . THR A 1 360 ? -17.378 -17.171 6.518 1.00 84.06 360 THR A C 1
ATOM 2874 O O . THR A 1 360 ? -16.748 -17.133 5.464 1.00 84.06 360 THR A O 1
ATOM 2877 N N . ASN A 1 361 ? -16.939 -17.848 7.580 1.00 89.62 361 ASN A N 1
ATOM 2878 C CA . ASN A 1 361 ? -15.652 -18.523 7.584 1.00 89.62 361 ASN A CA 1
ATOM 2879 C C . ASN A 1 361 ? -15.620 -19.774 6.682 1.00 89.62 361 ASN A C 1
ATOM 2881 O O . ASN A 1 361 ? -14.533 -20.124 6.233 1.00 89.62 361 ASN A O 1
ATOM 2885 N N . TYR A 1 362 ? -16.760 -20.399 6.347 1.00 91.25 362 TYR A N 1
ATOM 2886 C CA . TYR A 1 362 ? -16.800 -21.433 5.296 1.00 91.25 362 TYR A CA 1
ATOM 2887 C C . TYR A 1 362 ? -16.420 -20.842 3.927 1.00 91.25 362 TYR A C 1
ATOM 2889 O O . TYR A 1 362 ? -15.607 -21.426 3.215 1.00 91.25 362 TYR A O 1
ATOM 2897 N N . PHE A 1 363 ? -16.930 -19.652 3.587 1.00 91.50 363 PHE A N 1
ATOM 2898 C CA . PHE A 1 363 ? -16.566 -18.955 2.346 1.00 91.50 363 PHE A CA 1
ATOM 2899 C C . PHE A 1 363 ? -15.108 -18.476 2.356 1.00 91.50 363 PHE A C 1
ATOM 2901 O O . PHE A 1 363 ? -14.440 -18.564 1.334 1.00 91.50 363 PHE A O 1
ATOM 2908 N N . ILE A 1 364 ? -14.579 -18.042 3.509 1.00 91.38 364 ILE A N 1
ATOM 2909 C CA . ILE A 1 364 ? -13.151 -17.700 3.664 1.00 91.38 364 ILE A CA 1
ATOM 2910 C C . ILE A 1 364 ? -12.249 -18.929 3.465 1.00 91.38 364 ILE A C 1
ATOM 2912 O O . ILE A 1 364 ? -11.198 -18.815 2.845 1.00 91.38 364 ILE A O 1
ATOM 2916 N N . VAL A 1 365 ? -12.650 -20.106 3.955 1.00 93.56 365 VAL A N 1
ATOM 2917 C CA . VAL A 1 365 ? -11.919 -21.361 3.709 1.00 93.56 365 VAL A CA 1
ATOM 2918 C C . VAL A 1 365 ? -12.003 -21.783 2.248 1.00 93.56 365 VAL A C 1
ATOM 2920 O O . VAL A 1 365 ? -11.015 -22.257 1.703 1.00 93.56 365 VAL A O 1
ATOM 2923 N N . SER A 1 366 ? -13.150 -21.595 1.595 1.00 94.31 366 SER A N 1
ATOM 2924 C CA . SER A 1 366 ? -13.292 -21.934 0.179 1.00 94.31 366 SER A CA 1
ATOM 2925 C C . SER A 1 366 ? -12.509 -20.981 -0.736 1.00 94.31 366 SER A C 1
ATOM 2927 O O . SER A 1 366 ? -11.864 -21.444 -1.673 1.00 94.31 366 SER A O 1
ATOM 2929 N N . LEU A 1 367 ? -12.444 -19.690 -0.393 1.00 92.69 367 LEU A N 1
ATOM 2930 C CA . LEU A 1 367 ? -11.527 -18.719 -1.000 1.00 92.69 367 LEU A CA 1
ATOM 2931 C C . LEU A 1 367 ? -10.056 -19.123 -0.793 1.00 92.69 367 LEU A C 1
ATOM 2933 O O . LEU A 1 367 ? -9.292 -19.138 -1.749 1.00 92.69 367 LEU A O 1
ATOM 2937 N N . ALA A 1 368 ? -9.678 -19.546 0.418 1.00 94.50 368 ALA A N 1
ATOM 2938 C CA . ALA A 1 368 ? -8.329 -20.042 0.701 1.00 94.50 368 ALA A CA 1
ATOM 2939 C C . ALA A 1 368 ? -7.970 -21.313 -0.102 1.00 94.50 368 ALA A C 1
ATOM 2941 O O . ALA A 1 368 ? -6.804 -21.522 -0.416 1.00 94.50 368 ALA A O 1
ATOM 2942 N N . VAL A 1 369 ? -8.949 -22.152 -0.470 1.00 94.75 369 VAL A N 1
ATOM 2943 C CA . VAL A 1 369 ? -8.733 -23.283 -1.395 1.00 94.75 369 VAL A CA 1
ATOM 2944 C C . VAL A 1 369 ? -8.481 -22.796 -2.825 1.00 94.75 369 VAL A C 1
ATOM 2946 O O . VAL A 1 369 ? -7.582 -23.323 -3.474 1.00 94.75 369 VAL A O 1
ATOM 2949 N N . ALA A 1 370 ? -9.196 -21.771 -3.303 1.00 94.19 370 ALA A N 1
ATOM 2950 C CA . ALA A 1 370 ? -8.899 -21.150 -4.597 1.00 94.19 370 ALA A CA 1
ATOM 2951 C C . ALA A 1 370 ? -7.489 -20.528 -4.611 1.00 94.19 370 ALA A C 1
ATOM 2953 O O . ALA A 1 370 ? -6.709 -20.823 -5.508 1.00 94.19 370 ALA A O 1
ATOM 2954 N N . ASP A 1 371 ? -7.118 -19.768 -3.574 1.00 94.50 371 ASP A N 1
ATOM 2955 C CA . ASP A 1 371 ? -5.772 -19.190 -3.425 1.00 94.50 371 ASP A CA 1
ATOM 2956 C C . ASP A 1 371 ? -4.655 -20.262 -3.400 1.00 94.50 371 ASP A C 1
ATOM 2958 O O . ASP A 1 371 ? -3.570 -20.037 -3.939 1.00 94.50 371 ASP A O 1
ATOM 2962 N N . ILE A 1 372 ? -4.909 -21.446 -2.819 1.00 95.12 372 ILE A N 1
ATOM 2963 C CA . ILE A 1 372 ? -3.979 -22.594 -2.852 1.0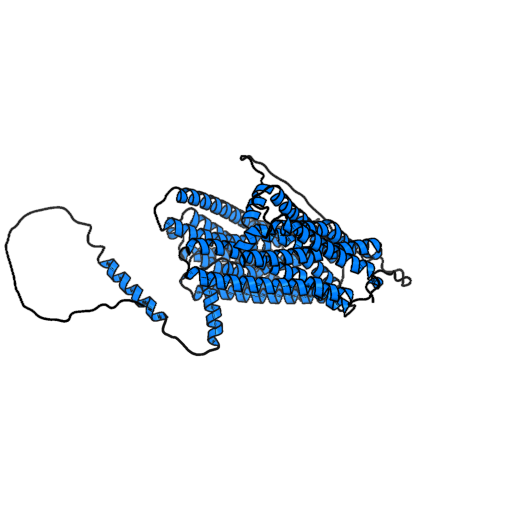0 95.12 372 ILE A CA 1
ATOM 2964 C C . ILE A 1 372 ? -3.840 -23.167 -4.270 1.00 95.12 372 ILE A C 1
ATOM 2966 O O . ILE A 1 372 ? -2.733 -23.528 -4.660 1.00 95.12 372 ILE A O 1
ATOM 2970 N N . LEU A 1 373 ? -4.922 -23.239 -5.052 1.00 92.50 373 LEU A N 1
ATOM 2971 C CA . LEU A 1 373 ? -4.876 -23.717 -6.440 1.00 92.50 373 LEU A CA 1
ATOM 2972 C C . LEU A 1 373 ? -4.143 -22.731 -7.366 1.00 92.50 373 LEU A C 1
ATOM 2974 O O . LEU A 1 373 ? -3.331 -23.167 -8.180 1.00 92.50 373 LEU A O 1
ATOM 2978 N N . VAL A 1 374 ? -4.333 -21.415 -7.189 1.00 93.06 374 VAL A N 1
ATOM 2979 C CA . VAL A 1 374 ? -3.539 -20.394 -7.905 1.00 93.06 374 VAL A CA 1
ATOM 2980 C C . VAL A 1 374 ? -2.052 -20.564 -7.585 1.00 93.06 374 VAL A C 1
ATOM 2982 O O . VAL A 1 374 ? -1.233 -20.657 -8.496 1.00 93.06 374 VAL A O 1
ATOM 2985 N N . ALA A 1 375 ? -1.690 -20.664 -6.303 1.00 93.19 375 ALA A N 1
ATOM 2986 C CA . ALA A 1 375 ? -0.293 -20.788 -5.888 1.00 93.19 375 ALA A CA 1
ATOM 2987 C C . ALA A 1 375 ? 0.347 -22.146 -6.239 1.00 93.19 375 ALA A C 1
ATOM 2989 O O . ALA A 1 375 ? 1.555 -22.213 -6.447 1.00 93.19 375 ALA A O 1
ATOM 2990 N N . GLY A 1 376 ? -0.442 -23.222 -6.307 1.00 91.19 376 GLY A N 1
ATOM 2991 C CA . GLY A 1 376 ? 0.032 -24.572 -6.621 1.00 91.19 376 GLY A CA 1
ATOM 2992 C C . GLY A 1 376 ? 0.054 -24.931 -8.110 1.00 91.19 376 GLY A C 1
ATOM 2993 O O . GLY A 1 376 ? 0.731 -25.890 -8.467 1.00 91.19 376 GLY A O 1
ATOM 2994 N N . ILE A 1 377 ? -0.675 -24.204 -8.969 1.00 88.50 377 ILE A N 1
ATOM 2995 C CA . ILE A 1 377 ? -0.823 -24.533 -10.401 1.00 88.50 377 ILE A CA 1
ATOM 2996 C C . ILE A 1 377 ? -0.628 -23.294 -11.292 1.00 88.50 377 ILE A C 1
ATOM 2998 O O . ILE A 1 377 ? 0.282 -23.279 -12.122 1.00 88.50 377 ILE A O 1
ATOM 3002 N N . SER A 1 378 ? -1.426 -22.233 -11.112 1.00 89.88 378 SER A N 1
ATOM 3003 C CA . SER A 1 378 ? -1.375 -21.046 -11.989 1.00 89.88 378 SER A CA 1
ATOM 3004 C C . SER A 1 378 ? -0.049 -20.285 -11.907 1.00 89.88 378 SER A C 1
ATOM 3006 O O . SER A 1 378 ? 0.478 -19.841 -12.928 1.00 89.88 378 SER A O 1
ATOM 3008 N N . MET A 1 379 ? 0.506 -20.146 -10.699 1.00 90.69 379 MET A N 1
ATOM 3009 C CA . MET A 1 379 ? 1.779 -19.461 -10.469 1.00 90.69 379 MET A CA 1
ATOM 3010 C C . MET A 1 379 ? 2.981 -20.258 -11.019 1.00 90.69 379 MET A C 1
ATOM 3012 O O . MET A 1 379 ? 3.740 -19.661 -11.779 1.00 90.69 379 MET A O 1
ATOM 3016 N N . PRO A 1 380 ? 3.163 -21.572 -10.745 1.00 89.12 380 PRO A N 1
ATOM 3017 C CA . PRO A 1 380 ? 4.242 -22.362 -11.349 1.00 89.12 380 PRO A CA 1
ATOM 3018 C C . PRO A 1 380 ? 4.298 -22.312 -12.879 1.00 89.12 380 PRO A C 1
ATOM 3020 O O . PRO A 1 380 ? 5.377 -22.105 -13.431 1.00 89.12 380 PRO A O 1
ATOM 3023 N N . VAL A 1 381 ? 3.160 -22.437 -13.574 1.00 85.12 381 VAL A N 1
ATOM 3024 C CA . VAL A 1 381 ? 3.149 -22.396 -15.049 1.00 85.12 381 VAL A CA 1
ATOM 3025 C C . VAL A 1 381 ? 3.437 -20.985 -15.581 1.00 85.12 381 VAL A C 1
ATOM 3027 O O . VAL A 1 381 ? 4.165 -20.840 -16.557 1.00 85.12 381 VAL A O 1
ATOM 3030 N N . TRP A 1 382 ? 2.987 -19.927 -14.896 1.00 85.00 382 TRP A N 1
ATOM 3031 C CA . TRP A 1 382 ? 3.417 -18.558 -15.222 1.00 85.00 382 TRP A CA 1
ATOM 3032 C C . TRP A 1 382 ? 4.927 -18.345 -15.010 1.00 85.00 382 TRP A C 1
ATOM 3034 O O . TRP A 1 382 ? 5.569 -17.631 -15.775 1.00 85.00 382 TRP A O 1
ATOM 3044 N N . GLY A 1 383 ? 5.523 -19.011 -14.016 1.00 82.94 383 GLY A N 1
ATOM 3045 C CA . GLY A 1 383 ? 6.977 -19.065 -13.851 1.00 82.94 383 GLY A CA 1
ATOM 3046 C C . GLY A 1 383 ? 7.680 -19.770 -15.007 1.00 82.94 383 GLY A C 1
ATOM 3047 O O . GLY A 1 383 ? 8.703 -19.289 -15.484 1.00 82.94 383 GLY A O 1
ATOM 3048 N N . ALA A 1 384 ? 7.110 -20.870 -15.500 1.00 79.81 384 ALA A N 1
ATOM 3049 C CA . ALA A 1 384 ? 7.624 -21.590 -16.660 1.00 79.81 384 ALA A CA 1
ATOM 3050 C C . ALA A 1 384 ? 7.566 -20.743 -17.949 1.00 79.81 384 ALA A C 1
ATOM 3052 O O . ALA A 1 384 ? 8.520 -20.756 -18.727 1.00 79.81 384 ALA A O 1
ATOM 3053 N N . TYR A 1 385 ? 6.509 -19.944 -18.135 1.00 76.81 385 TYR A N 1
ATOM 3054 C CA . TYR A 1 385 ? 6.416 -18.936 -19.201 1.00 76.81 385 TYR A CA 1
ATOM 3055 C C . TYR A 1 385 ? 7.537 -17.883 -19.088 1.00 76.81 385 TYR A C 1
ATOM 3057 O O . TYR A 1 385 ? 8.325 -17.722 -20.017 1.00 76.81 385 TYR A O 1
ATOM 3065 N N . ILE A 1 386 ? 7.719 -17.268 -17.909 1.00 76.00 386 ILE A N 1
ATOM 3066 C CA . ILE A 1 386 ? 8.817 -16.310 -17.642 1.00 76.00 386 ILE A CA 1
ATOM 3067 C C . ILE A 1 386 ? 10.210 -16.913 -17.930 1.00 76.00 386 ILE A C 1
ATOM 3069 O O . ILE A 1 386 ? 11.108 -16.201 -18.371 1.00 76.00 386 ILE A O 1
ATOM 3073 N N . ILE A 1 387 ? 10.408 -18.214 -17.689 1.00 72.19 387 ILE A N 1
ATOM 3074 C CA . ILE A 1 387 ? 11.676 -18.920 -17.956 1.00 72.19 387 ILE A CA 1
ATOM 3075 C C . ILE A 1 387 ? 11.901 -19.181 -19.455 1.00 72.19 387 ILE A C 1
ATOM 3077 O O . ILE A 1 387 ? 13.044 -19.175 -19.911 1.00 72.19 387 ILE A O 1
ATOM 3081 N N . THR A 1 388 ? 10.843 -19.466 -20.219 1.00 68.75 388 THR A N 1
ATOM 3082 C CA . THR A 1 388 ? 10.954 -19.958 -21.608 1.00 68.75 388 THR A CA 1
ATOM 3083 C C . THR A 1 388 ? 10.957 -18.855 -22.669 1.00 68.75 388 THR A C 1
ATOM 3085 O O . THR A 1 388 ? 11.481 -19.081 -23.770 1.00 68.75 388 THR A O 1
ATOM 3088 N N . GLY A 1 389 ? 10.469 -17.661 -22.323 1.00 59.91 389 GLY A N 1
ATOM 3089 C CA . GLY A 1 389 ? 10.354 -16.498 -23.208 1.00 59.91 389 GLY A CA 1
ATOM 3090 C C . GLY A 1 389 ? 8.932 -16.313 -23.763 1.00 59.91 389 GLY A C 1
ATOM 3091 O O . GLY A 1 389 ? 8.038 -17.078 -23.410 1.00 59.91 389 GLY A O 1
ATOM 3092 N N . PRO A 1 390 ? 8.708 -15.307 -24.629 1.00 51.81 390 PRO A N 1
ATOM 3093 C CA . PRO A 1 390 ? 7.370 -14.973 -25.136 1.00 51.81 390 PRO A CA 1
ATOM 3094 C C . PRO A 1 390 ? 6.772 -16.050 -26.060 1.00 51.81 390 PRO A C 1
ATOM 3096 O O . PRO A 1 390 ? 5.555 -16.166 -26.173 1.00 51.81 390 PRO A O 1
ATOM 3099 N N . GLU A 1 391 ? 7.607 -16.877 -26.694 1.00 57.31 391 GLU A N 1
ATOM 3100 C CA . GLU A 1 391 ? 7.150 -18.082 -27.391 1.00 57.31 391 GLU A CA 1
ATOM 3101 C C . GLU A 1 391 ? 6.762 -19.169 -26.381 1.00 57.31 391 GLU A C 1
ATOM 3103 O O . GLU A 1 391 ? 7.606 -19.670 -25.631 1.00 57.31 391 GLU A O 1
ATOM 3108 N N . TRP A 1 392 ? 5.497 -19.590 -26.403 1.00 64.31 392 TRP A N 1
ATOM 3109 C CA . TRP A 1 392 ? 5.001 -20.673 -25.558 1.00 64.31 392 TRP A CA 1
ATOM 3110 C C . TRP A 1 392 ? 5.576 -22.031 -26.007 1.00 64.31 392 TRP A C 1
ATOM 3112 O O . TRP A 1 392 ? 5.087 -22.657 -26.943 1.00 64.31 392 TRP A O 1
ATOM 3122 N N . LYS A 1 393 ? 6.639 -22.489 -25.331 1.00 65.94 393 LYS A N 1
ATOM 3123 C CA . LYS A 1 393 ? 7.399 -23.716 -25.673 1.00 65.94 393 LYS A CA 1
ATOM 3124 C C . LYS A 1 393 ? 6.856 -25.010 -25.060 1.00 65.94 393 LYS A C 1
ATOM 3126 O O . LYS A 1 393 ? 7.462 -26.065 -25.228 1.00 65.94 393 LYS A O 1
ATOM 3131 N N . PHE A 1 394 ? 5.748 -24.934 -24.331 1.00 68.94 394 PHE A N 1
ATOM 3132 C CA . PHE A 1 394 ? 5.037 -26.108 -23.826 1.00 68.94 394 PHE A CA 1
ATOM 3133 C C . PHE A 1 394 ? 3.921 -26.496 -24.796 1.00 68.94 394 PHE A C 1
ATOM 3135 O O . PHE A 1 394 ? 3.488 -25.686 -25.611 1.00 68.94 394 PHE A O 1
ATOM 3142 N N . ASP A 1 395 ? 3.408 -27.719 -24.696 1.00 79.31 395 ASP A N 1
ATOM 3143 C CA . ASP A 1 395 ? 2.256 -28.117 -25.502 1.00 79.31 395 ASP A CA 1
ATOM 3144 C C . ASP A 1 395 ? 1.033 -27.219 -25.241 1.00 79.31 395 ASP A C 1
ATOM 3146 O O . ASP A 1 395 ? 0.820 -26.707 -24.134 1.00 79.31 395 ASP A O 1
ATOM 3150 N N . ILE A 1 396 ? 0.152 -27.132 -26.241 1.00 80.19 396 ILE A N 1
ATOM 3151 C CA . ILE A 1 396 ? -1.129 -26.413 -26.167 1.00 80.19 396 ILE A CA 1
ATOM 3152 C C . ILE A 1 396 ? -2.015 -26.873 -24.992 1.00 80.19 396 ILE A C 1
ATOM 3154 O O . ILE A 1 396 ? -2.756 -26.072 -24.422 1.00 80.19 396 ILE A O 1
ATOM 3158 N N . TRP A 1 397 ? -1.908 -28.139 -24.564 1.00 81.31 397 TRP A N 1
ATOM 3159 C CA . TRP A 1 397 ? -2.666 -28.649 -23.415 1.00 81.31 397 TRP A CA 1
ATOM 3160 C C . TRP A 1 397 ? -2.232 -27.996 -22.093 1.00 81.31 397 TRP A C 1
ATOM 3162 O O . TRP A 1 397 ? -3.066 -27.803 -21.208 1.00 81.31 397 TRP A O 1
ATOM 3172 N N . VAL A 1 398 ? -0.959 -27.600 -21.959 1.00 83.00 398 VAL A N 1
ATOM 3173 C CA . VAL A 1 398 ? -0.452 -26.899 -20.768 1.00 83.00 398 VAL A CA 1
ATOM 3174 C C . VAL A 1 398 ? -1.034 -25.486 -20.703 1.00 83.00 398 VAL A C 1
ATOM 3176 O O . VAL A 1 398 ? -1.446 -25.043 -19.631 1.00 83.00 398 VAL A O 1
ATOM 3179 N N . GLU A 1 399 ? -1.131 -24.803 -21.849 1.00 80.69 399 GLU A N 1
ATOM 3180 C CA . GLU A 1 399 ? -1.726 -23.464 -21.952 1.00 80.69 399 GLU A CA 1
ATOM 3181 C C . GLU A 1 399 ? -3.218 -23.499 -21.601 1.00 80.69 399 GLU A C 1
ATOM 3183 O O . GLU A 1 399 ? -3.701 -22.716 -20.782 1.00 80.69 399 GLU A O 1
ATOM 3188 N N . GLN A 1 400 ? -3.937 -24.472 -22.166 1.00 83.62 400 GLN A N 1
ATOM 3189 C CA . GLN A 1 400 ? -5.358 -24.701 -21.919 1.00 83.62 400 GLN A CA 1
ATOM 3190 C C . GLN A 1 400 ? -5.643 -25.014 -20.445 1.00 83.62 400 GLN A C 1
ATOM 3192 O O . GLN A 1 400 ? -6.535 -24.402 -19.853 1.00 83.62 400 GLN A O 1
ATOM 3197 N N . VAL A 1 401 ? -4.867 -25.910 -19.820 1.00 82.38 401 VAL A N 1
ATOM 3198 C CA . VAL A 1 401 ? -4.991 -26.231 -18.386 1.00 82.38 401 VAL A CA 1
ATOM 3199 C C . VAL A 1 401 ? -4.677 -25.011 -17.517 1.00 82.38 401 VAL A C 1
ATOM 3201 O O . VAL A 1 401 ? -5.439 -24.712 -16.596 1.00 82.38 401 VAL A O 1
ATOM 3204 N N . TRP A 1 402 ? -3.608 -24.269 -17.817 1.00 87.25 402 TRP A N 1
ATOM 3205 C CA . TRP A 1 402 ? -3.246 -23.057 -17.079 1.00 87.25 402 TRP A CA 1
ATOM 3206 C C . TRP A 1 402 ? -4.333 -21.982 -17.157 1.00 87.25 402 TRP A C 1
ATOM 3208 O O . TRP A 1 402 ? -4.795 -21.497 -16.123 1.00 87.25 402 TRP A O 1
ATOM 3218 N N . SER A 1 403 ? -4.790 -21.672 -18.372 1.00 84.44 403 SER A N 1
ATOM 3219 C CA . SER A 1 403 ? -5.861 -20.710 -18.639 1.00 84.44 403 SER A CA 1
ATOM 3220 C C . SER A 1 403 ? -7.145 -21.097 -17.898 1.00 84.44 403 SER A C 1
ATOM 3222 O O . SER A 1 403 ? -7.741 -20.270 -17.204 1.00 84.44 403 SER A O 1
ATOM 3224 N N . CYS A 1 404 ? -7.514 -22.384 -17.921 1.00 87.25 404 CYS A N 1
ATOM 3225 C CA . CYS A 1 404 ? -8.649 -22.900 -17.159 1.00 87.25 404 CYS A CA 1
ATOM 3226 C C . CYS A 1 404 ? -8.509 -22.695 -15.653 1.00 87.25 404 CYS A C 1
ATOM 3228 O O . CYS A 1 404 ? -9.475 -22.272 -15.024 1.00 87.25 404 CYS A O 1
ATOM 3230 N N . VAL A 1 405 ? -7.350 -22.991 -15.054 1.00 87.81 405 VAL A N 1
ATOM 3231 C CA . VAL A 1 405 ? -7.177 -22.886 -13.596 1.00 87.81 405 VAL A CA 1
ATOM 3232 C C . VAL A 1 405 ? -7.078 -21.425 -13.139 1.00 87.81 405 VAL A C 1
ATOM 3234 O O . VAL A 1 405 ? -7.654 -21.085 -12.103 1.00 87.81 405 VAL A O 1
ATOM 3237 N N . ASP A 1 406 ? -6.450 -20.540 -13.922 1.00 87.62 406 ASP A N 1
ATOM 3238 C CA . ASP A 1 406 ? -6.415 -19.092 -13.662 1.00 87.62 406 ASP A CA 1
ATOM 3239 C C . ASP A 1 406 ? -7.830 -18.479 -13.711 1.00 87.62 406 ASP A C 1
ATOM 3241 O O . ASP A 1 406 ? -8.249 -17.786 -12.779 1.00 87.62 406 ASP A O 1
ATOM 3245 N N . ILE A 1 407 ? -8.621 -18.826 -14.736 1.00 89.94 407 ILE A N 1
ATOM 3246 C CA . ILE A 1 407 ? -10.029 -18.414 -14.869 1.00 89.94 407 ILE A CA 1
ATOM 3247 C C . ILE A 1 407 ? -10.883 -19.004 -13.738 1.00 89.94 407 ILE A C 1
ATOM 3249 O O . ILE A 1 407 ? -11.586 -18.262 -13.052 1.00 89.94 407 ILE A O 1
ATOM 3253 N N . LEU A 1 408 ? -10.807 -20.318 -13.499 1.00 92.31 408 LEU A N 1
ATOM 3254 C CA . LEU A 1 408 ? -11.551 -21.027 -12.452 1.00 92.31 408 LEU A CA 1
ATOM 3255 C C . LEU A 1 408 ? -11.347 -20.364 -11.085 1.00 92.31 408 LEU A C 1
ATOM 3257 O O . LEU A 1 408 ? -12.314 -20.028 -10.398 1.00 92.31 408 LEU A O 1
ATOM 3261 N N . CYS A 1 409 ? -10.091 -20.155 -10.693 1.00 91.56 409 CYS A N 1
ATOM 3262 C CA . CYS A 1 409 ? -9.759 -19.635 -9.373 1.00 91.56 409 CYS A CA 1
ATOM 3263 C C . CYS A 1 409 ? -10.015 -18.127 -9.258 1.00 91.56 409 CYS A C 1
ATOM 3265 O O . CYS A 1 409 ? -10.447 -17.668 -8.197 1.00 91.56 409 CYS A O 1
ATOM 3267 N N . GLY A 1 410 ? -9.833 -17.361 -10.339 1.00 89.81 410 GLY A N 1
ATOM 3268 C CA . GLY A 1 410 ? -10.175 -15.940 -10.388 1.00 89.81 410 GLY A CA 1
ATOM 3269 C C . GLY A 1 410 ? -11.677 -15.695 -10.267 1.00 89.81 410 GLY A C 1
ATOM 3270 O O . GLY A 1 410 ? -12.119 -14.983 -9.362 1.00 89.81 410 GLY A O 1
ATOM 3271 N N . VAL A 1 411 ? -12.481 -16.359 -11.104 1.00 91.12 411 VAL A N 1
ATOM 3272 C CA . VAL A 1 411 ? -13.950 -16.286 -11.047 1.00 91.12 411 VAL A CA 1
ATOM 3273 C C . VAL A 1 411 ? -14.457 -16.791 -9.692 1.00 91.12 411 VAL A C 1
ATOM 3275 O O . VAL A 1 411 ? -15.285 -16.129 -9.065 1.00 91.12 411 VAL A O 1
ATOM 3278 N N . ALA A 1 412 ? -13.905 -17.895 -9.165 1.00 93.38 412 ALA A N 1
ATOM 3279 C CA . ALA A 1 412 ? -14.256 -18.380 -7.828 1.00 93.38 412 ALA A CA 1
ATOM 3280 C C . ALA A 1 412 ? -13.939 -17.345 -6.742 1.00 93.38 412 ALA A C 1
ATOM 3282 O O . ALA A 1 412 ? -14.773 -17.119 -5.865 1.00 93.38 412 ALA A O 1
ATOM 3283 N N . SER A 1 413 ? -12.781 -16.685 -6.802 1.00 91.88 413 SER A N 1
ATOM 3284 C CA . SER A 1 413 ? -12.387 -15.672 -5.820 1.00 91.88 413 SER A CA 1
ATOM 3285 C C . SER A 1 413 ? -13.324 -14.464 -5.832 1.00 91.88 413 SER A C 1
ATOM 3287 O O . SER A 1 413 ? -13.802 -14.049 -4.771 1.00 91.88 413 SER A O 1
ATOM 3289 N N . ILE A 1 414 ? -13.666 -13.939 -7.015 1.00 91.12 414 ILE A N 1
ATOM 3290 C CA . ILE A 1 414 ? -14.577 -12.791 -7.131 1.00 91.12 414 ILE A CA 1
ATOM 3291 C C . ILE A 1 414 ? -15.973 -13.154 -6.618 1.00 91.12 414 ILE A C 1
ATOM 3293 O O . ILE A 1 414 ? -16.554 -12.417 -5.818 1.00 91.12 414 ILE A O 1
ATOM 3297 N N . LEU A 1 415 ? -16.508 -14.306 -7.033 1.00 92.50 415 LEU A N 1
ATOM 3298 C CA . LEU A 1 415 ? -17.838 -14.753 -6.624 1.00 92.50 415 LEU A CA 1
ATOM 3299 C C . LEU A 1 415 ? -17.912 -15.040 -5.115 1.00 92.50 415 LEU A C 1
ATOM 3301 O O . LEU A 1 415 ? -18.909 -14.679 -4.487 1.00 92.50 415 LEU A O 1
ATOM 3305 N N . HIS A 1 416 ? -16.853 -15.576 -4.495 1.00 93.12 416 HIS A N 1
ATOM 3306 C CA . HIS A 1 416 ? -16.768 -15.696 -3.035 1.00 93.12 416 HIS A CA 1
ATOM 3307 C C . HIS A 1 416 ? -16.805 -14.328 -2.340 1.00 93.12 416 HIS A C 1
ATOM 3309 O O . HIS A 1 416 ? -17.574 -14.152 -1.395 1.00 93.12 416 HIS A O 1
ATOM 3315 N N . LEU A 1 417 ? -16.039 -13.334 -2.801 1.00 90.31 417 LEU A N 1
ATOM 3316 C CA . LEU A 1 417 ? -16.036 -11.991 -2.201 1.00 90.31 417 LEU A CA 1
ATOM 3317 C C . LEU A 1 417 ? -17.360 -11.240 -2.413 1.00 90.31 417 LEU A C 1
ATOM 3319 O O . LEU A 1 417 ? -17.849 -10.563 -1.500 1.00 90.31 417 LEU A O 1
ATOM 3323 N N . CYS A 1 418 ? -17.994 -11.424 -3.572 1.00 91.75 418 CYS A N 1
ATOM 3324 C CA . CYS A 1 418 ? -19.334 -10.927 -3.863 1.00 91.75 418 CYS A CA 1
ATOM 3325 C C . CYS A 1 418 ? -20.381 -11.561 -2.936 1.00 91.75 418 CYS A C 1
ATOM 3327 O O . CYS A 1 418 ? -21.170 -10.851 -2.306 1.00 91.75 418 CYS A O 1
ATOM 3329 N N . PHE A 1 419 ? -20.343 -12.885 -2.768 1.00 91.81 419 PHE A N 1
ATOM 3330 C CA . PHE A 1 419 ? -21.257 -13.591 -1.878 1.00 91.81 419 PHE A CA 1
ATOM 3331 C C . PHE A 1 419 ? -21.041 -13.216 -0.406 1.00 91.81 419 PHE A C 1
ATOM 3333 O O . PHE A 1 419 ? -22.010 -12.954 0.303 1.00 91.81 419 PHE A O 1
ATOM 3340 N N . ILE A 1 420 ? -19.791 -13.106 0.057 1.00 90.19 420 ILE A N 1
ATOM 3341 C CA . ILE A 1 420 ? -19.478 -12.633 1.414 1.00 90.19 420 ILE A CA 1
ATOM 3342 C C . ILE A 1 420 ? -19.994 -11.193 1.615 1.00 90.19 420 ILE A C 1
ATOM 3344 O O . ILE A 1 420 ? -20.513 -10.869 2.683 1.00 90.19 420 ILE A O 1
ATOM 3348 N N . SER A 1 421 ? -19.919 -10.328 0.599 1.00 88.62 421 SER A N 1
ATOM 3349 C CA . SER A 1 421 ? -20.465 -8.962 0.669 1.00 88.62 421 SER A CA 1
ATOM 3350 C C . SER A 1 421 ? -21.987 -8.946 0.836 1.00 88.62 421 SER A C 1
ATOM 3352 O O . SER A 1 421 ? -22.501 -8.219 1.690 1.00 88.62 421 SER A O 1
ATOM 3354 N N . LEU A 1 422 ? -22.700 -9.782 0.074 1.00 89.62 422 LEU A N 1
ATOM 3355 C CA . LEU A 1 422 ? -24.150 -9.976 0.182 1.00 89.62 422 LEU A CA 1
ATOM 3356 C C . LEU A 1 422 ? -24.542 -10.578 1.541 1.00 89.62 422 LEU A C 1
ATOM 3358 O O . LEU A 1 422 ? -25.435 -10.064 2.213 1.00 89.62 422 LEU A O 1
ATOM 3362 N N . GLU A 1 423 ? -23.834 -11.618 1.989 1.00 88.19 423 GLU A N 1
ATOM 3363 C CA . GLU A 1 423 ? -23.999 -12.263 3.298 1.00 88.19 423 GLU A CA 1
ATOM 3364 C C . GLU A 1 423 ? -23.887 -11.232 4.427 1.00 88.19 423 GLU A C 1
ATOM 3366 O O . GLU A 1 423 ? -24.797 -11.100 5.250 1.00 88.19 423 GLU A O 1
ATOM 3371 N N . ARG A 1 424 ? -22.827 -10.414 4.407 1.00 86.50 424 ARG A N 1
ATOM 3372 C CA . ARG A 1 424 ? -22.593 -9.365 5.406 1.00 86.50 424 ARG A CA 1
ATOM 3373 C C . ARG A 1 424 ? -23.567 -8.200 5.323 1.00 86.50 424 ARG A C 1
ATOM 3375 O O . ARG A 1 424 ? -23.914 -7.642 6.367 1.00 86.50 424 ARG A O 1
ATOM 3382 N N . TYR A 1 425 ? -24.077 -7.883 4.139 1.00 86.88 425 TYR A N 1
ATOM 3383 C CA . TYR A 1 425 ? -25.168 -6.929 3.973 1.00 86.88 425 TYR A CA 1
ATOM 3384 C C . TYR A 1 425 ? -26.471 -7.431 4.617 1.00 86.88 425 TYR A C 1
ATOM 3386 O O . TYR A 1 425 ? -27.070 -6.707 5.420 1.00 86.88 425 TYR A O 1
ATOM 3394 N N . VAL A 1 426 ? -26.880 -8.678 4.357 1.00 87.06 426 VAL A N 1
ATOM 3395 C CA . VAL A 1 426 ? -28.093 -9.265 4.957 1.00 87.06 426 VAL A CA 1
ATOM 3396 C C . VAL A 1 426 ? -27.930 -9.440 6.472 1.00 87.06 426 VAL A C 1
ATOM 3398 O O . VAL A 1 426 ? -28.847 -9.112 7.223 1.00 87.06 426 VAL A O 1
ATOM 3401 N N . CYS A 1 427 ? -26.753 -9.865 6.942 1.00 84.19 427 CYS A N 1
ATOM 3402 C CA . CYS A 1 427 ? -26.433 -9.999 8.367 1.00 84.19 427 CYS A CA 1
ATOM 3403 C C . CYS A 1 427 ? -26.600 -8.678 9.141 1.00 84.19 427 CYS A C 1
ATOM 3405 O O . CYS A 1 427 ? -27.167 -8.659 10.232 1.00 84.19 427 CYS A O 1
ATOM 3407 N N . ILE A 1 428 ? -26.139 -7.558 8.571 1.00 80.69 428 ILE A N 1
ATOM 3408 C CA . ILE A 1 428 ? -26.142 -6.251 9.249 1.00 80.69 428 ILE A CA 1
ATOM 3409 C C . ILE A 1 428 ? -27.483 -5.519 9.099 1.00 80.69 428 ILE A C 1
ATOM 3411 O O . ILE A 1 428 ? -27.890 -4.802 10.015 1.00 80.69 428 ILE A O 1
ATOM 3415 N N . THR A 1 429 ? -28.201 -5.699 7.986 1.00 82.00 429 THR A N 1
ATOM 3416 C CA . THR A 1 429 ? -29.538 -5.102 7.797 1.00 82.00 429 THR A CA 1
ATOM 3417 C C . THR A 1 429 ? -30.647 -5.874 8.508 1.00 82.00 429 THR A C 1
ATOM 3419 O O . THR A 1 429 ? -31.534 -5.251 9.088 1.00 82.00 429 THR A O 1
ATOM 3422 N N . SER A 1 430 ? -30.579 -7.209 8.508 1.00 82.12 430 SER A N 1
ATOM 3423 C CA . SER A 1 430 ? -31.636 -8.114 8.984 1.00 82.12 430 SER A CA 1
ATOM 3424 C C . SER A 1 430 ? -31.174 -9.044 10.127 1.00 82.12 430 SER A C 1
ATOM 3426 O O . SER A 1 430 ? -31.431 -10.248 10.074 1.00 82.12 430 SER A O 1
ATOM 3428 N N . PRO A 1 431 ? -30.511 -8.546 11.194 1.00 75.25 431 PRO A N 1
ATOM 3429 C CA . PRO A 1 431 ? -29.815 -9.390 12.177 1.00 75.25 431 PRO A CA 1
ATOM 3430 C C . PRO A 1 431 ? -30.724 -10.324 12.991 1.00 75.25 431 PRO A C 1
ATOM 3432 O O . PRO A 1 431 ? -30.227 -11.270 13.594 1.00 75.25 431 PRO A O 1
ATOM 3435 N N . LEU A 1 432 ? -32.037 -10.065 13.038 1.00 75.75 432 LEU A N 1
ATOM 3436 C CA . LEU A 1 432 ? -33.000 -10.912 13.753 1.00 75.75 432 LEU A CA 1
ATOM 3437 C C . LEU A 1 432 ? -33.479 -12.118 12.936 1.00 75.75 432 LEU A C 1
ATOM 3439 O O . LEU A 1 432 ? -33.858 -13.105 13.542 1.00 75.75 432 LEU A O 1
ATOM 3443 N N . THR A 1 433 ? -33.454 -12.048 11.600 1.00 79.88 433 THR A N 1
ATOM 3444 C CA . THR A 1 433 ? -33.916 -13.133 10.707 1.00 79.88 433 THR A CA 1
ATOM 3445 C C . THR A 1 433 ? -32.786 -13.751 9.885 1.00 79.88 433 THR A C 1
ATOM 3447 O O . THR A 1 433 ? -32.959 -14.806 9.281 1.00 79.88 433 THR A O 1
ATOM 3450 N N . TYR A 1 434 ? -31.601 -13.130 9.860 1.00 81.19 434 TYR A N 1
ATOM 3451 C CA . TYR A 1 434 ? -30.417 -13.656 9.177 1.00 81.19 434 TYR A CA 1
ATOM 3452 C C . TYR A 1 434 ? -30.077 -15.090 9.612 1.00 81.19 434 TYR A C 1
ATOM 3454 O O . TYR A 1 434 ? -29.796 -15.924 8.754 1.00 81.19 434 TYR A O 1
ATOM 3462 N N . HIS A 1 435 ? -30.135 -15.393 10.913 1.00 77.62 435 HIS A N 1
ATOM 3463 C CA . HIS A 1 435 ? -29.763 -16.712 11.436 1.00 77.62 435 HIS A CA 1
ATOM 3464 C C . HIS A 1 435 ? -30.729 -17.833 11.015 1.00 77.62 435 HIS A C 1
ATOM 3466 O O . HIS A 1 435 ? -30.284 -18.962 10.827 1.00 77.62 435 HIS A O 1
ATOM 3472 N N . ASP A 1 436 ? -32.004 -17.518 10.773 1.00 78.88 436 ASP A N 1
ATOM 3473 C CA . ASP A 1 436 ? -32.993 -18.474 10.254 1.00 78.88 436 ASP A CA 1
ATOM 3474 C C . ASP A 1 436 ? -32.910 -18.584 8.719 1.00 78.88 436 ASP A C 1
ATOM 3476 O O . ASP A 1 436 ? -33.079 -19.652 8.120 1.00 78.88 436 ASP A O 1
ATOM 3480 N N . ARG A 1 437 ? -32.600 -17.465 8.047 1.00 79.31 437 ARG A N 1
ATOM 3481 C CA . ARG A 1 437 ? -32.455 -17.413 6.585 1.00 79.31 437 ARG A CA 1
ATOM 3482 C C . ARG A 1 437 ? -31.175 -18.100 6.101 1.00 79.31 437 ARG A C 1
ATOM 3484 O O . ARG A 1 437 ? -31.239 -18.757 5.060 1.00 79.31 437 ARG A O 1
ATOM 3491 N N . MET A 1 438 ? -30.062 -18.000 6.833 1.00 81.56 438 MET A N 1
ATOM 3492 C CA . MET A 1 438 ? -28.731 -18.485 6.441 1.00 81.56 438 MET A CA 1
ATOM 3493 C C . MET A 1 438 ? -28.252 -19.651 7.323 1.00 81.56 438 MET A C 1
ATOM 3495 O O . MET A 1 438 ? -27.776 -19.457 8.439 1.00 81.56 438 MET A O 1
ATOM 3499 N N . THR A 1 439 ? -28.322 -20.874 6.791 1.00 85.81 439 THR A N 1
ATOM 3500 C CA . THR A 1 439 ? -27.914 -22.113 7.481 1.00 85.81 439 THR A CA 1
ATOM 3501 C C . THR A 1 439 ? -26.692 -22.753 6.819 1.00 85.81 439 THR A C 1
ATOM 3503 O O . THR A 1 439 ? -26.412 -22.500 5.649 1.00 85.81 439 THR A O 1
ATOM 3506 N N . THR A 1 440 ? -25.977 -23.639 7.523 1.00 83.44 440 THR A N 1
ATOM 3507 C CA . THR A 1 440 ? -24.759 -24.285 6.990 1.00 83.44 440 THR A CA 1
ATOM 3508 C C . THR A 1 440 ? -25.025 -25.071 5.704 1.00 83.44 440 THR A C 1
ATOM 3510 O O . THR A 1 440 ? -24.215 -25.015 4.787 1.00 83.44 440 THR A O 1
ATOM 3513 N N . ARG A 1 441 ? -26.190 -25.731 5.584 1.00 86.94 441 ARG A N 1
ATOM 3514 C CA . ARG A 1 441 ? -26.605 -26.407 4.340 1.00 86.94 441 ARG A CA 1
ATOM 3515 C C . ARG A 1 441 ? -26.710 -25.416 3.173 1.00 86.94 441 ARG A C 1
ATOM 3517 O O . ARG A 1 441 ? -26.141 -25.667 2.118 1.00 86.94 441 ARG A O 1
ATOM 3524 N N . LYS A 1 442 ? -27.360 -24.263 3.379 1.00 87.94 442 LYS A N 1
ATOM 3525 C CA . LYS A 1 442 ? -27.461 -23.193 2.369 1.00 87.94 442 LYS A CA 1
ATOM 3526 C C . LYS A 1 442 ? -26.095 -22.593 2.021 1.00 87.94 442 LYS A C 1
ATOM 3528 O O . LYS A 1 442 ? -25.852 -22.304 0.857 1.00 87.94 442 LYS A O 1
ATOM 3533 N N . ALA A 1 443 ? -25.196 -22.452 2.997 1.00 87.56 443 ALA A N 1
ATOM 3534 C CA . ALA A 1 443 ? -23.836 -21.973 2.755 1.00 87.56 443 ALA A CA 1
ATOM 3535 C C . ALA A 1 443 ? -23.013 -22.952 1.896 1.00 87.56 443 ALA A C 1
ATOM 3537 O O . ALA A 1 443 ? -22.350 -22.522 0.960 1.00 87.56 443 ALA A O 1
ATOM 3538 N N . VAL A 1 444 ? -23.105 -24.263 2.152 1.00 89.06 444 VAL A N 1
ATOM 3539 C CA . VAL A 1 444 ? -22.450 -25.294 1.323 1.00 89.06 444 VAL A CA 1
ATOM 3540 C C . VAL A 1 444 ? -23.039 -25.339 -0.092 1.00 89.06 444 VAL A C 1
ATOM 3542 O O . VAL A 1 444 ? -22.279 -25.391 -1.052 1.00 89.06 444 VAL A O 1
ATOM 3545 N N . ILE A 1 445 ? -24.366 -25.236 -0.240 1.00 91.25 445 ILE A N 1
ATOM 3546 C CA . ILE A 1 445 ? -25.025 -25.140 -1.557 1.00 91.25 445 ILE A CA 1
ATOM 3547 C C . ILE A 1 445 ? -24.559 -23.887 -2.318 1.00 91.25 445 ILE A C 1
ATOM 3549 O O . ILE A 1 445 ? -24.266 -23.970 -3.506 1.00 91.25 445 ILE A O 1
ATOM 3553 N N . ALA A 1 446 ? -24.426 -22.741 -1.642 1.00 91.62 446 ALA A N 1
ATOM 3554 C CA . ALA A 1 446 ? -23.904 -21.518 -2.252 1.00 91.62 446 ALA A CA 1
ATOM 3555 C C . ALA A 1 446 ? -22.436 -21.661 -2.693 1.00 91.62 446 ALA A C 1
ATOM 3557 O O . ALA A 1 446 ? -22.098 -21.234 -3.791 1.00 91.62 446 ALA A O 1
ATOM 3558 N N . ILE A 1 447 ? -21.582 -22.304 -1.887 1.00 94.31 447 ILE A N 1
ATOM 3559 C CA . ILE A 1 447 ? -20.195 -22.620 -2.272 1.00 94.31 447 ILE A CA 1
ATOM 3560 C C . ILE A 1 447 ? -20.178 -23.527 -3.510 1.00 94.31 447 ILE A C 1
ATOM 3562 O O . ILE A 1 447 ? -19.476 -23.224 -4.471 1.00 94.31 447 ILE A O 1
ATOM 3566 N N . PHE A 1 448 ? -20.986 -24.592 -3.538 1.00 94.31 448 PHE A N 1
ATOM 3567 C CA . PHE A 1 448 ? -21.087 -25.479 -4.701 1.00 94.31 448 PHE A CA 1
ATOM 3568 C C . PHE A 1 448 ? -21.560 -24.734 -5.962 1.00 94.31 448 PHE A C 1
ATOM 3570 O O . PHE A 1 448 ? -20.993 -24.927 -7.035 1.00 94.31 448 PHE A O 1
ATOM 3577 N N . GLY A 1 449 ? -22.539 -23.832 -5.835 1.00 93.69 449 GLY A N 1
ATOM 3578 C CA . GLY A 1 449 ? -23.004 -22.972 -6.928 1.00 93.69 449 GLY A CA 1
ATOM 3579 C C . GLY A 1 449 ? -21.938 -21.995 -7.438 1.00 93.69 449 GLY A C 1
ATOM 3580 O O . GLY A 1 449 ? -21.815 -21.811 -8.648 1.00 93.69 449 GLY A O 1
ATOM 3581 N N . ILE A 1 450 ? -21.120 -21.422 -6.545 1.00 95.25 450 ILE A N 1
ATOM 3582 C CA . ILE A 1 450 ? -19.969 -20.589 -6.924 1.00 95.25 450 ILE A CA 1
ATOM 3583 C C . ILE A 1 450 ? -18.957 -21.413 -7.729 1.00 95.25 450 ILE A C 1
ATOM 3585 O O . ILE A 1 450 ? -18.638 -21.031 -8.850 1.00 95.25 450 ILE A O 1
ATOM 3589 N N . TRP A 1 451 ? -18.505 -22.562 -7.212 1.00 95.81 451 TRP A N 1
ATOM 3590 C CA . TRP A 1 451 ? -17.560 -23.422 -7.937 1.00 95.81 451 TRP A CA 1
ATOM 3591 C C . TRP A 1 451 ? -18.124 -23.919 -9.271 1.00 95.81 451 TRP A C 1
ATOM 3593 O O . TRP A 1 451 ? -17.409 -23.891 -10.264 1.00 95.81 451 TRP A O 1
ATOM 3603 N N . SER A 1 452 ? -19.407 -24.285 -9.328 1.00 93.56 452 SER A N 1
ATOM 3604 C CA . SER A 1 452 ? -20.073 -24.686 -10.578 1.00 93.56 452 SER A CA 1
ATOM 3605 C C . SER A 1 452 ? -20.075 -23.556 -11.612 1.00 93.56 452 SER A C 1
ATOM 3607 O O . SER A 1 452 ? -19.798 -23.796 -12.783 1.00 93.56 452 SER A O 1
ATOM 3609 N N . SER A 1 453 ? -20.320 -22.315 -11.176 1.00 90.31 453 SER A N 1
ATOM 3610 C CA . SER A 1 453 ? -20.278 -21.129 -12.043 1.00 90.31 453 SER A CA 1
ATOM 3611 C C . SER A 1 453 ? -18.862 -20.868 -12.565 1.00 90.31 453 SER A C 1
ATOM 3613 O O . SER A 1 453 ? -18.679 -20.580 -13.744 1.00 90.31 453 SER A O 1
ATOM 3615 N N . SER A 1 454 ? -17.843 -21.016 -11.716 1.00 94.06 454 SER A N 1
ATOM 3616 C CA . SER A 1 454 ? -16.442 -20.843 -12.113 1.00 94.06 454 SER A CA 1
ATOM 3617 C C . SER A 1 454 ? -15.937 -21.944 -13.049 1.00 94.06 454 SER A C 1
ATOM 3619 O O . SER A 1 454 ? -15.205 -21.648 -13.991 1.00 94.06 454 SER A O 1
ATOM 3621 N N . ILE A 1 455 ? -16.350 -23.198 -12.824 1.00 91.44 455 ILE A N 1
ATOM 3622 C CA . ILE A 1 455 ? -16.073 -24.328 -13.725 1.00 91.44 455 ILE A CA 1
ATOM 3623 C C . ILE A 1 455 ? -16.733 -24.081 -15.082 1.00 91.44 455 ILE A C 1
ATOM 3625 O O . ILE A 1 455 ? -16.076 -24.253 -16.104 1.00 91.44 455 ILE A O 1
ATOM 3629 N N . PHE A 1 456 ? -17.987 -23.617 -15.107 1.00 89.44 456 PHE A N 1
ATOM 3630 C CA . PHE A 1 456 ? -18.675 -23.267 -16.349 1.00 89.44 456 PHE A CA 1
ATOM 3631 C C . PHE A 1 456 ? -17.903 -22.214 -17.158 1.00 89.44 456 PHE A C 1
ATOM 3633 O O . PHE A 1 456 ? -17.687 -22.423 -18.347 1.00 89.44 456 PHE A O 1
ATOM 3640 N N . MET A 1 457 ? -17.413 -21.138 -16.528 1.00 89.19 457 MET A N 1
ATOM 3641 C CA . MET A 1 457 ? -16.600 -20.138 -17.236 1.00 89.19 457 MET A CA 1
ATOM 3642 C C . MET A 1 457 ? -15.271 -20.721 -17.745 1.00 89.19 457 MET A C 1
ATOM 3644 O O . MET A 1 457 ? -14.926 -20.511 -18.903 1.00 89.19 457 MET A O 1
ATOM 3648 N N . ALA A 1 458 ? -14.550 -21.501 -16.932 1.00 89.06 458 ALA A N 1
ATOM 3649 C CA . ALA A 1 458 ? -13.298 -22.135 -17.360 1.00 89.06 458 ALA A CA 1
ATOM 3650 C C . ALA A 1 458 ? -13.500 -23.091 -18.555 1.00 89.06 458 ALA A C 1
ATOM 3652 O O . ALA A 1 458 ? -12.782 -23.002 -19.548 1.00 89.06 458 ALA A O 1
ATOM 3653 N N . VAL A 1 459 ? -14.529 -23.944 -18.509 1.00 86.56 459 VAL A N 1
ATOM 3654 C CA . VAL A 1 459 ? -14.901 -24.842 -19.618 1.00 86.56 459 VAL A CA 1
ATOM 3655 C C . VAL A 1 459 ? -15.361 -24.053 -20.849 1.00 86.56 459 VAL A C 1
ATOM 3657 O O . VAL A 1 459 ? -15.051 -24.440 -21.974 1.00 86.56 459 VAL A O 1
ATOM 3660 N N . LEU A 1 460 ? -16.028 -22.910 -20.669 1.00 85.81 460 LEU A N 1
ATOM 3661 C CA . LEU A 1 460 ? -16.420 -22.037 -21.775 1.00 85.81 460 LEU A CA 1
ATOM 3662 C C . LEU A 1 460 ? -15.201 -21.460 -22.524 1.00 85.81 460 LEU A C 1
ATOM 3664 O O . LEU A 1 460 ? -15.285 -21.314 -23.741 1.00 85.81 460 LEU A O 1
ATOM 3668 N N . LYS A 1 461 ? -14.051 -21.223 -21.866 1.00 85.81 461 LYS A N 1
ATOM 3669 C CA . LYS A 1 461 ? -12.804 -20.861 -22.578 1.00 85.81 461 LYS A CA 1
ATOM 3670 C C . LYS A 1 461 ? -12.252 -22.007 -23.430 1.00 85.81 461 LYS A C 1
ATOM 3672 O O . LYS A 1 461 ? -11.693 -21.727 -24.483 1.00 85.81 461 LYS A O 1
ATOM 3677 N N . LEU A 1 462 ? -12.420 -23.270 -23.023 1.00 85.00 462 LEU A N 1
ATOM 3678 C CA . LEU A 1 462 ? -12.027 -24.424 -23.848 1.00 85.00 462 LEU A CA 1
ATOM 3679 C C . LEU A 1 462 ? -12.931 -24.572 -25.074 1.00 85.00 462 LEU A C 1
ATOM 3681 O O . LEU A 1 462 ? -12.441 -24.729 -26.187 1.00 8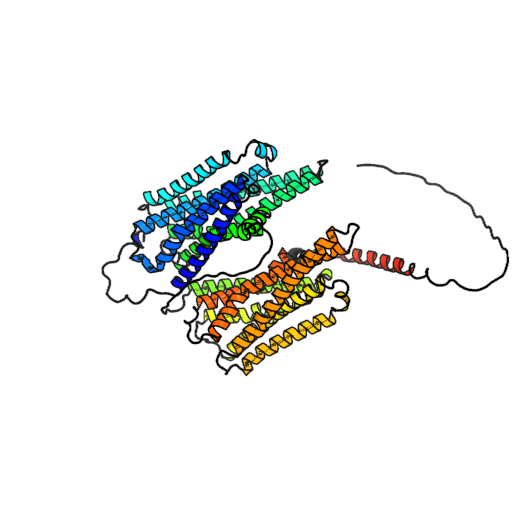5.00 462 LEU A O 1
ATOM 3685 N N . ILE A 1 463 ? -14.251 -24.474 -24.886 1.00 85.00 463 ILE A N 1
ATOM 3686 C CA . ILE A 1 463 ? -15.226 -24.572 -25.985 1.00 85.00 463 ILE A CA 1
ATOM 3687 C C . ILE A 1 463 ? -15.032 -23.424 -26.988 1.00 85.00 463 ILE A C 1
ATOM 3689 O O . ILE A 1 463 ? -15.127 -23.629 -28.194 1.00 85.00 463 ILE A O 1
ATOM 3693 N N . LEU A 1 464 ? -14.726 -22.220 -26.497 1.00 84.19 464 LEU A N 1
ATOM 3694 C CA . LEU A 1 464 ? -14.468 -21.038 -27.319 1.00 84.19 464 LEU A CA 1
ATOM 3695 C C . LEU A 1 464 ? -12.968 -20.806 -27.589 1.00 84.19 464 LEU A C 1
ATOM 3697 O O . LEU A 1 464 ? -12.588 -19.693 -27.941 1.00 84.19 464 LEU A O 1
ATOM 3701 N N . TRP A 1 465 ? -12.107 -21.824 -27.449 1.00 82.12 465 TRP A N 1
ATOM 3702 C CA . TRP A 1 465 ? -10.652 -21.670 -27.616 1.00 82.12 465 TRP A CA 1
ATOM 3703 C C . TRP A 1 465 ? -10.275 -21.194 -29.025 1.00 82.12 465 TRP A C 1
ATOM 3705 O O . TRP A 1 465 ? -9.435 -20.314 -29.187 1.00 82.12 465 TRP A O 1
ATOM 3715 N N . SER A 1 466 ? -10.953 -21.728 -30.044 1.00 77.38 466 SER A N 1
ATOM 3716 C CA . SER A 1 466 ? -10.781 -21.346 -31.452 1.00 77.38 466 SER A CA 1
ATOM 3717 C C . SER A 1 466 ? -11.498 -20.046 -31.843 1.00 77.38 466 SER A C 1
ATOM 3719 O O . SER A 1 466 ? -11.405 -19.632 -32.996 1.00 77.38 466 SER A O 1
ATOM 3721 N N . VAL A 1 467 ? -12.238 -19.405 -30.929 1.00 77.12 467 VAL A N 1
ATOM 3722 C CA . VAL A 1 467 ? -12.914 -18.129 -31.201 1.00 77.12 467 VAL A CA 1
ATOM 3723 C C . VAL A 1 467 ? -11.955 -16.988 -30.850 1.00 77.12 467 VAL A C 1
ATOM 3725 O O . VAL A 1 467 ? -11.588 -16.848 -29.681 1.00 77.12 467 VAL A O 1
ATOM 3728 N N . PRO A 1 468 ? -11.535 -16.155 -31.821 1.00 68.12 468 PRO A N 1
ATOM 3729 C CA . PRO A 1 468 ? -10.587 -15.085 -31.550 1.00 68.12 468 PRO A CA 1
ATOM 3730 C C . PRO A 1 468 ? -11.200 -14.019 -30.623 1.00 68.12 468 PRO A C 1
ATOM 3732 O O . PRO A 1 468 ? -12.417 -13.796 -30.666 1.00 68.12 468 PRO A O 1
ATOM 3735 N N . PRO A 1 469 ? -10.375 -13.296 -29.838 1.00 69.69 469 PRO A N 1
ATOM 3736 C CA . PRO A 1 469 ? -10.830 -12.167 -29.032 1.00 69.69 469 PRO A CA 1
ATOM 3737 C C . PRO A 1 469 ? -11.687 -11.191 -29.861 1.00 69.69 469 PRO A C 1
ATOM 3739 O O . PRO A 1 469 ? -11.350 -10.910 -31.020 1.00 69.69 469 PRO A O 1
ATOM 3742 N N . PRO A 1 470 ? -12.788 -10.652 -29.301 1.00 71.31 470 PRO A N 1
ATOM 3743 C CA . PRO A 1 470 ? -12.825 -10.245 -27.893 1.00 71.31 470 PRO A CA 1
ATOM 3744 C C . PRO A 1 470 ? -13.995 -10.773 -27.049 1.00 71.31 470 PRO A C 1
ATOM 3746 O O . PRO A 1 470 ? -14.120 -10.414 -25.877 1.00 71.31 470 PRO A O 1
ATOM 3749 N N . SER A 1 471 ? -14.908 -11.547 -27.639 1.00 78.12 471 SER A N 1
ATOM 3750 C CA . SER A 1 471 ? -16.243 -11.760 -27.065 1.00 78.12 471 SER A CA 1
ATOM 3751 C C . SER A 1 471 ? -16.226 -12.500 -25.725 1.00 78.12 471 SER A C 1
ATOM 3753 O O . SER A 1 471 ? -17.005 -12.155 -24.835 1.00 78.12 471 SER A O 1
ATOM 3755 N N . TYR A 1 472 ? -15.331 -13.477 -25.547 1.00 83.00 472 TYR A N 1
ATOM 3756 C CA . TYR A 1 472 ? -15.201 -14.202 -24.282 1.00 83.00 472 TYR A CA 1
ATOM 3757 C C . TYR A 1 472 ? -14.548 -13.332 -23.197 1.00 83.00 472 TYR A C 1
ATOM 3759 O O . TYR A 1 472 ? -15.031 -13.265 -22.068 1.00 83.00 472 TYR A O 1
ATOM 3767 N N . GLU A 1 473 ? -13.485 -12.610 -23.546 1.00 80.19 473 GLU A N 1
ATOM 3768 C CA . GLU A 1 473 ? -12.710 -11.767 -22.636 1.00 80.19 473 GLU A CA 1
ATOM 3769 C C . GLU A 1 473 ? -13.553 -10.593 -22.105 1.00 80.19 473 GLU A C 1
ATOM 3771 O O . GLU A 1 473 ? -13.514 -10.291 -20.907 1.00 80.19 473 GLU A O 1
ATOM 3776 N N . ILE A 1 474 ? -14.394 -9.992 -22.959 1.00 80.44 474 ILE A N 1
ATOM 3777 C CA . ILE A 1 474 ? -15.418 -9.017 -22.551 1.00 80.44 474 ILE A CA 1
ATOM 3778 C C . ILE A 1 474 ? -16.454 -9.689 -21.644 1.00 80.44 474 ILE A C 1
ATOM 3780 O O . ILE A 1 474 ? -16.750 -9.159 -20.571 1.00 80.44 474 ILE A O 1
ATOM 3784 N N . ALA A 1 475 ? -16.996 -10.849 -22.038 1.00 81.38 475 ALA A N 1
ATOM 3785 C CA . ALA A 1 475 ? -18.040 -11.532 -21.278 1.00 81.38 475 ALA A CA 1
ATOM 3786 C C . ALA A 1 475 ? -17.588 -11.876 -19.849 1.00 81.38 475 ALA A C 1
ATOM 3788 O O . ALA A 1 475 ? -18.309 -11.557 -18.905 1.00 81.38 475 ALA A O 1
ATOM 3789 N N . VAL A 1 476 ? -16.388 -12.445 -19.671 1.00 82.31 476 VAL A N 1
ATOM 3790 C CA . VAL A 1 476 ? -15.792 -12.711 -18.347 1.00 82.31 476 VAL A CA 1
ATOM 3791 C C . VAL A 1 476 ? -15.545 -11.417 -17.584 1.00 82.31 476 VAL A C 1
ATOM 3793 O O . VAL A 1 476 ? -15.929 -11.310 -16.421 1.00 82.31 476 VAL A O 1
ATOM 3796 N N . SER A 1 477 ? -14.922 -10.414 -18.206 1.00 84.50 477 SER A N 1
ATOM 3797 C CA . SER A 1 477 ? -14.590 -9.169 -17.505 1.00 84.50 477 SER A CA 1
ATOM 3798 C C . SER A 1 477 ? -15.854 -8.476 -16.984 1.00 84.50 477 SER A C 1
ATOM 3800 O O . SER A 1 477 ? -15.910 -8.064 -15.825 1.00 84.50 477 SER A O 1
ATOM 3802 N N . VAL A 1 478 ? -16.911 -8.404 -17.798 1.00 81.38 478 VAL A N 1
ATOM 3803 C CA . VAL A 1 478 ? -18.188 -7.790 -17.414 1.00 81.38 478 VAL A CA 1
ATOM 3804 C C . VAL A 1 478 ? -18.940 -8.639 -16.385 1.00 81.38 478 VAL A C 1
ATOM 3806 O O . VAL A 1 478 ? -19.310 -8.116 -15.330 1.00 81.38 478 VAL A O 1
ATOM 3809 N N . SER A 1 479 ? -19.161 -9.930 -16.654 1.00 82.38 479 SER A N 1
ATOM 3810 C CA . SER A 1 479 ? -20.029 -10.782 -15.826 1.00 82.38 479 SER A CA 1
ATOM 3811 C C . SER A 1 479 ? -19.354 -11.296 -14.553 1.00 82.38 479 SER A C 1
ATOM 3813 O O . SER A 1 479 ? -20.010 -11.394 -13.516 1.00 82.38 479 SER A O 1
ATOM 3815 N N . CYS A 1 480 ? -18.048 -11.573 -14.596 1.00 83.31 480 CYS A N 1
ATOM 3816 C CA . CYS A 1 480 ? -17.303 -12.141 -13.477 1.00 83.31 480 CYS A CA 1
ATOM 3817 C C . CYS A 1 480 ? -16.538 -11.102 -12.656 1.00 83.31 480 CYS A C 1
ATOM 3819 O O . CYS A 1 480 ? -16.327 -11.368 -11.479 1.00 83.31 480 CYS A O 1
ATOM 3821 N N . PHE A 1 481 ? -16.152 -9.939 -13.205 1.00 86.75 481 PHE A N 1
ATOM 3822 C CA . PHE A 1 481 ? -15.470 -8.881 -12.439 1.00 86.75 481 PHE A CA 1
ATOM 3823 C C . PHE A 1 481 ? -16.330 -7.628 -12.224 1.00 86.75 481 PHE A C 1
ATOM 3825 O O . PHE A 1 481 ? -16.649 -7.311 -11.077 1.00 86.75 481 PHE A O 1
ATOM 3832 N N . PHE A 1 482 ? -16.739 -6.915 -13.280 1.00 85.44 482 PHE A N 1
ATOM 3833 C CA . PHE A 1 482 ? -17.372 -5.596 -13.124 1.00 85.44 482 PHE A CA 1
ATOM 3834 C C . PHE A 1 482 ? -18.762 -5.652 -12.468 1.00 85.44 482 PHE A C 1
ATOM 3836 O O . PHE A 1 482 ? -19.029 -4.863 -11.559 1.00 85.44 482 PHE A O 1
ATOM 3843 N N . ILE A 1 483 ? -19.633 -6.594 -12.850 1.00 87.69 483 ILE A N 1
ATOM 3844 C CA . ILE A 1 483 ? -20.954 -6.757 -12.216 1.00 87.69 483 ILE A CA 1
ATOM 3845 C C . ILE A 1 483 ? -20.813 -7.152 -10.727 1.00 87.69 483 ILE A C 1
ATOM 3847 O O . ILE A 1 483 ? -21.369 -6.447 -9.876 1.00 87.69 483 ILE A O 1
ATOM 3851 N N . PRO A 1 484 ? -20.024 -8.181 -10.351 1.00 90.62 484 PRO A N 1
ATOM 3852 C CA . PRO A 1 484 ? -19.735 -8.484 -8.949 1.00 90.62 484 PRO A CA 1
ATOM 3853 C C . PRO A 1 484 ? -19.093 -7.327 -8.176 1.00 90.62 484 PRO A C 1
ATOM 3855 O O . PRO A 1 484 ? -19.454 -7.099 -7.023 1.00 90.62 484 PRO A O 1
ATOM 3858 N N . LEU A 1 485 ? -18.201 -6.544 -8.792 1.00 86.62 485 LEU A N 1
ATOM 3859 C CA . LEU A 1 485 ? -17.617 -5.350 -8.174 1.00 86.62 485 LEU A CA 1
ATOM 3860 C C . LEU A 1 485 ? -18.684 -4.298 -7.839 1.00 86.62 485 LEU A C 1
ATOM 3862 O O . LEU A 1 485 ? -18.712 -3.790 -6.716 1.00 86.62 485 LEU A O 1
ATOM 3866 N N . VAL A 1 486 ? -19.604 -4.012 -8.764 1.00 87.44 486 VAL A N 1
ATOM 3867 C CA . VAL A 1 486 ? -20.741 -3.111 -8.514 1.00 87.44 486 VAL A CA 1
ATOM 3868 C C . VAL A 1 486 ? -21.613 -3.638 -7.368 1.00 87.44 486 VAL A C 1
ATOM 3870 O O . VAL A 1 486 ? -21.955 -2.874 -6.463 1.00 87.44 486 VAL A O 1
ATOM 3873 N N . ILE A 1 487 ? -21.903 -4.944 -7.330 1.00 90.38 487 ILE A N 1
ATOM 3874 C CA . ILE A 1 487 ? -22.661 -5.575 -6.236 1.00 90.38 487 ILE A CA 1
ATOM 3875 C C . ILE A 1 487 ? -21.922 -5.436 -4.894 1.00 90.38 487 ILE A C 1
ATOM 3877 O O . ILE A 1 487 ? -22.534 -5.024 -3.904 1.00 90.38 487 ILE A O 1
ATOM 3881 N N . MET A 1 488 ? -20.612 -5.708 -4.844 1.00 88.56 488 MET A N 1
ATOM 3882 C CA . MET A 1 488 ? -19.785 -5.543 -3.640 1.00 88.56 488 MET A CA 1
ATOM 3883 C C . MET A 1 488 ? -19.801 -4.098 -3.132 1.00 88.56 488 MET A C 1
ATOM 3885 O O . MET A 1 488 ? -20.042 -3.866 -1.944 1.00 88.56 488 MET A O 1
ATOM 3889 N N . LEU A 1 489 ? -19.606 -3.119 -4.021 1.00 85.50 489 LEU A N 1
ATOM 3890 C CA . LEU A 1 489 ? -19.617 -1.694 -3.681 1.00 85.50 489 LEU A CA 1
ATOM 3891 C C . LEU A 1 489 ? -20.992 -1.243 -3.166 1.00 85.50 489 LEU A C 1
ATOM 3893 O O . LEU A 1 489 ? -21.066 -0.567 -2.137 1.00 85.50 489 LEU A O 1
ATOM 3897 N N . ILE A 1 490 ? -22.085 -1.664 -3.811 1.00 88.69 490 ILE A N 1
ATOM 3898 C CA . ILE A 1 490 ? -23.456 -1.394 -3.352 1.00 88.69 490 ILE A CA 1
ATOM 3899 C C . ILE A 1 490 ? -23.687 -2.001 -1.962 1.00 88.69 490 ILE A C 1
ATOM 3901 O O . ILE A 1 490 ? -24.153 -1.297 -1.061 1.00 88.69 490 ILE A O 1
ATOM 3905 N N . CYS A 1 491 ? -23.315 -3.268 -1.752 1.00 87.75 491 CYS A N 1
ATOM 3906 C CA . CYS A 1 491 ? -23.420 -3.933 -0.452 1.00 87.75 491 CYS A CA 1
ATOM 3907 C C . CYS A 1 491 ? -22.653 -3.162 0.626 1.00 87.75 491 CYS A C 1
ATOM 3909 O O . CYS A 1 491 ? -23.206 -2.882 1.688 1.00 87.75 491 CYS A O 1
ATOM 3911 N N . TYR A 1 492 ? -21.417 -2.740 0.349 1.00 82.88 492 TYR A N 1
ATOM 3912 C CA . TYR A 1 492 ? -20.588 -2.013 1.310 1.00 82.88 492 TYR A CA 1
ATOM 3913 C C . TYR A 1 492 ? -21.089 -0.602 1.622 1.00 82.88 492 TYR A C 1
ATOM 3915 O O . TYR A 1 492 ? -21.096 -0.194 2.788 1.00 82.88 492 TYR A O 1
ATOM 3923 N N . MET A 1 493 ? -21.595 0.121 0.623 1.00 81.88 493 MET A N 1
ATOM 3924 C CA . MET A 1 493 ? -22.235 1.419 0.834 1.00 81.88 493 MET A CA 1
ATOM 3925 C C . MET A 1 493 ? -23.523 1.291 1.656 1.00 81.88 493 MET A C 1
ATOM 3927 O O . MET A 1 493 ? -23.783 2.128 2.527 1.00 81.88 493 MET A O 1
ATOM 3931 N N . GLN A 1 494 ? -24.305 0.227 1.455 1.00 85.12 494 GLN A N 1
ATOM 3932 C CA . GLN A 1 494 ? -25.479 -0.046 2.281 1.00 85.12 494 GLN A CA 1
ATOM 3933 C C . GLN A 1 494 ? -25.116 -0.520 3.699 1.00 85.12 494 GLN A C 1
ATOM 3935 O O . GLN A 1 494 ? -25.708 -0.020 4.654 1.00 85.12 494 GLN A O 1
ATOM 3940 N N . ILE A 1 495 ? -24.110 -1.389 3.871 1.00 83.62 495 ILE A N 1
ATOM 3941 C CA . ILE A 1 495 ? -23.562 -1.782 5.183 1.00 83.62 495 ILE A CA 1
ATOM 3942 C C . ILE A 1 495 ? -23.134 -0.537 5.965 1.00 83.62 495 ILE A C 1
ATOM 3944 O O . ILE A 1 495 ? -23.507 -0.386 7.127 1.00 83.62 495 ILE A O 1
ATOM 3948 N N . TYR A 1 496 ? -22.400 0.387 5.336 1.00 80.38 496 TYR A N 1
ATOM 3949 C CA . TYR A 1 496 ? -21.958 1.627 5.974 1.00 80.38 496 TYR A CA 1
ATOM 3950 C C . TYR A 1 496 ? -23.137 2.522 6.395 1.00 80.38 496 TYR A C 1
ATOM 3952 O O . TYR A 1 496 ? -23.175 3.002 7.532 1.00 80.38 496 TYR A O 1
ATOM 3960 N N . ARG A 1 497 ? -24.135 2.705 5.516 1.00 81.88 497 ARG A N 1
ATOM 3961 C CA . ARG A 1 497 ? -25.367 3.458 5.820 1.00 81.88 497 ARG A CA 1
ATOM 3962 C C . ARG A 1 497 ? -26.145 2.824 6.981 1.00 81.88 497 ARG A C 1
ATOM 3964 O O . ARG A 1 497 ? -26.479 3.525 7.938 1.00 81.88 497 ARG A O 1
ATOM 3971 N N . ALA A 1 498 ? -26.378 1.511 6.937 1.00 79.44 498 ALA A N 1
ATOM 3972 C CA . ALA A 1 498 ? -27.082 0.759 7.974 1.00 79.44 498 ALA A CA 1
ATOM 3973 C C . ALA A 1 498 ? -26.346 0.824 9.321 1.00 79.44 498 ALA A C 1
ATOM 3975 O O . ALA A 1 498 ? -26.950 1.178 10.334 1.00 79.44 498 ALA A O 1
ATOM 3976 N N . ALA A 1 499 ? -25.031 0.588 9.323 1.00 73.38 499 ALA A N 1
ATOM 3977 C CA . ALA A 1 499 ? -24.173 0.699 10.498 1.00 73.38 499 ALA A CA 1
ATOM 3978 C C . ALA A 1 499 ? -24.271 2.083 11.153 1.00 73.38 499 ALA A C 1
ATOM 3980 O O . ALA A 1 499 ? -24.477 2.191 12.361 1.00 73.38 499 ALA A O 1
ATOM 3981 N N . HIS A 1 500 ? -24.156 3.152 10.362 1.00 72.81 500 HIS A N 1
ATOM 3982 C CA . HIS A 1 500 ? -24.195 4.522 10.866 1.00 72.81 500 HIS A CA 1
ATOM 3983 C C . HIS A 1 500 ? -25.584 4.906 11.411 1.00 72.81 500 HIS A C 1
ATOM 3985 O O . HIS A 1 500 ? -25.682 5.571 12.445 1.00 72.81 500 HIS A O 1
ATOM 3991 N N . HIS A 1 501 ? -26.663 4.433 10.776 1.00 73.88 501 HIS A N 1
ATOM 3992 C CA . HIS A 1 501 ? -28.043 4.625 11.246 1.00 73.88 501 HIS A CA 1
ATOM 3993 C C . HIS A 1 501 ? -28.331 3.864 12.548 1.00 73.88 501 HIS A C 1
ATOM 3995 O O . HIS A 1 501 ? -28.888 4.425 13.493 1.00 73.88 501 HIS A O 1
ATOM 4001 N N . GLN A 1 502 ? -27.888 2.608 12.642 1.00 69.88 502 GLN A N 1
ATOM 4002 C CA . GLN A 1 502 ? -28.014 1.793 13.853 1.00 69.88 502 GLN A CA 1
ATOM 4003 C C . GLN A 1 502 ? -27.181 2.366 15.010 1.00 69.88 502 GLN A C 1
ATOM 4005 O O . GLN A 1 502 ? -27.682 2.447 16.128 1.00 69.88 502 GLN A O 1
ATOM 4010 N N . ILE A 1 503 ? -25.955 2.845 14.751 1.00 67.25 503 ILE A N 1
ATOM 4011 C CA . ILE A 1 503 ? -25.128 3.541 15.752 1.00 67.25 503 ILE A CA 1
ATOM 4012 C C . ILE A 1 503 ? -25.852 4.778 16.298 1.00 67.25 503 ILE A C 1
ATOM 4014 O O . ILE A 1 503 ? -25.885 4.952 17.514 1.00 67.25 503 ILE A O 1
ATOM 4018 N N . LYS A 1 504 ? -26.478 5.602 15.441 1.00 66.88 504 LYS A N 1
ATOM 4019 C CA . LYS A 1 504 ? -27.281 6.751 15.895 1.00 66.88 504 LYS A CA 1
ATOM 4020 C C . LYS A 1 504 ? -28.431 6.320 16.810 1.00 66.88 504 LYS A C 1
ATOM 4022 O O . LYS A 1 504 ? -28.542 6.848 17.912 1.00 66.88 504 LYS A O 1
ATOM 4027 N N . LYS A 1 505 ? -29.243 5.335 16.402 1.00 66.25 505 LYS A N 1
ATOM 4028 C CA . LYS A 1 505 ? -30.364 4.837 17.226 1.00 66.25 505 LYS A CA 1
ATOM 4029 C C . LYS A 1 505 ? -29.892 4.270 18.574 1.00 66.25 505 LYS A C 1
ATOM 4031 O O . LYS A 1 505 ? -30.471 4.595 19.601 1.00 66.25 505 LYS A O 1
ATOM 4036 N N . ILE A 1 506 ? -28.796 3.510 18.591 1.00 65.00 506 ILE A N 1
ATOM 4037 C CA . ILE A 1 506 ? -28.232 2.884 19.804 1.00 65.00 506 ILE A CA 1
ATOM 4038 C C . ILE A 1 506 ? -27.581 3.900 20.765 1.00 65.00 506 ILE A C 1
ATOM 4040 O O . ILE A 1 506 ? -27.435 3.609 21.950 1.00 65.00 506 ILE A O 1
ATOM 4044 N N . ILE A 1 507 ? -27.188 5.087 20.290 1.00 61.25 507 ILE A N 1
ATOM 4045 C CA . ILE A 1 507 ? -26.739 6.190 21.160 1.00 61.25 507 ILE A CA 1
ATOM 4046 C C . ILE A 1 507 ? -27.931 6.874 21.849 1.00 61.25 507 ILE A C 1
ATOM 4048 O O . ILE A 1 507 ? -27.786 7.326 22.980 1.00 61.25 507 ILE A O 1
ATOM 4052 N N . LEU A 1 508 ? -29.099 6.913 21.200 1.00 61.31 508 LEU A N 1
ATOM 4053 C CA . LEU A 1 508 ? -30.318 7.541 21.725 1.00 61.31 508 LEU A CA 1
ATOM 4054 C C . LEU A 1 508 ? -31.099 6.649 22.709 1.00 61.31 508 LEU A C 1
ATOM 4056 O O . LEU A 1 508 ? -31.889 7.165 23.491 1.00 61.31 508 LEU A O 1
ATOM 4060 N N . THR A 1 509 ? -30.879 5.330 22.709 1.00 62.16 509 THR A N 1
ATOM 4061 C CA . THR A 1 509 ? -31.540 4.385 23.630 1.00 62.16 509 THR A CA 1
ATOM 4062 C C . THR A 1 509 ? -30.553 3.808 24.648 1.00 62.16 509 THR A C 1
ATOM 4064 O O . THR A 1 509 ? -29.854 2.829 24.366 1.00 62.16 509 THR A O 1
ATOM 4067 N N . VAL A 1 510 ? -30.499 4.389 25.849 1.00 60.47 510 VAL A N 1
ATOM 4068 C CA . VAL A 1 510 ? -29.636 3.918 26.944 1.00 60.47 510 VAL A CA 1
ATOM 4069 C C . VAL A 1 510 ? -30.424 3.036 27.914 1.00 60.47 510 VAL A C 1
ATOM 4071 O O . VAL A 1 510 ? -31.106 3.565 28.782 1.00 60.47 510 VAL A O 1
ATOM 4074 N N . HIS A 1 511 ? -30.285 1.709 27.784 1.00 48.97 511 HIS A N 1
ATOM 4075 C CA . HIS A 1 511 ? -30.136 0.755 28.903 1.00 48.97 511 HIS A CA 1
ATOM 4076 C C . HIS A 1 511 ? -29.821 -0.666 28.384 1.00 48.97 511 HIS A C 1
ATOM 4078 O O . HIS A 1 511 ? -30.698 -1.377 27.906 1.00 48.97 511 HIS A O 1
ATOM 4084 N N . GLY A 1 512 ? -28.551 -1.084 28.498 1.00 57.44 512 GLY A N 1
ATOM 4085 C CA . GLY A 1 512 ? -28.086 -2.463 28.253 1.00 57.44 512 GLY A CA 1
ATOM 4086 C C . GLY A 1 512 ? -28.342 -3.059 26.851 1.00 57.44 512 GLY A C 1
ATOM 4087 O O . GLY A 1 512 ? -28.839 -2.423 25.929 1.00 57.44 512 GLY A O 1
ATOM 4088 N N . SER A 1 513 ? -27.958 -4.305 26.585 1.00 64.38 513 SER A N 1
ATOM 4089 C CA . SER A 1 513 ? -26.656 -4.915 26.911 1.00 64.38 513 SER A CA 1
ATOM 4090 C C . SER A 1 513 ? -26.161 -5.870 25.796 1.00 64.38 513 SER A C 1
ATOM 4092 O O . SER A 1 513 ? -24.967 -5.809 25.498 1.00 64.38 513 SER A O 1
ATOM 4094 N N . PRO A 1 514 ? -27.007 -6.638 25.055 1.00 60.50 514 PRO A N 1
ATOM 4095 C CA . PRO A 1 514 ? -26.515 -7.548 24.009 1.00 60.50 514 PRO A CA 1
ATOM 4096 C C . PRO A 1 514 ? -26.408 -6.897 22.619 1.00 60.50 514 PRO A C 1
ATOM 4098 O O . PRO A 1 514 ? -25.358 -6.969 21.981 1.00 60.50 514 PRO A O 1
ATOM 4101 N N . LYS A 1 515 ? -27.469 -6.224 22.135 1.00 61.12 515 LYS A N 1
ATOM 4102 C CA . LYS A 1 515 ? -27.576 -5.751 20.732 1.00 61.12 515 LYS A CA 1
ATOM 4103 C C . LYS A 1 515 ? -26.420 -4.825 20.315 1.00 61.12 515 LYS A C 1
ATOM 4105 O O . LYS A 1 515 ? -25.865 -4.979 19.230 1.00 61.12 515 LYS A O 1
ATOM 4110 N N . ARG A 1 516 ? -25.997 -3.914 21.202 1.00 65.25 516 ARG A N 1
ATOM 4111 C CA . ARG A 1 516 ? -24.849 -3.008 20.984 1.00 65.25 516 ARG A CA 1
ATOM 4112 C C . ARG A 1 516 ? -23.508 -3.749 20.909 1.00 65.25 516 ARG A C 1
ATOM 4114 O O . ARG A 1 516 ? -22.635 -3.338 20.145 1.00 65.25 516 ARG A O 1
ATOM 4121 N N . PHE A 1 517 ? -23.336 -4.827 21.676 1.00 64.38 517 PHE A N 1
ATOM 4122 C CA . PHE A 1 517 ? -22.131 -5.658 21.633 1.00 64.38 517 PHE A CA 1
ATOM 4123 C C . PHE A 1 517 ? -22.086 -6.501 20.353 1.00 64.38 517 PHE A C 1
ATOM 4125 O O . PHE A 1 517 ? -21.063 -6.491 19.669 1.00 64.38 517 PHE A O 1
ATOM 4132 N N . LEU A 1 518 ? -23.207 -7.138 19.991 1.00 65.44 518 LEU A N 1
ATOM 4133 C CA . LEU A 1 518 ? -23.344 -7.938 18.772 1.00 65.44 518 LEU A CA 1
ATOM 4134 C C . LEU A 1 518 ? -23.049 -7.096 17.522 1.00 65.44 518 LEU A C 1
ATOM 4136 O O . LEU A 1 518 ? -22.141 -7.426 16.765 1.00 65.44 518 LEU A O 1
ATOM 4140 N N . LEU A 1 519 ? -23.693 -5.930 17.376 1.00 67.94 519 LEU A N 1
ATOM 4141 C CA . LEU A 1 519 ? -23.391 -5.001 16.281 1.00 67.94 519 LEU A CA 1
ATOM 4142 C C . LEU A 1 519 ? -21.918 -4.564 16.296 1.00 67.94 519 LEU A C 1
ATOM 4144 O O . LEU A 1 519 ? -21.269 -4.499 15.256 1.00 67.94 519 LEU A O 1
ATOM 4148 N N . SER A 1 520 ? -21.339 -4.309 17.474 1.00 68.06 520 SER A N 1
ATOM 4149 C CA . SER A 1 520 ? -19.913 -3.991 17.564 1.00 68.06 520 SER A CA 1
ATOM 4150 C C . SER A 1 520 ? -19.019 -5.159 17.125 1.00 68.06 520 SER A C 1
ATOM 4152 O O . SER A 1 520 ? -17.899 -4.902 16.685 1.00 68.06 520 SER A O 1
ATOM 4154 N N . LYS A 1 521 ? -19.448 -6.423 17.232 1.00 68.38 521 LYS A N 1
ATOM 4155 C CA . LYS A 1 521 ? -18.719 -7.579 16.688 1.00 68.38 521 LYS A CA 1
ATOM 4156 C C . LYS A 1 521 ? -18.829 -7.611 15.162 1.00 68.38 521 LYS A C 1
ATOM 4158 O O . LYS A 1 521 ? -17.796 -7.575 14.493 1.00 68.38 521 LYS A O 1
ATOM 4163 N N . GLU A 1 522 ? -20.041 -7.541 14.618 1.00 70.19 522 GLU A N 1
ATOM 4164 C CA . GLU A 1 522 ? -20.259 -7.655 13.170 1.00 70.19 522 GLU A CA 1
ATOM 4165 C C . GLU A 1 522 ? -19.663 -6.481 12.382 1.00 70.19 522 GLU A C 1
ATOM 4167 O O . GLU A 1 522 ? -19.068 -6.692 11.329 1.00 70.19 522 GLU A O 1
ATOM 4172 N N . LEU A 1 523 ? -19.657 -5.260 12.930 1.00 71.06 523 LEU A N 1
ATOM 4173 C CA . LEU A 1 523 ? -18.955 -4.127 12.309 1.00 71.06 523 LEU A CA 1
ATOM 4174 C C . LEU A 1 523 ? -17.423 -4.271 12.308 1.00 71.06 523 LEU A C 1
ATOM 4176 O O . LEU A 1 523 ? -16.754 -3.650 11.483 1.00 71.06 523 LEU A O 1
ATOM 4180 N N . LYS A 1 524 ? -16.838 -5.092 13.195 1.00 73.12 524 LYS A N 1
ATOM 4181 C CA . LYS A 1 524 ? -15.406 -5.439 13.121 1.00 73.12 524 LYS A CA 1
ATOM 4182 C C . LYS A 1 524 ? -15.158 -6.509 12.056 1.00 73.12 524 LYS A C 1
ATOM 4184 O O . LYS A 1 524 ? -14.181 -6.385 11.326 1.00 73.12 524 LYS A O 1
ATOM 4189 N N . ALA A 1 525 ? -16.050 -7.495 11.925 1.00 67.38 525 ALA A N 1
ATOM 4190 C CA . ALA A 1 525 ? -15.986 -8.500 10.862 1.00 67.38 525 ALA A CA 1
ATOM 4191 C C . ALA A 1 525 ? -16.137 -7.860 9.468 1.00 67.38 525 ALA A C 1
ATOM 4193 O O . ALA A 1 525 ? -15.270 -8.038 8.614 1.00 67.38 525 ALA A O 1
ATOM 4194 N N . ALA A 1 526 ? -17.155 -7.017 9.273 1.00 72.00 526 ALA A N 1
ATOM 4195 C CA . ALA A 1 526 ? -17.378 -6.290 8.025 1.00 72.00 526 ALA A CA 1
ATOM 4196 C C . ALA A 1 526 ? -16.222 -5.342 7.666 1.00 72.00 526 ALA A C 1
ATOM 4198 O O . ALA A 1 526 ? -15.923 -5.187 6.484 1.00 72.00 526 ALA A O 1
ATOM 4199 N N . LYS A 1 527 ? -15.522 -4.754 8.653 1.00 75.62 527 LYS A N 1
ATOM 4200 C CA . LYS A 1 527 ? -14.298 -3.975 8.392 1.00 75.62 527 LYS A CA 1
ATOM 4201 C C . LYS A 1 527 ? -13.152 -4.855 7.871 1.00 75.62 527 LYS A C 1
ATOM 4203 O O . LYS A 1 527 ? -12.398 -4.397 7.022 1.00 75.62 527 LYS A O 1
ATOM 4208 N N . THR A 1 528 ? -13.003 -6.084 8.369 1.00 75.75 528 THR A N 1
ATOM 4209 C CA . THR A 1 528 ? -12.003 -7.038 7.854 1.00 75.75 528 THR A CA 1
ATOM 4210 C C . THR A 1 528 ? -12.314 -7.422 6.414 1.00 75.75 528 THR A C 1
ATOM 4212 O O . THR A 1 528 ? -11.464 -7.251 5.551 1.00 75.75 528 THR A O 1
ATOM 4215 N N . VAL A 1 529 ? -13.548 -7.846 6.134 1.00 74.00 529 VAL A N 1
ATOM 4216 C CA . VAL A 1 529 ? -13.991 -8.193 4.772 1.00 74.00 529 VAL A CA 1
ATOM 4217 C C . VAL A 1 529 ? -13.871 -6.991 3.820 1.00 74.00 529 VAL A C 1
ATOM 4219 O O . VAL A 1 529 ? -13.403 -7.141 2.700 1.00 74.00 529 VAL A O 1
ATOM 4222 N N . GLY A 1 530 ? -14.175 -5.772 4.278 1.00 76.12 530 GLY A N 1
ATOM 4223 C CA . GLY A 1 530 ? -14.008 -4.558 3.470 1.00 76.12 530 GLY A CA 1
ATOM 4224 C C . GLY A 1 530 ? -12.546 -4.213 3.157 1.00 76.12 530 GLY A C 1
ATOM 4225 O O . GLY A 1 530 ? -12.279 -3.568 2.150 1.00 76.12 530 GLY A O 1
ATOM 4226 N N . ALA A 1 531 ? -11.596 -4.658 3.987 1.00 78.69 531 ALA A N 1
ATOM 4227 C CA . ALA A 1 531 ? -10.171 -4.564 3.675 1.00 78.69 531 ALA A CA 1
ATOM 4228 C C . ALA A 1 531 ? -9.730 -5.648 2.678 1.00 78.69 531 ALA A C 1
ATOM 4230 O O . ALA A 1 531 ? -8.919 -5.345 1.810 1.00 78.69 531 ALA A O 1
ATOM 4231 N N . VAL A 1 532 ? -10.301 -6.858 2.752 1.00 79.81 532 VAL A N 1
ATOM 4232 C CA . VAL A 1 532 ? -10.098 -7.909 1.736 1.00 79.81 532 VAL A CA 1
ATOM 4233 C C . VAL A 1 532 ? -10.583 -7.436 0.366 1.00 79.81 532 VAL A C 1
ATOM 4235 O O . VAL A 1 532 ? -9.833 -7.505 -0.596 1.00 79.81 532 VAL A O 1
ATOM 4238 N N . ILE A 1 533 ? -11.787 -6.867 0.274 1.00 79.19 533 ILE A N 1
ATOM 4239 C CA . ILE A 1 533 ? -12.329 -6.344 -0.993 1.00 79.19 533 ILE A CA 1
ATOM 4240 C C . ILE A 1 533 ? -11.504 -5.151 -1.498 1.00 79.19 533 ILE A C 1
ATOM 4242 O O . ILE A 1 533 ? -11.255 -5.037 -2.693 1.00 79.19 533 ILE A O 1
ATOM 4246 N N . GLY A 1 534 ? -11.031 -4.281 -0.598 1.00 77.19 534 GLY A N 1
ATOM 4247 C CA . GLY A 1 534 ? -10.119 -3.192 -0.959 1.00 77.19 534 GLY A CA 1
ATOM 4248 C C . GLY A 1 534 ? -8.797 -3.695 -1.550 1.00 77.19 534 GLY A C 1
ATOM 4249 O O . GLY A 1 534 ? -8.363 -3.178 -2.574 1.00 77.19 534 GLY A O 1
ATOM 4250 N N . ALA A 1 535 ? -8.192 -4.723 -0.946 1.00 76.75 535 ALA A N 1
ATOM 4251 C CA . ALA A 1 535 ? -7.010 -5.389 -1.490 1.00 76.75 535 ALA A CA 1
ATOM 4252 C C . ALA A 1 535 ? -7.312 -6.054 -2.840 1.00 76.75 535 ALA A C 1
ATOM 4254 O O . ALA A 1 535 ? -6.601 -5.804 -3.806 1.00 76.75 535 ALA A O 1
ATOM 4255 N N . PHE A 1 536 ? -8.413 -6.802 -2.936 1.00 81.19 536 PHE A N 1
ATOM 4256 C CA . PHE A 1 536 ? -8.837 -7.478 -4.158 1.00 81.19 536 PHE A CA 1
ATOM 4257 C C . PHE A 1 536 ? -8.974 -6.519 -5.349 1.00 81.19 536 PHE A C 1
ATOM 4259 O O . PHE A 1 536 ? -8.453 -6.796 -6.424 1.00 81.19 536 PHE A O 1
ATOM 4266 N N . VAL A 1 537 ? -9.622 -5.364 -5.160 1.00 80.56 537 VAL A N 1
ATOM 4267 C CA . VAL A 1 537 ? -9.793 -4.357 -6.224 1.00 80.56 537 VAL A CA 1
ATOM 4268 C C . VAL A 1 537 ? -8.459 -3.742 -6.655 1.00 80.56 537 VAL A C 1
ATOM 4270 O O . VAL A 1 537 ? -8.273 -3.482 -7.841 1.00 80.56 537 VAL A O 1
ATOM 4273 N N . ILE A 1 538 ? -7.523 -3.542 -5.722 1.00 82.00 538 ILE A N 1
ATOM 4274 C CA . ILE A 1 538 ? -6.167 -3.057 -6.028 1.00 82.00 538 ILE A CA 1
ATOM 4275 C C . ILE A 1 538 ? -5.365 -4.122 -6.793 1.00 82.00 538 ILE A C 1
ATOM 4277 O O . ILE A 1 538 ? -4.656 -3.782 -7.735 1.00 82.00 538 ILE A O 1
ATOM 4281 N N . CYS A 1 539 ? -5.504 -5.396 -6.418 1.00 83.94 539 CYS A N 1
ATOM 4282 C CA . CYS A 1 539 ? -4.796 -6.521 -7.024 1.00 83.94 539 CYS A CA 1
ATOM 4283 C C . CYS A 1 539 ? -5.304 -6.883 -8.429 1.00 83.94 539 CYS A C 1
ATOM 4285 O O . CYS A 1 539 ? -4.522 -6.999 -9.366 1.00 83.94 539 CYS A O 1
ATOM 4287 N N . TRP A 1 540 ? -6.618 -7.055 -8.584 1.00 83.25 540 TRP A N 1
ATOM 4288 C CA . TRP A 1 540 ? -7.235 -7.589 -9.804 1.00 83.25 540 TRP A CA 1
ATOM 4289 C C . TRP A 1 540 ? -7.744 -6.520 -10.773 1.00 83.25 540 TRP A C 1
ATOM 4291 O O . TRP A 1 540 ? -7.887 -6.797 -11.963 1.00 83.25 540 TRP A O 1
ATOM 4301 N N . GLY A 1 541 ? -8.007 -5.301 -10.290 1.00 77.69 541 GLY A N 1
ATOM 4302 C CA . GLY A 1 541 ? -8.476 -4.188 -11.119 1.00 77.69 541 GLY A CA 1
ATOM 4303 C C . GLY A 1 541 ? -7.584 -3.909 -12.334 1.00 77.69 541 GLY A C 1
ATOM 4304 O O . GLY A 1 541 ? -8.119 -3.853 -13.440 1.00 77.69 541 GLY A O 1
ATOM 4305 N N . PRO A 1 542 ? -6.250 -3.798 -12.178 1.00 84.38 542 PRO A N 1
ATOM 4306 C CA . PRO A 1 542 ? -5.340 -3.598 -13.305 1.00 84.38 542 PRO A CA 1
ATOM 4307 C C . PRO A 1 542 ? -5.434 -4.711 -14.356 1.00 84.38 542 PRO A C 1
ATOM 4309 O O . PRO A 1 542 ? -5.563 -4.412 -15.538 1.00 84.38 542 PRO A O 1
ATOM 4312 N N . PHE A 1 543 ? -5.461 -5.982 -13.939 1.00 83.12 543 PHE A N 1
ATOM 4313 C CA . PHE A 1 543 ? -5.530 -7.126 -14.855 1.00 83.12 543 PHE A CA 1
ATOM 4314 C C . PHE A 1 543 ? -6.824 -7.139 -15.685 1.00 83.12 543 PHE A C 1
ATOM 4316 O O . PHE A 1 543 ? -6.767 -7.229 -16.909 1.00 83.12 543 PHE A O 1
ATOM 4323 N N . PHE A 1 544 ? -7.992 -6.961 -15.055 1.00 83.06 544 PHE A N 1
ATOM 4324 C CA . PHE A 1 544 ? -9.261 -6.903 -15.794 1.00 83.06 544 PHE A CA 1
ATOM 4325 C C . PHE A 1 544 ? -9.411 -5.647 -16.663 1.00 83.06 544 PHE A C 1
ATOM 4327 O O . PHE A 1 544 ? -10.077 -5.710 -17.694 1.00 83.06 544 PHE A O 1
ATOM 4334 N N . VAL A 1 545 ? -8.783 -4.524 -16.296 1.00 80.31 545 VAL A N 1
ATOM 4335 C CA . VAL A 1 545 ? -8.740 -3.333 -17.158 1.00 80.31 545 VAL A CA 1
ATOM 4336 C C . VAL A 1 545 ? -7.865 -3.577 -18.389 1.00 80.31 545 VAL A C 1
ATOM 4338 O O . VAL A 1 545 ? -8.323 -3.284 -19.489 1.00 80.31 545 VAL A O 1
ATOM 4341 N N . LEU A 1 546 ? -6.669 -4.164 -18.248 1.00 80.69 546 LEU A N 1
ATOM 4342 C CA . LEU A 1 546 ? -5.818 -4.499 -19.401 1.00 80.69 546 LEU A CA 1
ATOM 4343 C C . LEU A 1 546 ? -6.499 -5.507 -20.339 1.00 80.69 546 LEU A C 1
ATOM 4345 O O . LEU A 1 546 ? -6.542 -5.271 -21.545 1.00 80.69 546 LEU A O 1
ATOM 4349 N N . ASN A 1 547 ? -7.118 -6.563 -19.798 1.00 77.50 547 ASN A N 1
ATOM 4350 C CA . ASN A 1 547 ? -7.873 -7.534 -20.598 1.00 77.50 547 ASN A CA 1
ATOM 4351 C C . ASN A 1 547 ? -9.037 -6.873 -21.358 1.00 77.50 547 ASN A C 1
ATOM 4353 O O . ASN A 1 547 ? -9.248 -7.164 -22.533 1.00 77.50 547 ASN A O 1
ATOM 4357 N N . LEU A 1 548 ? -9.780 -5.960 -20.718 1.00 76.00 548 LEU A N 1
ATOM 4358 C CA . LEU A 1 548 ? -10.878 -5.247 -21.375 1.00 76.00 548 LEU A CA 1
ATOM 4359 C C . LEU A 1 548 ? -10.377 -4.256 -22.443 1.00 76.00 548 LEU A C 1
ATOM 4361 O O . LEU A 1 548 ? -11.027 -4.119 -23.475 1.00 76.00 548 LEU A O 1
ATOM 4365 N N . VAL A 1 549 ? -9.234 -3.594 -22.229 1.00 76.44 549 VAL A N 1
ATOM 4366 C CA . VAL A 1 549 ? -8.600 -2.708 -23.224 1.00 76.44 549 VAL A CA 1
ATOM 4367 C C . VAL A 1 549 ? -8.130 -3.506 -24.441 1.00 76.44 549 VAL A C 1
ATOM 4369 O O . VAL A 1 549 ? -8.501 -3.153 -25.557 1.00 76.44 549 VAL A O 1
ATOM 4372 N N . TYR A 1 550 ? -7.407 -4.611 -24.232 1.00 74.25 550 TYR A N 1
ATOM 4373 C CA . TYR A 1 550 ? -6.985 -5.532 -25.294 1.00 74.25 550 TYR A CA 1
ATOM 4374 C C . TYR A 1 550 ? -8.177 -6.043 -26.118 1.00 74.25 550 TYR A C 1
ATOM 4376 O O . TYR A 1 550 ? -8.134 -6.088 -27.346 1.00 74.25 550 TYR A O 1
ATOM 4384 N N . ALA A 1 551 ? -9.274 -6.382 -25.439 1.00 73.12 551 ALA A N 1
ATOM 4385 C CA . ALA A 1 551 ? -10.474 -6.902 -26.072 1.00 73.12 551 ALA A CA 1
ATOM 4386 C C . ALA A 1 551 ? -11.263 -5.818 -26.847 1.00 73.12 551 ALA A C 1
ATOM 4388 O O . ALA A 1 551 ? -11.670 -6.039 -27.986 1.00 73.12 551 ALA A O 1
ATOM 4389 N N . LEU A 1 552 ? -11.481 -4.632 -26.269 1.00 72.12 552 LEU A N 1
ATOM 4390 C CA . LEU A 1 552 ? -12.272 -3.574 -26.915 1.00 72.12 552 LEU A CA 1
ATOM 4391 C C . LEU A 1 552 ? -11.497 -2.772 -27.973 1.00 72.12 552 LEU A C 1
ATOM 4393 O O . LEU A 1 552 ? -12.125 -2.218 -28.873 1.00 72.12 552 LEU A O 1
ATOM 4397 N N . CYS A 1 553 ? -10.167 -2.687 -27.884 1.00 68.06 553 CYS A N 1
ATOM 4398 C CA . CYS A 1 553 ? -9.359 -1.776 -28.695 1.00 68.06 553 CYS A CA 1
ATOM 4399 C C . CYS A 1 553 ? -8.332 -2.505 -29.575 1.00 68.06 553 CYS A C 1
ATOM 4401 O O . CYS A 1 553 ? -7.125 -2.426 -29.352 1.00 68.06 553 CYS A O 1
ATOM 4403 N N . LYS A 1 554 ? -8.802 -3.144 -30.654 1.00 62.50 554 LYS A N 1
ATOM 4404 C CA . LYS A 1 554 ? -7.937 -3.792 -31.666 1.00 62.50 554 LYS A CA 1
ATOM 4405 C C . LYS A 1 554 ? -7.013 -2.832 -32.442 1.00 62.50 554 LYS A C 1
ATOM 4407 O O . LYS A 1 554 ? -6.209 -3.288 -33.245 1.00 62.50 554 LYS A O 1
ATOM 4412 N N . SER A 1 555 ? -7.142 -1.523 -32.220 1.00 55.81 555 SER A N 1
ATOM 4413 C CA . SER A 1 555 ? -6.348 -0.458 -32.854 1.00 55.81 555 SER A CA 1
ATOM 4414 C C . SER A 1 555 ? -5.524 0.365 -31.852 1.00 55.81 555 SER A C 1
ATOM 4416 O O . SER A 1 555 ? -4.990 1.407 -32.221 1.00 55.81 555 SER A O 1
ATOM 4418 N N . CYS A 1 556 ? -5.447 -0.055 -30.584 1.00 62.28 556 CYS A N 1
ATOM 4419 C CA . CYS A 1 556 ? -4.559 0.558 -29.594 1.00 62.28 556 CYS A CA 1
ATOM 4420 C C . CYS A 1 556 ? -3.105 0.093 -29.798 1.00 62.28 556 CYS A C 1
ATOM 4422 O O . CYS A 1 556 ? -2.864 -0.938 -30.431 1.00 62.28 556 CYS A O 1
ATOM 4424 N N . SER A 1 557 ? -2.134 0.825 -29.237 1.00 58.09 557 SER A N 1
ATOM 4425 C CA . SER A 1 557 ? -0.752 0.339 -29.139 1.00 58.09 557 SER A CA 1
ATOM 4426 C C . SER A 1 557 ? -0.699 -0.995 -28.372 1.00 58.09 557 SER A C 1
ATOM 4428 O O . SER A 1 557 ? -1.540 -1.231 -27.493 1.00 58.09 557 SER A O 1
ATOM 4430 N N . PRO A 1 558 ? 0.249 -1.897 -28.702 1.00 64.00 558 PRO A N 1
ATOM 4431 C CA . PRO A 1 558 ? 0.409 -3.149 -27.971 1.00 64.00 558 PRO A CA 1
ATOM 4432 C C . PRO A 1 558 ? 0.679 -2.846 -26.496 1.00 64.00 558 PRO A C 1
ATOM 4434 O O . PRO A 1 558 ? 1.543 -2.033 -26.173 1.00 64.00 558 PRO A O 1
ATOM 4437 N N . ILE A 1 559 ? -0.081 -3.486 -25.603 1.00 66.62 559 ILE A N 1
ATOM 4438 C CA . ILE A 1 559 ? 0.054 -3.284 -24.156 1.00 66.62 559 ILE A CA 1
ATOM 4439 C C . ILE A 1 559 ? 1.481 -3.691 -23.750 1.00 66.62 559 ILE A C 1
ATOM 4441 O O . ILE A 1 559 ? 1.836 -4.845 -23.997 1.00 66.62 559 ILE A O 1
ATOM 4445 N N . PRO A 1 560 ? 2.277 -2.806 -23.114 1.00 68.62 560 PRO A N 1
ATOM 4446 C CA . PRO A 1 560 ? 3.649 -3.124 -22.729 1.00 68.62 560 PRO A CA 1
ATOM 4447 C C . PRO A 1 560 ? 3.728 -4.403 -21.892 1.00 68.62 560 PRO A C 1
ATOM 4449 O O . PRO A 1 560 ? 2.929 -4.597 -20.965 1.00 68.62 560 PRO A O 1
ATOM 4452 N N . GLU A 1 561 ? 4.693 -5.272 -22.192 1.00 65.38 561 GLU A N 1
ATOM 4453 C CA . GLU A 1 561 ? 4.825 -6.563 -21.511 1.00 65.38 561 GLU A CA 1
ATOM 4454 C C . GLU A 1 561 ? 5.044 -6.383 -20.005 1.00 65.38 561 GLU A C 1
ATOM 4456 O O . GLU A 1 561 ? 4.506 -7.145 -19.201 1.00 65.38 561 GLU A O 1
ATOM 4461 N N . GLU A 1 562 ? 5.719 -5.307 -19.592 1.00 66.75 562 GLU A N 1
ATOM 4462 C CA . GLU A 1 562 ? 5.909 -4.953 -18.187 1.00 66.75 562 GLU A CA 1
ATOM 4463 C C . GLU A 1 562 ? 4.594 -4.579 -17.497 1.00 66.75 562 GLU A C 1
ATOM 4465 O O . GLU A 1 562 ? 4.448 -4.809 -16.297 1.00 66.75 562 GLU A O 1
ATOM 4470 N N . ALA A 1 563 ? 3.617 -4.030 -18.227 1.00 65.00 563 ALA A N 1
ATOM 4471 C CA . ALA A 1 563 ? 2.293 -3.725 -17.690 1.00 65.00 563 ALA A CA 1
ATOM 4472 C C . ALA A 1 563 ? 1.464 -5.006 -17.499 1.00 65.00 563 ALA A C 1
ATOM 4474 O O . ALA A 1 563 ? 0.812 -5.160 -16.463 1.00 65.00 563 ALA A O 1
ATOM 4475 N N . VAL A 1 564 ? 1.540 -5.954 -18.442 1.00 71.44 564 VAL A N 1
ATOM 4476 C CA . VAL A 1 564 ? 0.932 -7.292 -18.306 1.00 71.44 564 VAL A CA 1
ATOM 4477 C C . VAL A 1 564 ? 1.573 -8.053 -17.141 1.00 71.44 564 VAL A C 1
ATOM 4479 O O . VAL A 1 564 ? 0.870 -8.579 -16.275 1.00 71.44 564 VAL A O 1
ATOM 4482 N N . LEU A 1 565 ? 2.905 -8.045 -17.069 1.00 70.75 565 LEU A N 1
ATOM 4483 C CA . LEU A 1 565 ? 3.704 -8.665 -16.017 1.00 70.75 565 LEU A CA 1
ATOM 4484 C C . LEU A 1 565 ? 3.394 -8.051 -14.641 1.00 70.75 565 LEU A C 1
ATOM 4486 O O . LEU A 1 565 ? 3.081 -8.781 -13.702 1.00 70.75 565 LEU A O 1
ATOM 4490 N N . ALA A 1 566 ? 3.379 -6.719 -14.522 1.00 74.12 566 ALA A N 1
ATOM 4491 C CA . ALA A 1 566 ? 3.003 -6.013 -13.295 1.00 74.12 566 ALA A CA 1
ATOM 4492 C C . ALA A 1 566 ? 1.550 -6.286 -12.875 1.00 74.12 566 ALA A C 1
ATOM 4494 O O . ALA A 1 566 ? 1.282 -6.449 -11.683 1.00 74.12 566 ALA A O 1
ATOM 4495 N N . ALA A 1 567 ? 0.613 -6.390 -13.821 1.00 77.44 567 ALA A N 1
ATOM 4496 C CA . ALA A 1 567 ? -0.771 -6.743 -13.525 1.00 77.44 567 ALA A CA 1
ATOM 4497 C C . ALA A 1 567 ? -0.916 -8.202 -13.055 1.00 77.44 567 ALA A C 1
ATOM 4499 O O . ALA A 1 567 ? -1.654 -8.451 -12.102 1.00 77.44 567 ALA A O 1
ATOM 4500 N N . LYS A 1 568 ? -0.184 -9.155 -13.651 1.00 81.25 568 LYS A N 1
ATOM 4501 C CA . LYS A 1 568 ? -0.121 -10.556 -13.190 1.00 81.25 568 LYS A CA 1
ATOM 4502 C C . LYS A 1 568 ? 0.538 -10.678 -11.809 1.00 81.25 568 LYS A C 1
ATOM 4504 O O . LYS A 1 568 ? 0.004 -11.386 -10.957 1.00 81.25 568 LYS A O 1
ATOM 4509 N N . TRP A 1 569 ? 1.612 -9.933 -11.527 1.00 81.62 569 TRP A N 1
ATOM 4510 C CA . TRP A 1 569 ? 2.190 -9.837 -10.177 1.00 81.62 569 TRP A CA 1
ATOM 4511 C C . TRP A 1 569 ? 1.181 -9.325 -9.152 1.00 81.62 569 TRP A C 1
ATOM 4513 O O . TRP A 1 569 ? 0.981 -9.935 -8.101 1.00 81.62 569 TRP A O 1
ATOM 4523 N N . LEU A 1 570 ? 0.541 -8.199 -9.462 1.00 78.44 570 LEU A N 1
ATOM 4524 C CA . LEU A 1 570 ? -0.382 -7.515 -8.567 1.00 78.44 570 LEU A CA 1
ATOM 4525 C C . LEU A 1 570 ? -1.651 -8.351 -8.322 1.00 78.44 570 LEU A C 1
ATOM 4527 O O . LEU A 1 570 ? -2.120 -8.400 -7.185 1.00 78.44 570 LEU A O 1
ATOM 4531 N N . HIS A 1 571 ? -2.116 -9.105 -9.326 1.00 83.88 571 HIS A N 1
ATOM 4532 C CA . HIS A 1 571 ? -3.085 -10.195 -9.181 1.00 83.88 571 HIS A CA 1
ATOM 4533 C C . HIS A 1 571 ? -2.570 -11.246 -8.184 1.00 83.88 571 HIS A C 1
ATOM 4535 O O . HIS A 1 571 ? -3.193 -11.416 -7.136 1.00 83.88 571 HIS A O 1
ATOM 4541 N N . TYR A 1 572 ? -1.459 -11.942 -8.446 1.00 87.75 572 TYR A N 1
ATOM 4542 C CA . TYR A 1 572 ? -1.021 -13.078 -7.615 1.00 87.75 572 TYR A CA 1
ATOM 4543 C C . TYR A 1 572 ? -0.707 -12.706 -6.150 1.00 87.75 572 TYR A C 1
ATOM 4545 O O . TYR A 1 572 ? -0.928 -13.512 -5.242 1.00 87.75 572 TYR A O 1
ATOM 4553 N N . VAL A 1 573 ? -0.293 -11.463 -5.875 1.00 87.69 573 VAL A N 1
ATOM 4554 C CA . VAL A 1 573 ? -0.134 -10.932 -4.505 1.00 87.69 573 VAL A CA 1
ATOM 4555 C C . VAL A 1 573 ? -1.445 -10.976 -3.691 1.00 87.69 573 VAL A C 1
ATOM 4557 O O . VAL A 1 573 ? -1.390 -11.108 -2.465 1.00 87.69 573 VAL A O 1
ATOM 4560 N N . ASN A 1 574 ? -2.626 -10.953 -4.324 1.00 88.06 574 ASN A N 1
ATOM 4561 C CA . ASN A 1 574 ? -3.933 -11.074 -3.656 1.00 88.06 574 ASN A CA 1
ATOM 4562 C C . ASN A 1 574 ? -4.007 -12.285 -2.710 1.00 88.06 574 ASN A C 1
ATOM 4564 O O . ASN A 1 574 ? -4.445 -12.165 -1.562 1.00 88.06 574 ASN A O 1
ATOM 4568 N N . SER A 1 575 ? -3.523 -13.435 -3.182 1.00 91.00 575 SER A N 1
ATOM 4569 C CA . SER A 1 575 ? -3.563 -14.709 -2.462 1.00 91.00 575 SER A CA 1
ATOM 4570 C C . SER A 1 575 ? -2.671 -14.713 -1.214 1.00 91.00 575 SER A C 1
ATOM 4572 O O . SER A 1 575 ? -2.947 -15.435 -0.256 1.00 91.00 575 SER A O 1
ATOM 4574 N N . VAL A 1 576 ? -1.650 -13.848 -1.165 1.00 91.00 576 VAL A N 1
ATOM 4575 C CA . VAL A 1 576 ? -0.820 -13.597 0.029 1.00 91.00 576 VAL A CA 1
ATOM 4576 C C . VAL A 1 576 ? -1.518 -12.645 1.011 1.00 91.00 576 VAL A C 1
ATOM 4578 O O . VAL A 1 576 ? -1.442 -12.826 2.230 1.00 91.00 576 VAL A O 1
ATOM 4581 N N . LEU A 1 577 ? -2.222 -11.626 0.505 1.00 86.94 577 LEU A N 1
ATOM 4582 C CA . LEU A 1 577 ? -2.861 -10.598 1.335 1.00 86.94 577 LEU A CA 1
ATOM 4583 C C . LEU A 1 577 ? -4.026 -11.137 2.177 1.00 86.94 577 LEU A C 1
ATOM 4585 O O . LEU A 1 577 ? -4.210 -10.676 3.307 1.00 86.94 577 LEU A O 1
ATOM 4589 N N . ASN A 1 578 ? -4.775 -12.125 1.682 1.00 87.81 578 ASN A N 1
ATOM 4590 C CA . ASN A 1 578 ? -5.934 -12.703 2.372 1.00 87.81 578 ASN A CA 1
ATOM 4591 C C . ASN A 1 578 ? -5.596 -13.185 3.812 1.00 87.81 578 ASN A C 1
ATOM 4593 O O . ASN A 1 578 ? -6.120 -12.603 4.775 1.00 87.81 578 ASN A O 1
ATOM 4597 N N . PRO A 1 579 ? -4.663 -14.141 4.024 1.00 89.00 579 PRO A N 1
ATOM 4598 C CA . PRO A 1 579 ? -4.175 -14.533 5.353 1.00 89.00 579 PRO A CA 1
ATOM 4599 C C . PRO A 1 579 ? -3.666 -13.375 6.224 1.00 89.00 579 PRO A C 1
ATOM 4601 O O . PRO A 1 579 ? -3.955 -13.332 7.425 1.00 89.00 579 PRO A O 1
ATOM 4604 N N . ILE A 1 580 ? -2.943 -12.413 5.638 1.00 86.50 580 ILE A N 1
ATOM 4605 C CA . ILE A 1 580 ? -2.375 -11.260 6.359 1.00 86.50 580 ILE A CA 1
ATOM 4606 C C . ILE A 1 580 ? -3.490 -10.355 6.902 1.00 86.50 580 ILE A C 1
ATOM 4608 O O . ILE A 1 580 ? -3.447 -9.934 8.062 1.00 86.50 580 ILE A O 1
ATOM 4612 N N . ILE A 1 581 ? -4.533 -10.094 6.110 1.00 83.38 581 ILE A N 1
ATOM 4613 C CA . ILE A 1 581 ? -5.687 -9.288 6.525 1.00 83.38 581 ILE A CA 1
ATOM 4614 C C . ILE A 1 581 ? -6.450 -9.990 7.657 1.00 83.38 581 ILE A C 1
ATOM 4616 O O . ILE A 1 581 ? -6.810 -9.342 8.650 1.00 83.38 581 ILE A O 1
ATOM 4620 N N . TYR A 1 582 ? -6.620 -11.317 7.592 1.00 85.12 582 TYR A N 1
ATOM 4621 C CA . TYR A 1 582 ? -7.208 -12.090 8.691 1.00 85.12 582 TYR A CA 1
ATOM 4622 C C . TYR A 1 582 ? -6.347 -12.028 9.964 1.00 85.12 582 TYR A C 1
ATOM 4624 O O . TYR A 1 582 ? -6.883 -11.734 11.035 1.00 85.12 582 TYR A O 1
ATOM 4632 N N . ALA A 1 583 ? -5.025 -12.206 9.862 1.00 82.62 583 ALA A N 1
ATOM 4633 C CA . ALA A 1 583 ? -4.095 -12.119 10.992 1.00 82.62 583 ALA A CA 1
ATOM 4634 C C . ALA A 1 583 ? -4.066 -10.719 11.641 1.00 82.62 583 ALA A C 1
ATOM 4636 O O . ALA A 1 583 ? -4.014 -10.579 12.868 1.00 82.62 583 ALA A O 1
ATOM 4637 N N . CYS A 1 584 ? -4.134 -9.655 10.842 1.00 80.56 584 CYS A N 1
ATOM 4638 C CA . CYS A 1 584 ? -4.118 -8.280 11.335 1.00 80.56 584 CYS A CA 1
ATOM 4639 C C . CYS A 1 584 ? -5.460 -7.855 11.951 1.00 80.56 584 CYS A C 1
ATOM 4641 O O . CYS A 1 584 ? -5.491 -7.257 13.036 1.00 80.56 584 CYS A O 1
ATOM 4643 N N . MET A 1 585 ? -6.579 -8.151 11.284 1.00 78.44 585 MET A N 1
ATOM 4644 C CA . MET A 1 585 ? -7.871 -7.520 11.576 1.00 78.44 585 MET A CA 1
ATOM 4645 C C . MET A 1 585 ? -8.886 -8.447 12.257 1.00 78.44 585 MET A C 1
ATOM 4647 O O . MET A 1 585 ? -9.654 -7.971 13.100 1.00 78.44 585 MET A O 1
ATOM 4651 N N . ASN A 1 586 ? -8.870 -9.757 11.986 1.00 83.88 586 ASN A N 1
ATOM 4652 C CA . ASN A 1 586 ? -9.742 -10.712 12.669 1.00 83.88 586 ASN A CA 1
ATOM 4653 C C . ASN A 1 586 ? -9.072 -11.240 13.952 1.00 83.88 586 ASN A C 1
ATOM 4655 O O . ASN A 1 586 ? -8.050 -11.924 13.923 1.00 83.88 586 ASN A O 1
ATOM 4659 N N . LYS A 1 587 ? -9.659 -10.924 15.114 1.00 83.50 587 LYS A N 1
ATOM 4660 C CA . LYS A 1 587 ? -9.134 -11.363 16.418 1.00 83.50 587 LYS A CA 1
ATOM 4661 C C . LYS A 1 587 ? -9.111 -12.882 16.572 1.00 83.50 587 LYS A C 1
ATOM 4663 O O . LYS A 1 587 ? -8.188 -13.393 17.203 1.00 83.50 587 LYS A O 1
ATOM 4668 N N . ASP A 1 588 ? -10.111 -13.562 16.026 1.00 86.38 588 ASP A N 1
ATOM 4669 C CA . ASP A 1 588 ? -10.350 -14.977 16.281 1.00 86.38 588 ASP A CA 1
ATOM 4670 C C . ASP A 1 588 ? -9.377 -15.814 15.433 1.00 86.38 588 ASP A C 1
ATOM 4672 O O . ASP A 1 588 ? -8.668 -16.658 15.981 1.00 86.38 588 ASP A O 1
ATOM 4676 N N . PHE A 1 589 ? -9.212 -15.475 14.143 1.00 88.00 589 PHE A N 1
ATOM 4677 C CA . PHE A 1 589 ? -8.141 -16.034 13.300 1.00 88.00 589 PHE A CA 1
ATOM 4678 C C . PHE A 1 589 ? -6.750 -15.701 13.849 1.00 88.00 589 PHE A C 1
ATOM 4680 O O . PHE A 1 589 ? -5.936 -16.605 13.993 1.00 88.00 589 PHE A O 1
ATOM 4687 N N . ARG A 1 590 ? -6.474 -14.452 14.264 1.00 91.06 590 ARG A N 1
ATOM 4688 C CA . ARG A 1 590 ? -5.180 -14.123 14.894 1.00 91.06 590 ARG A CA 1
ATOM 4689 C C . ARG A 1 590 ? -4.894 -14.977 16.134 1.00 91.06 590 ARG A C 1
ATOM 4691 O O . ARG A 1 590 ? -3.739 -15.324 16.371 1.00 91.06 590 ARG A O 1
ATOM 4698 N N . SER A 1 591 ? -5.906 -15.288 16.947 1.00 85.94 591 SER A N 1
ATOM 4699 C CA . SER A 1 591 ? -5.713 -16.148 18.121 1.00 85.94 591 SER A CA 1
ATOM 4700 C C . SER A 1 591 ? -5.485 -17.607 17.731 1.00 85.94 591 SER A C 1
ATOM 4702 O O . SER A 1 591 ? -4.656 -18.265 18.354 1.00 85.94 591 SER A O 1
ATOM 4704 N N . ALA A 1 592 ? -6.179 -18.098 16.703 1.00 87.19 592 ALA A N 1
ATOM 4705 C CA . ALA A 1 592 ? -5.978 -19.436 16.159 1.00 87.19 592 ALA A CA 1
ATOM 4706 C C . ALA A 1 592 ? -4.574 -19.603 15.558 1.00 87.19 592 ALA A C 1
ATOM 4708 O O . ALA A 1 592 ? -3.860 -20.528 15.931 1.00 87.19 592 ALA A O 1
ATOM 4709 N N . PHE A 1 593 ? -4.140 -18.663 14.711 1.00 90.50 593 PHE A N 1
ATOM 4710 C CA . PHE A 1 593 ? -2.804 -18.649 14.109 1.00 90.50 593 PHE A CA 1
ATOM 4711 C C . PHE A 1 593 ? -1.711 -18.620 15.179 1.00 90.50 593 PHE A C 1
ATOM 4713 O O . PHE A 1 593 ? -0.786 -19.420 15.128 1.00 90.50 593 PHE A O 1
ATOM 4720 N N . LYS A 1 594 ? -1.844 -17.763 16.204 1.00 87.44 594 LYS A N 1
ATOM 4721 C CA . LYS A 1 594 ? -0.904 -17.741 17.336 1.00 87.44 594 LYS A CA 1
ATOM 4722 C C . LYS A 1 594 ? -0.844 -19.069 18.088 1.00 87.44 594 LYS A C 1
ATOM 4724 O O . LYS A 1 594 ? 0.245 -19.453 18.494 1.00 87.44 594 LYS A O 1
ATOM 4729 N N . LYS A 1 595 ? -1.976 -19.756 18.279 1.00 84.12 595 LYS A N 1
ATOM 4730 C CA . LYS A 1 595 ? -1.992 -21.081 18.911 1.00 84.12 595 LYS A CA 1
ATOM 4731 C C . LYS A 1 595 ? -1.332 -22.135 18.017 1.00 84.12 595 LYS A C 1
ATOM 4733 O O . LYS A 1 595 ? -0.468 -22.841 18.512 1.00 84.12 595 LYS A O 1
ATOM 4738 N N . ILE A 1 596 ? -1.675 -22.210 16.728 1.00 84.81 596 ILE A N 1
ATOM 4739 C CA . ILE A 1 596 ? -1.074 -23.179 15.790 1.00 84.81 596 ILE A CA 1
ATOM 4740 C C . ILE A 1 596 ? 0.435 -22.983 15.696 1.00 84.81 596 ILE A C 1
ATOM 4742 O O . ILE A 1 596 ? 1.166 -23.928 15.943 1.00 84.81 596 ILE A O 1
ATOM 4746 N N . LEU A 1 597 ? 0.903 -21.760 15.438 1.00 84.00 597 LEU A N 1
ATOM 4747 C CA . LEU A 1 597 ? 2.334 -21.482 15.295 1.00 84.00 597 LEU A CA 1
ATOM 4748 C C . LEU A 1 597 ? 3.105 -21.703 16.610 1.00 84.00 597 LEU A C 1
ATOM 4750 O O . LEU A 1 597 ? 4.247 -22.147 16.574 1.00 84.00 597 LEU A O 1
ATOM 4754 N N . ALA A 1 598 ? 2.480 -21.474 17.773 1.00 76.62 598 ALA A N 1
ATOM 4755 C CA . ALA A 1 598 ? 3.068 -21.858 19.056 1.00 76.62 598 ALA A CA 1
ATOM 4756 C C . ALA A 1 598 ? 3.149 -23.387 19.219 1.00 76.62 598 ALA A C 1
ATOM 4758 O O . ALA A 1 598 ? 4.207 -23.893 19.579 1.00 76.62 598 ALA A O 1
ATOM 4759 N N . PHE A 1 599 ? 2.078 -24.131 18.917 1.00 62.00 599 PHE A N 1
ATOM 4760 C CA . PHE A 1 599 ? 2.099 -25.598 18.955 1.00 62.00 599 PHE A CA 1
ATOM 4761 C C . PHE A 1 599 ? 3.113 -26.187 17.963 1.00 62.00 599 PHE A C 1
ATOM 4763 O O . PHE A 1 599 ? 3.808 -27.131 18.320 1.00 62.00 599 PHE A O 1
ATOM 4770 N N . SER A 1 600 ? 3.275 -25.597 16.775 1.00 56.19 600 SER A N 1
ATOM 4771 C CA . SER A 1 600 ? 4.312 -25.977 15.807 1.00 56.19 600 SER A CA 1
ATOM 4772 C C . SER A 1 600 ? 5.731 -25.821 16.367 1.00 56.19 600 SER A C 1
ATOM 4774 O O . SER A 1 600 ? 6.563 -26.681 16.102 1.00 56.19 600 SER A O 1
ATOM 4776 N N . CYS A 1 601 ? 6.007 -24.802 17.193 1.00 43.28 601 CYS A N 1
ATOM 4777 C CA . CYS A 1 601 ? 7.269 -24.730 17.942 1.00 43.28 601 CYS A CA 1
ATOM 4778 C C . CYS A 1 601 ? 7.352 -25.771 19.073 1.00 43.28 601 CYS A C 1
ATOM 4780 O O . CYS A 1 601 ? 8.421 -26.323 19.311 1.00 43.28 601 CYS A O 1
ATOM 4782 N N . PHE A 1 602 ? 6.249 -26.061 19.773 1.00 40.34 602 PHE A N 1
ATOM 4783 C CA . PHE A 1 602 ? 6.253 -27.042 20.869 1.00 40.34 602 PHE A CA 1
ATOM 4784 C C . PHE A 1 602 ? 6.449 -28.494 20.410 1.00 40.34 602 PHE A C 1
ATOM 4786 O O . PHE A 1 602 ? 6.937 -29.294 21.198 1.00 40.34 602 PHE A O 1
ATOM 4793 N N . TYR A 1 603 ? 6.185 -28.840 19.145 1.00 40.25 603 TYR A N 1
ATOM 4794 C CA . TYR A 1 603 ? 6.537 -30.164 18.605 1.00 40.25 603 TYR A CA 1
ATOM 4795 C C . TYR A 1 603 ? 8.053 -30.442 18.536 1.00 40.25 603 TYR A C 1
ATOM 4797 O O . TYR A 1 603 ? 8.441 -31.582 18.300 1.00 40.25 603 TYR A O 1
ATOM 4805 N N . ILE A 1 604 ? 8.907 -29.444 18.800 1.00 43.69 604 ILE A N 1
ATOM 4806 C CA . ILE A 1 604 ? 10.366 -29.606 18.934 1.00 43.69 604 ILE A CA 1
ATOM 4807 C C . ILE A 1 604 ? 10.764 -30.025 20.373 1.00 43.69 604 ILE A C 1
ATOM 4809 O O . ILE A 1 604 ? 11.896 -30.438 20.603 1.00 43.69 604 ILE A O 1
ATOM 4813 N N . VAL A 1 605 ? 9.843 -29.983 21.352 1.00 37.41 605 VAL A N 1
ATOM 4814 C CA . VAL A 1 605 ? 10.097 -30.383 22.753 1.00 37.41 605 VAL A CA 1
ATOM 4815 C C . VAL A 1 605 ? 9.033 -31.391 23.228 1.00 37.41 605 VAL A C 1
ATOM 4817 O O . VAL A 1 605 ? 7.917 -30.993 23.571 1.00 37.41 605 VAL A O 1
ATOM 4820 N N . PRO A 1 606 ? 9.335 -32.703 23.275 1.00 32.03 606 PRO A N 1
ATOM 4821 C CA . PRO A 1 606 ? 8.341 -33.729 23.581 1.00 32.03 606 PRO A CA 1
ATOM 4822 C C . PRO A 1 606 ? 8.020 -33.823 25.084 1.00 32.03 606 PRO A C 1
ATOM 4824 O O . PRO A 1 606 ? 8.667 -34.552 25.832 1.00 32.03 606 PRO A O 1
ATOM 4827 N N . GLY A 1 607 ? 6.962 -33.140 25.530 1.00 45.72 607 GLY A N 1
ATOM 4828 C CA . GLY A 1 607 ? 6.366 -33.370 26.851 1.00 45.72 607 GLY A CA 1
ATOM 4829 C C . GLY A 1 607 ? 5.393 -32.279 27.300 1.00 45.72 607 GLY A C 1
ATOM 4830 O O . GLY A 1 607 ? 5.579 -31.118 26.963 1.00 45.72 607 GLY A O 1
ATOM 4831 N N . ILE A 1 608 ? 4.404 -32.657 28.133 1.00 38.31 608 ILE A N 1
ATOM 4832 C CA . ILE A 1 608 ? 3.438 -31.763 28.820 1.00 38.31 608 ILE A CA 1
ATOM 4833 C C . ILE A 1 608 ? 2.433 -31.089 27.837 1.00 38.31 608 ILE A C 1
ATOM 4835 O O . ILE A 1 608 ? 2.813 -30.353 26.943 1.00 38.31 608 ILE A O 1
ATOM 4839 N N . ARG A 1 609 ? 1.099 -31.247 27.927 1.00 40.19 609 ARG A N 1
ATOM 4840 C CA . ARG A 1 609 ? 0.227 -31.869 28.947 1.00 40.19 609 ARG A CA 1
ATOM 4841 C C . ARG A 1 609 ? -1.088 -32.364 28.317 1.00 40.19 609 ARG A C 1
ATOM 4843 O O . ARG A 1 609 ? -1.678 -31.673 27.495 1.00 40.19 609 ARG A O 1
ATOM 4850 N N . ARG A 1 610 ? -1.638 -33.487 28.797 1.00 35.84 610 ARG A N 1
ATOM 4851 C CA . ARG A 1 610 ? -2.955 -34.028 28.368 1.00 35.84 610 ARG A CA 1
ATOM 4852 C C . ARG A 1 610 ? -4.163 -33.432 29.127 1.00 35.84 610 ARG A C 1
ATOM 4854 O O . ARG A 1 610 ? -5.263 -33.962 29.021 1.00 35.84 610 ARG A O 1
ATOM 4861 N N . GLN A 1 611 ? -3.966 -32.387 29.943 1.00 36.59 611 GLN A N 1
ATOM 4862 C CA . GLN A 1 611 ? -4.886 -32.037 31.045 1.00 36.59 611 GLN A CA 1
ATOM 4863 C C . GLN A 1 611 ? -5.862 -30.866 30.796 1.00 36.59 611 GLN A C 1
ATOM 4865 O O . GLN A 1 611 ? -6.875 -30.801 31.487 1.00 36.59 611 GLN A O 1
ATOM 4870 N N . GLU A 1 612 ? -5.648 -29.973 29.818 1.00 40.88 612 GLU A N 1
ATOM 4871 C CA . GLU A 1 612 ? -6.563 -28.822 29.624 1.00 40.88 612 GLU A CA 1
ATOM 4872 C C . GLU A 1 612 ? -7.958 -29.215 29.087 1.00 40.88 612 GLU A C 1
ATOM 4874 O O . GLU A 1 612 ? -8.942 -28.544 29.385 1.00 40.88 612 GLU A O 1
ATOM 4879 N N . MET A 1 613 ? -8.085 -30.332 28.358 1.00 37.00 613 MET A N 1
ATOM 4880 C CA . MET A 1 613 ? -9.356 -30.750 27.729 1.00 37.00 613 MET A CA 1
ATOM 4881 C C . MET A 1 613 ? -10.426 -31.296 28.696 1.00 37.00 613 MET A C 1
ATOM 4883 O O . MET A 1 613 ? -11.544 -31.577 28.263 1.00 37.00 613 MET A O 1
ATOM 4887 N N . VAL A 1 614 ? -10.121 -31.466 29.987 1.00 41.31 614 VAL A N 1
ATOM 4888 C CA . VAL A 1 614 ? -11.084 -32.009 30.968 1.00 41.31 614 VAL A CA 1
ATOM 4889 C C . VAL A 1 614 ? -11.973 -30.908 31.564 1.00 41.31 614 VAL A C 1
ATOM 4891 O O . VAL A 1 614 ? -13.168 -31.125 31.764 1.00 41.31 614 VAL A O 1
ATOM 4894 N N . TRP A 1 615 ? -11.430 -29.704 31.778 1.00 34.91 615 TRP A N 1
ATOM 4895 C CA . TRP A 1 615 ? -12.122 -28.609 32.476 1.00 34.91 615 TRP A CA 1
ATOM 4896 C C . TRP A 1 615 ? -13.308 -27.997 31.711 1.00 34.91 615 TRP A C 1
ATOM 4898 O O . TRP A 1 615 ? -14.227 -27.477 32.338 1.00 34.91 615 TRP A O 1
ATOM 4908 N N . GLU A 1 616 ? -13.351 -28.082 30.377 1.00 41.34 616 GLU A N 1
ATOM 4909 C CA . GLU A 1 616 ? -14.508 -27.589 29.606 1.00 41.34 616 GLU A CA 1
ATOM 4910 C C . GLU A 1 616 ? -15.721 -28.542 29.639 1.00 41.34 616 GLU A C 1
ATOM 4912 O O . GLU A 1 616 ? -16.832 -28.118 29.317 1.00 41.34 616 GLU A O 1
ATOM 4917 N N . ARG A 1 617 ? -15.558 -29.814 30.049 1.00 38.38 617 ARG A N 1
ATOM 4918 C CA . ARG A 1 617 ? -16.673 -30.783 30.089 1.00 38.38 617 ARG A CA 1
ATOM 4919 C C . ARG A 1 617 ? -17.557 -30.654 31.333 1.00 38.38 617 ARG A C 1
ATOM 4921 O O . ARG A 1 617 ? -18.772 -30.797 31.207 1.00 38.38 617 ARG A O 1
ATOM 4928 N N . SER A 1 618 ? -16.995 -30.353 32.506 1.00 38.66 618 SER A N 1
ATOM 4929 C CA . SER A 1 618 ? -17.771 -30.204 33.753 1.00 38.66 618 SER A CA 1
ATOM 4930 C C . SER A 1 618 ? -18.773 -29.046 33.667 1.00 38.66 618 SER A C 1
ATOM 4932 O O . SER A 1 618 ? -19.966 -29.233 33.906 1.00 38.66 618 SER A O 1
ATOM 4934 N N . ILE A 1 619 ? -18.310 -27.881 33.201 1.00 45.34 619 ILE A N 1
ATOM 4935 C CA . ILE A 1 619 ? -19.088 -26.634 33.076 1.00 45.34 619 ILE A CA 1
ATOM 4936 C C . ILE A 1 619 ? -20.293 -26.778 32.119 1.00 45.34 619 ILE A C 1
ATOM 4938 O O . ILE A 1 619 ? -21.264 -26.021 32.210 1.00 45.34 619 ILE A O 1
ATOM 4942 N N . TYR A 1 620 ? -20.267 -27.752 31.201 1.00 40.34 620 TYR A N 1
ATOM 4943 C CA . TYR A 1 620 ? -21.387 -28.010 30.291 1.00 40.34 620 TYR A CA 1
ATOM 4944 C C . TYR A 1 620 ? -22.511 -28.834 30.939 1.00 40.34 620 TYR A C 1
ATOM 4946 O O . TYR A 1 620 ? -23.682 -28.552 30.688 1.00 40.34 620 TYR A O 1
ATOM 4954 N N . SER A 1 621 ? -22.166 -29.795 31.805 1.00 39.28 621 SER A N 1
ATOM 4955 C CA . SER A 1 621 ? -23.128 -30.650 32.522 1.00 39.28 621 SER A CA 1
ATOM 4956 C C . SER A 1 621 ? -24.042 -29.834 33.445 1.00 39.28 621 SER A C 1
ATOM 4958 O O . SER A 1 621 ? -25.272 -29.935 33.401 1.00 39.28 621 SER A O 1
ATOM 4960 N N . GLU A 1 622 ? -23.440 -28.928 34.215 1.00 40.00 622 GLU A N 1
ATOM 4961 C CA . GLU A 1 622 ? -24.115 -28.113 35.231 1.00 40.00 622 GLU A CA 1
ATOM 4962 C C . GLU A 1 622 ? -25.123 -27.107 34.636 1.00 40.00 622 GLU A C 1
ATOM 4964 O O . GLU A 1 622 ? -26.081 -26.691 35.286 1.00 40.00 622 GLU A O 1
ATOM 4969 N N . ARG A 1 623 ? -24.972 -26.756 33.350 1.00 41.72 623 ARG A N 1
ATOM 4970 C CA . ARG A 1 623 ? -25.931 -25.907 32.621 1.00 41.72 623 ARG A CA 1
ATOM 4971 C C . ARG A 1 623 ? -27.143 -26.653 32.070 1.00 41.72 623 ARG A C 1
ATOM 4973 O O . ARG A 1 623 ? -28.128 -25.998 31.724 1.00 41.72 623 ARG A O 1
ATOM 4980 N N . THR A 1 624 ? -27.094 -27.979 31.964 1.00 44.53 624 THR A N 1
ATOM 4981 C CA . THR A 1 624 ? -28.234 -28.781 31.492 1.00 44.53 624 THR A CA 1
ATOM 4982 C C . THR A 1 624 ? -29.241 -29.084 32.602 1.00 44.53 624 THR A C 1
ATOM 4984 O O . THR A 1 624 ? -30.441 -28.980 32.353 1.00 44.53 624 THR A O 1
ATOM 4987 N N . SER A 1 625 ? -28.794 -29.343 33.836 1.00 40.94 625 SER A N 1
ATOM 4988 C CA . SER A 1 625 ? -29.685 -29.569 34.990 1.00 40.94 625 SER A CA 1
ATOM 4989 C C . SER A 1 625 ? -30.537 -28.332 35.315 1.00 40.94 625 SER A C 1
ATOM 4991 O O . SER A 1 625 ? -31.767 -28.407 35.327 1.00 40.94 625 SER A O 1
ATOM 4993 N N . LEU A 1 626 ? -29.898 -27.162 35.450 1.00 41.53 626 LEU A N 1
ATOM 4994 C CA . LEU A 1 626 ? -30.531 -25.863 35.744 1.00 41.53 626 LEU A CA 1
ATOM 4995 C C . LEU A 1 626 ? -31.539 -25.370 34.688 1.00 41.53 626 LEU A C 1
ATOM 4997 O O . LEU A 1 626 ? -32.208 -24.356 34.898 1.00 41.53 626 LEU A O 1
ATOM 5001 N N . ARG A 1 627 ? -31.648 -26.050 33.540 1.00 38.19 627 ARG A N 1
ATOM 5002 C CA . ARG A 1 627 ? -32.602 -25.710 32.475 1.00 38.19 627 ARG A CA 1
ATOM 5003 C C . ARG A 1 627 ? -33.876 -26.559 32.499 1.00 38.19 627 ARG A C 1
ATOM 5005 O O . ARG A 1 627 ? -34.860 -26.146 31.894 1.00 38.19 627 ARG A O 1
ATOM 5012 N N . SER A 1 628 ? -33.873 -27.687 33.214 1.00 38.72 628 SER A N 1
ATOM 5013 C CA . SER A 1 628 ? -35.036 -28.572 33.367 1.00 38.72 628 SER A CA 1
ATOM 5014 C C . SER A 1 628 ? -36.071 -27.989 34.341 1.00 38.72 628 SER A C 1
ATOM 5016 O O . SER A 1 628 ? -37.232 -27.778 33.990 1.00 38.72 628 SER A O 1
ATOM 5018 N N . THR A 1 629 ? -35.629 -27.590 35.537 1.00 43.44 629 THR A N 1
ATOM 5019 C CA . THR A 1 629 ? -36.473 -27.123 36.658 1.00 43.44 629 THR A CA 1
ATOM 5020 C C . THR A 1 629 ? -37.211 -25.798 36.438 1.00 43.44 629 THR A C 1
ATOM 5022 O O . THR A 1 629 ? -37.946 -25.360 37.319 1.00 43.44 629 THR A O 1
ATOM 5025 N N . ARG A 1 630 ? -37.057 -25.140 35.281 1.00 37.59 630 ARG A N 1
ATOM 5026 C CA . ARG A 1 630 ? -37.686 -23.837 34.987 1.00 37.59 630 ARG A CA 1
ATOM 5027 C C . ARG A 1 630 ? -38.814 -23.889 33.947 1.00 37.59 630 ARG A C 1
ATOM 5029 O O . ARG A 1 630 ? -39.353 -22.840 33.606 1.00 37.59 630 ARG A O 1
ATOM 5036 N N . GLY A 1 631 ? -39.162 -25.077 33.441 1.00 35.75 631 GLY A N 1
ATOM 5037 C CA . GLY A 1 631 ? -40.176 -25.260 32.390 1.00 35.75 631 GLY A CA 1
ATOM 5038 C C . GLY A 1 631 ? -41.613 -25.516 32.868 1.00 35.75 631 GLY A C 1
ATOM 5039 O O . GLY A 1 631 ? -42.544 -25.336 32.090 1.00 35.75 631 GLY A O 1
ATOM 5040 N N . SER A 1 632 ? -41.817 -25.924 34.122 1.00 36.84 632 SER A N 1
ATOM 5041 C CA . SER A 1 632 ? -43.071 -26.542 34.597 1.00 36.84 632 SER A CA 1
ATOM 5042 C C . SER A 1 632 ? -44.051 -25.610 35.328 1.00 36.84 632 SER A C 1
ATOM 5044 O O . SER A 1 632 ? -45.143 -26.037 35.683 1.00 36.84 632 SER A O 1
ATOM 5046 N N . SER A 1 633 ? -43.699 -24.341 35.561 1.00 37.25 633 SER A N 1
ATOM 5047 C CA . SER A 1 633 ? -44.395 -23.501 36.558 1.00 37.25 633 SER A CA 1
ATOM 5048 C C . SER A 1 633 ? -45.546 -22.615 36.035 1.00 37.25 633 SER A C 1
ATOM 5050 O O . SER A 1 633 ? -46.111 -21.855 36.821 1.00 37.25 633 SER A O 1
ATOM 5052 N N . LEU A 1 634 ? -45.872 -22.621 34.733 1.00 37.62 634 LEU A N 1
ATOM 5053 C CA . LEU A 1 634 ? -46.801 -21.642 34.130 1.00 37.62 634 LEU A CA 1
ATOM 5054 C C . LEU A 1 634 ? -47.801 -22.239 33.115 1.00 37.62 634 LEU A C 1
ATOM 5056 O O . LEU A 1 634 ? -47.830 -21.843 31.950 1.00 37.62 634 LEU A O 1
ATOM 5060 N N . ARG A 1 635 ? -48.678 -23.147 33.566 1.00 30.16 635 ARG A N 1
ATOM 5061 C CA . ARG A 1 635 ? -49.990 -23.421 32.937 1.00 30.16 635 ARG A CA 1
ATOM 5062 C C . ARG A 1 635 ? -50.938 -24.094 33.938 1.00 30.16 635 ARG A C 1
ATOM 5064 O O . ARG A 1 635 ? -50.521 -25.014 34.625 1.00 30.16 635 ARG A O 1
ATOM 5071 N N . GLY A 1 636 ? -52.204 -23.664 33.970 1.00 28.48 636 GLY A N 1
ATOM 5072 C CA . GLY A 1 636 ? -53.273 -24.292 34.765 1.00 28.48 636 GLY A CA 1
ATOM 5073 C C . GLY A 1 636 ? -53.843 -23.415 35.888 1.00 28.48 636 GLY A C 1
ATOM 5074 O O . GLY A 1 636 ? -53.324 -23.395 36.997 1.00 28.48 636 GLY A O 1
ATOM 5075 N N . LYS A 1 637 ? -54.953 -22.719 35.608 1.00 30.59 637 LYS A N 1
ATOM 5076 C CA . LYS A 1 637 ? -55.866 -22.152 36.617 1.00 30.59 637 LYS A CA 1
ATOM 5077 C C . LYS A 1 637 ? -57.302 -22.207 36.086 1.00 30.59 637 LYS A C 1
ATOM 5079 O O . LYS A 1 637 ? -57.673 -21.370 35.268 1.00 30.59 637 LYS A O 1
ATOM 5084 N N . SER A 1 638 ? -58.089 -23.187 36.525 1.00 27.08 638 SER A N 1
ATOM 5085 C CA . SER A 1 638 ? -59.563 -23.162 36.508 1.00 27.08 638 SER A CA 1
ATOM 5086 C C . SER A 1 638 ? -60.153 -24.421 37.161 1.00 27.08 638 SER A C 1
ATOM 5088 O O . SER A 1 638 ? -59.581 -25.497 37.043 1.00 27.08 638 SER A O 1
ATOM 5090 N N . SER A 1 639 ? -61.345 -24.254 37.747 1.00 25.61 639 SER A N 1
ATOM 5091 C CA . SER A 1 639 ? -62.353 -25.290 38.042 1.00 25.61 639 SER A CA 1
ATOM 5092 C C . SER A 1 639 ? -62.243 -26.166 39.314 1.00 25.61 639 SER A C 1
ATOM 5094 O O . SER A 1 639 ? -61.392 -27.038 39.419 1.00 25.61 639 SER A O 1
ATOM 5096 N N . LEU A 1 640 ? -63.255 -25.976 40.180 1.00 27.27 640 LEU A N 1
ATOM 5097 C CA . LEU A 1 640 ? -63.957 -26.940 41.059 1.00 27.27 640 LEU A CA 1
ATOM 5098 C C . LEU A 1 640 ? -63.319 -27.516 42.354 1.00 27.27 640 LEU A C 1
ATOM 5100 O O . LEU A 1 640 ? -62.561 -28.475 42.327 1.00 27.27 640 LEU A O 1
ATOM 5104 N N . LYS A 1 641 ? -63.852 -26.986 43.473 1.00 25.88 641 LYS A N 1
ATOM 5105 C CA . LYS A 1 641 ? -64.532 -27.660 44.613 1.00 25.88 641 LYS A CA 1
ATOM 5106 C C . LYS A 1 641 ? -63.820 -28.657 45.556 1.00 25.88 641 LYS A C 1
ATOM 5108 O O . LYS A 1 641 ? -63.203 -29.619 45.132 1.00 25.88 641 LYS A O 1
ATOM 5113 N N . ASP A 1 642 ? -64.097 -28.421 46.847 1.00 26.14 642 ASP A N 1
ATOM 5114 C CA . ASP A 1 642 ? -64.478 -29.346 47.937 1.00 26.14 642 ASP A CA 1
ATOM 5115 C C . ASP A 1 642 ? -63.714 -30.693 48.025 1.00 26.14 642 ASP A C 1
ATOM 5117 O O . ASP A 1 642 ? -63.860 -31.563 47.177 1.00 26.14 642 ASP A O 1
ATOM 5121 N N . ASN A 1 643 ? -62.968 -30.998 49.096 1.00 25.53 643 ASN A N 1
ATOM 5122 C CA . ASN A 1 643 ? -63.520 -31.181 50.449 1.00 25.53 643 ASN A CA 1
ATOM 5123 C C . ASN A 1 643 ? -62.435 -31.105 51.565 1.00 25.53 643 ASN A C 1
ATOM 5125 O O . ASN A 1 643 ? -61.257 -30.866 51.315 1.00 25.53 643 ASN A O 1
ATOM 5129 N N . SER A 1 644 ? -62.855 -31.306 52.815 1.00 25.66 644 SER A N 1
ATOM 5130 C CA . SER A 1 644 ? -62.069 -31.251 54.054 1.00 25.66 644 SER A CA 1
ATOM 5131 C C . SER A 1 644 ? -61.203 -32.490 54.351 1.00 25.66 644 SER A C 1
ATOM 5133 O O . SER A 1 644 ? -61.531 -33.606 53.956 1.00 25.66 644 SER A O 1
ATOM 5135 N N . SER A 1 645 ? -60.127 -32.307 55.132 1.00 26.11 645 SER A N 1
ATOM 5136 C CA . SER A 1 645 ? -59.791 -33.147 56.306 1.00 26.11 645 SER A CA 1
ATOM 5137 C C . SER A 1 645 ? -58.498 -32.692 57.009 1.00 26.11 645 SER A C 1
ATOM 5139 O O . SER A 1 645 ? -57.621 -32.067 56.417 1.00 26.11 645 SER A O 1
ATOM 5141 N N . LEU A 1 646 ? -58.395 -32.995 58.307 1.00 25.36 646 LEU A N 1
ATOM 5142 C CA . LEU A 1 646 ? -57.191 -32.812 59.127 1.00 25.36 646 LEU A CA 1
ATOM 5143 C C . LEU A 1 646 ? -56.155 -33.907 58.825 1.00 25.36 646 LEU A C 1
ATOM 5145 O O . LEU A 1 646 ? -56.541 -35.065 58.671 1.00 25.36 646 LEU A O 1
ATOM 5149 N N . ARG A 1 647 ? -54.860 -33.595 59.001 1.00 25.03 647 ARG A N 1
ATOM 5150 C CA . ARG A 1 647 ? -54.044 -34.238 60.059 1.00 25.03 647 ARG A CA 1
ATOM 5151 C C . ARG A 1 647 ? -52.697 -33.553 60.298 1.00 25.03 647 ARG A C 1
ATOM 5153 O O . ARG A 1 647 ? -52.040 -33.087 59.376 1.00 25.03 647 ARG A O 1
ATOM 5160 N N . SER A 1 648 ? -52.307 -33.535 61.570 1.00 23.50 648 SER A N 1
ATOM 5161 C CA . SER A 1 648 ? -50.944 -33.256 62.027 1.00 23.50 648 SER A CA 1
ATOM 5162 C C . SER A 1 648 ? -50.130 -34.551 62.035 1.00 23.50 648 SER A C 1
ATOM 5164 O O . SER A 1 648 ? -50.684 -35.603 62.352 1.00 23.50 648 SER A O 1
ATOM 5166 N N . CYS A 1 649 ? -48.827 -34.449 61.774 1.00 24.50 649 CYS A N 1
ATOM 5167 C CA . CYS A 1 649 ? -47.821 -35.397 62.251 1.00 24.50 649 CYS A CA 1
ATOM 5168 C C . CYS A 1 649 ? -46.535 -34.631 62.586 1.00 24.50 649 CYS A C 1
ATOM 5170 O O . CYS A 1 649 ? -45.782 -34.238 61.697 1.00 24.50 649 CYS A O 1
ATOM 5172 N N . THR A 1 650 ? -46.289 -34.419 63.877 1.00 25.86 650 THR A N 1
ATOM 5173 C CA . THR A 1 650 ? -44.987 -34.019 64.420 1.00 25.86 650 THR A CA 1
ATOM 5174 C C . THR A 1 650 ? -44.143 -35.255 64.730 1.00 25.86 650 THR A C 1
ATOM 5176 O O . THR A 1 650 ? -44.661 -36.259 65.213 1.00 25.86 650 THR A O 1
ATOM 5179 N N . SER A 1 651 ? -42.829 -35.167 64.523 1.00 26.53 651 SER A N 1
ATOM 5180 C CA . SER A 1 651 ? -41.862 -36.126 65.074 1.00 26.53 651 SER A CA 1
ATOM 5181 C C . SER A 1 651 ? -40.499 -35.452 65.261 1.00 26.53 651 SER A C 1
ATOM 5183 O O . SER A 1 651 ? -39.794 -35.192 64.286 1.00 26.53 651 SER A O 1
ATOM 5185 N N . HIS A 1 652 ? -40.141 -35.152 66.511 1.00 25.42 652 HIS A N 1
ATOM 5186 C CA . HIS A 1 652 ? -38.780 -34.760 66.890 1.00 25.42 652 HIS A CA 1
ATOM 5187 C C . HIS A 1 652 ? -37.829 -35.958 66.791 1.00 25.42 652 HIS A C 1
ATOM 5189 O O . HIS A 1 652 ? -38.210 -37.051 67.202 1.00 25.42 652 HIS A O 1
ATOM 5195 N N . VAL A 1 653 ? -36.574 -35.711 66.401 1.00 27.81 653 VAL A N 1
ATOM 5196 C CA . VAL A 1 653 ? -35.400 -36.351 67.023 1.00 27.81 653 VAL A CA 1
ATOM 5197 C C . VAL A 1 653 ? -34.289 -35.295 67.164 1.00 27.81 653 VAL A C 1
ATOM 5199 O O . VAL A 1 653 ? -34.079 -34.470 66.276 1.00 27.81 653 VAL A O 1
ATOM 5202 N N . GLU A 1 654 ? -33.639 -35.302 68.322 1.00 25.98 654 GLU A N 1
ATOM 5203 C CA . GLU A 1 654 ? -32.526 -34.453 68.789 1.00 25.98 654 GLU A CA 1
ATOM 5204 C C . GLU A 1 654 ? -31.152 -35.047 68.383 1.00 25.98 654 GLU A C 1
ATOM 5206 O O . GLU A 1 654 ? -31.109 -36.147 67.844 1.00 25.98 654 GLU A O 1
ATOM 5211 N N . MET A 1 655 ? -29.960 -34.493 68.651 1.00 24.95 655 MET A N 1
ATOM 5212 C CA . MET A 1 655 ? -29.393 -33.135 68.810 1.00 24.95 655 MET A CA 1
ATOM 5213 C C . MET A 1 655 ? -27.848 -33.340 68.893 1.00 24.95 655 MET A C 1
ATOM 5215 O O . MET A 1 655 ? -27.400 -34.454 69.154 1.00 24.95 655 MET A O 1
ATOM 5219 N N . ASN A 1 656 ? -27.043 -32.276 68.759 1.00 25.89 656 ASN A N 1
ATOM 5220 C CA . AS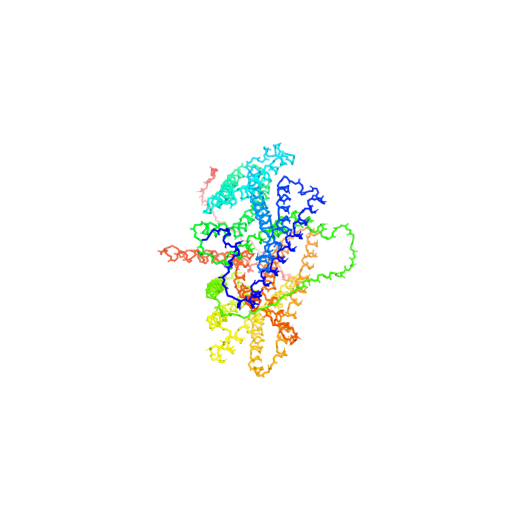N A 1 656 ? -25.581 -32.214 69.002 1.00 25.89 656 ASN A CA 1
ATOM 5221 C C . ASN A 1 656 ? -24.652 -32.821 67.912 1.00 25.89 656 ASN A C 1
ATOM 5223 O O . ASN A 1 656 ? -24.974 -33.822 67.287 1.00 25.89 656 ASN A O 1
ATOM 5227 N N . GLY A 1 657 ? -23.469 -32.242 67.643 1.00 26.31 657 GLY A N 1
ATOM 5228 C CA . GLY A 1 657 ? -22.951 -30.975 68.184 1.00 26.31 657 GLY A CA 1
ATOM 5229 C C . GLY A 1 657 ? -21.605 -30.483 67.611 1.00 26.31 657 GLY A C 1
ATOM 5230 O O . GLY A 1 657 ? -20.851 -31.241 67.018 1.00 26.31 657 GLY A O 1
ATOM 5231 N N . TYR A 1 658 ? -21.362 -29.182 67.822 1.00 25.44 658 TYR A N 1
ATOM 5232 C CA . TYR A 1 658 ? -20.086 -28.439 67.921 1.00 25.44 658 TYR A CA 1
ATOM 5233 C C . TYR A 1 658 ? -18.866 -28.775 67.033 1.00 25.44 658 TYR A C 1
ATOM 5235 O O . TYR A 1 658 ? -18.140 -29.725 67.287 1.00 25.44 658 TYR A O 1
ATOM 5243 N N . HIS A 1 659 ? -18.541 -27.853 66.113 1.00 26.95 659 HIS A N 1
ATOM 5244 C CA . HIS A 1 659 ? -17.348 -26.965 66.114 1.00 26.95 659 HIS A CA 1
ATOM 5245 C C . HIS A 1 659 ? -17.439 -26.082 64.839 1.00 26.95 659 HIS A C 1
ATOM 5247 O O . HIS A 1 659 ? -17.514 -26.621 63.743 1.00 26.95 659 HIS A O 1
ATOM 5253 N N . SER A 1 660 ? -17.642 -24.756 64.840 1.00 25.09 660 SER A N 1
ATOM 5254 C CA . SER A 1 660 ? -17.077 -23.615 65.594 1.00 25.09 660 SER A CA 1
ATOM 5255 C C . SER A 1 660 ? -15.769 -23.058 65.004 1.00 25.09 660 SER A C 1
ATOM 5257 O O . SER A 1 660 ? -14.704 -23.584 65.303 1.00 25.09 660 SER A O 1
ATOM 5259 N N . CYS A 1 661 ? -15.890 -21.922 64.295 1.00 25.38 661 CYS A N 1
ATOM 5260 C CA . CYS A 1 661 ? -14.826 -20.979 63.886 1.00 25.38 661 CYS A CA 1
ATOM 5261 C C . CYS A 1 661 ? -13.742 -21.517 62.903 1.00 25.38 661 CYS A C 1
ATOM 5263 O O . CYS A 1 661 ? -13.577 -22.717 62.741 1.00 25.38 661 CYS A O 1
ATOM 5265 N N . ASP A 1 662 ? -13.009 -20.696 62.134 1.00 25.84 662 ASP A N 1
ATOM 5266 C CA . ASP A 1 662 ? -12.892 -19.226 62.142 1.00 25.84 662 ASP A CA 1
ATOM 5267 C C . ASP A 1 662 ? -12.572 -18.619 60.749 1.00 25.84 662 ASP A C 1
ATOM 5269 O O . ASP A 1 662 ? -12.323 -19.339 59.780 1.00 25.84 662 ASP A O 1
ATOM 5273 N N . LYS A 1 663 ? -12.520 -17.281 60.651 1.00 34.41 663 LYS A N 1
ATOM 5274 C CA . LYS A 1 663 ? -11.840 -16.550 59.560 1.00 34.41 663 LYS A CA 1
ATOM 5275 C C . LYS A 1 663 ? -10.428 -16.134 59.988 1.00 34.41 663 LYS A C 1
ATOM 5277 O O . LYS A 1 663 ? -10.247 -15.697 61.119 1.00 34.41 663 LYS A O 1
ATOM 5282 N N . PRO A 1 664 ? -9.480 -16.064 59.040 1.00 36.44 664 PRO A N 1
ATOM 5283 C CA . PRO A 1 664 ? -8.496 -14.972 59.062 1.00 36.44 664 PRO A CA 1
ATOM 5284 C C . PRO A 1 664 ? -8.593 -14.026 57.852 1.00 36.44 664 PRO A C 1
ATOM 5286 O O . PRO A 1 664 ? -9.263 -14.301 56.855 1.00 36.44 664 PRO A O 1
ATOM 5289 N N . TYR A 1 665 ? -7.904 -12.890 57.963 1.00 31.20 665 TYR A N 1
ATOM 5290 C CA . TYR A 1 665 ? -7.776 -11.830 56.955 1.00 31.20 665 TYR A CA 1
ATOM 5291 C C . TYR A 1 665 ? -6.354 -11.787 56.349 1.00 31.20 665 TYR A C 1
ATOM 5293 O O . TYR A 1 665 ? -5.438 -12.365 56.918 1.00 31.20 665 TYR A O 1
ATOM 5301 N N . PHE A 1 666 ? -6.204 -11.025 55.253 1.00 29.94 666 PHE A N 1
ATOM 5302 C CA . PHE A 1 666 ? -4.983 -10.362 54.740 1.00 29.94 666 PHE A CA 1
ATOM 5303 C C . PHE A 1 666 ? -3.640 -11.124 54.705 1.00 29.94 666 PHE A C 1
ATOM 5305 O O . PHE A 1 666 ? -3.018 -11.346 55.738 1.00 29.94 666 PHE A O 1
ATOM 5312 N N . VAL A 1 667 ? -3.083 -11.261 53.492 1.00 36.31 667 VAL A N 1
ATOM 5313 C CA . VAL A 1 667 ? -2.113 -10.279 52.941 1.00 36.31 667 VAL A CA 1
ATOM 5314 C C . VAL A 1 667 ? -2.517 -9.943 51.503 1.00 36.31 667 VAL A C 1
ATOM 5316 O O . VAL A 1 667 ? -2.927 -10.886 50.791 1.00 36.31 667 VAL A O 1
#

Radius of gyration: 32.68 Å; Cα contacts (8 Å, |Δi|>4): 546; chains: 1; bounding box: 101×65×107 Å

Foldseek 3Di:
DFPCVLADDPPDDDDDPPPDQADPVLFVLLVLLVVLLVLLQVLLVLLLLLCVVDVVPVDLLSVLLNQLSVLSNQCSVQQSVLLSCCSRQVNPDPVVSVLSNLLSVQLSLLLNLLSLLVSLVLLLCCLQVVPCCVVPPDNVVSVVSSVVSNVVSNVLSVVCVVCVVPGDDVSLVVCLVPRPVVSLVSSVVSLVSSVVSLVVLLVVLVVDPPNVVSVVVSVVSVLVSVLSVVLSVLQCQLQVQQSVVSNVCRVDPPPADPVSNSVSVSSNSSSSSVSSVSCCVRVPSSVVSSCCSVVPDDDDDDDDDDDDDDDGDDDDDDDDDPVVLVVLLVLLVVLLVLLQVLLVLLLVLCVPDPVCVDLLSVLLNLLSVLSNLCSVQLSVVVNVDSVPDVPPPDDPVSVLVNQLSCQLSLLLNLLSLLVSLVLLLCCLQPVPCSDVVDDPVVSVVSSVVSSVVSNVLSVVCVVCVVPDFDVSLVVCLVVRPVVSLVSSVVSLVSSVVSLVVVVVVVVVDDDDDPPVVVSVLSVLVSVLSVVLSVLQCQQQVLVSVVSVCVRPCPPDDDDDPVSNSVNVSSNSSSSSVSSVSCCVRPPSSVVSSVVVVVVVVCVVPPDDDPPPVPVVVVVVVVVVVVVPVPPPDDDDDDDDDDDDDDDDDDDDDDDDDDDDDDDDDDD

Mean predicted aligned error: 19.53 Å

Sequence (667 aa):
MNQTNLFKPESELNNSTMGERSSPLNILSFSFLLMIMFMTLFGNALVILAFKKNSKIRTVTNYFVVSLAVADILVAITSMPIWAAYPLFGAQLKESVLKIWTFMDILCGVASITNLTAISIERYVCIAYPFDYQITVTSQKAIPILIIIWLFSVLMSSLKIVLWEVPPPKYELAVVISCFFMPLLIMCIFYTCIFRTVRFQIRQISLATNVNMKRFRLASELRAAKTIAVVIGAFVVCWGPFFILNTVYGFCNGCVSAVTITVAKWMHYTNSVLNPILYACMHKEFRKAFFVTLLGRKRLAMTSPTPKLNNNETNVEEKFDRETILISITFLIIIILLALFGNILVVIAFRVFQNLRNMTNYFIVSLAVADILVAGISMPVWGAYIITGPEWKFDIWVEQVWSCVDILCGVASILHLCFISLERYVCITSPLTYHDRMTTRKAVIAIFGIWSSSIFMAVLKLILWSVPPPSYEIAVSVSCFFIPLVIMLICYMQIYRAAHHQIKKIILTVHGSPKRFLLSKELKAAKTVGAVIGAFVICWGPFFVLNLVYALCKSCSPIPEEAVLAAKWLHYVNSVLNPIIYACMNKDFRSAFKKILAFSCFYIVPGIRRQEMVWERSIYSERTSLRSTRGSSLRGKSSLKDNSSLRSCTSHVEMNGYHSCDKPYFV

InterPro domains:
  IPR000276 G protein-coupled receptor, rhodopsin-like [PF00001] (43-279)
  IPR000276 G protein-coupled receptor, rhodopsin-like [PF00001] (342-582)
  IPR000276 G protein-coupled receptor, rhodopsin-like [PR00237] (327-351)
  IPR000276 G protein-coupled receptor, rhodopsin-like [PR00237] (360-381)
  IPR000276 G protein-coupled receptor, rhodopsin-like [PR00237] (406-428)
  IPR000276 G protein-coupled receptor, rhodopsin-like [PR00237] (442-463)
  IPR000276 G protein-coupled receptor, rhodopsin-like [PR00237] (473-496)
  IPR000276 G protein-coupled receptor, rhodopsin-like [PR00237] (525-549)
  IPR000276 G protein-coupled receptor, rhodopsin-like [PR00237] (564-590)
  IPR000276 G protein-coupled receptor, rhodopsin-like [PS00237] (111-127)
  IPR000276 G protein-coupled receptor, rhodopsin-like [PS00237] (412-428)
  IPR017452 GPCR, rhodopsin-like, 7TM [PS50262] (43-279)
  IPR017452 GPCR, rhodopsin-like, 7TM [PS50262] (342-582)

Solvent-accessible surface area (backbone atoms only — not comparable to full-atom values): 37444 Å² total; per-residue (Å²): 116,58,85,67,60,83,72,58,84,82,78,90,76,77,101,77,81,89,80,84,81,31,53,54,68,55,48,51,48,33,56,52,48,51,50,46,31,53,47,12,44,56,38,24,50,45,53,45,50,20,44,75,75,32,75,93,54,68,47,59,65,45,55,40,54,40,52,29,30,47,25,33,35,47,30,41,70,53,24,48,54,53,59,49,42,36,84,77,40,53,95,73,57,54,67,68,57,54,54,53,33,56,31,41,43,41,26,25,46,41,29,36,46,47,31,56,34,50,47,37,51,52,52,28,45,50,69,70,37,57,66,59,32,73,76,69,67,46,64,73,70,47,49,62,55,52,51,51,39,49,52,52,13,48,50,62,18,50,48,53,67,75,46,57,88,56,66,68,34,64,62,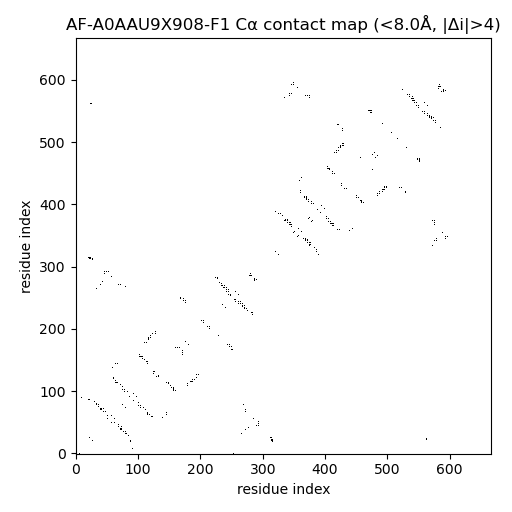53,49,51,45,40,45,66,58,42,52,49,44,49,49,52,38,54,50,36,52,51,48,42,52,52,46,52,54,50,51,56,60,54,42,78,76,39,94,64,33,69,63,56,52,52,53,51,56,49,53,57,52,53,54,53,46,52,54,49,50,52,52,50,43,50,68,17,42,46,55,35,51,53,50,52,43,52,40,31,78,32,72,78,82,59,56,72,65,59,55,48,53,22,50,51,38,37,58,44,41,44,41,46,52,42,51,52,39,45,76,61,37,69,66,52,31,52,32,43,52,46,55,78,69,46,88,78,84,92,78,86,88,83,83,88,84,91,80,92,90,82,82,76,66,65,90,80,83,84,56,68,66,63,42,52,54,50,48,55,53,49,53,53,46,30,53,44,10,37,54,36,24,50,49,51,46,49,36,44,71,72,35,72,92,48,71,44,75,71,46,54,49,53,41,52,40,29,51,31,32,34,47,38,36,71,47,35,46,56,53,51,45,51,42,63,72,65,43,93,62,80,86,64,61,71,66,58,55,52,53,40,54,28,48,46,43,24,32,49,38,32,41,41,46,43,53,29,48,52,29,50,51,52,28,44,42,70,74,38,63,89,53,32,69,79,73,58,42,70,68,58,51,52,52,49,51,52,51,38,50,53,52,14,46,50,52,21,52,48,50,62,77,44,58,89,55,73,86,29,66,64,55,44,49,47,39,44,65,45,44,51,49,37,48,51,52,30,51,52,27,50,55,48,41,51,52,48,52,54,52,50,51,54,54,56,69,75,56,89,75,84,74,58,68,69,51,52,52,57,50,53,59,47,51,53,52,36,53,53,49,50,53,53,47,43,51,67,14,42,44,55,39,50,50,5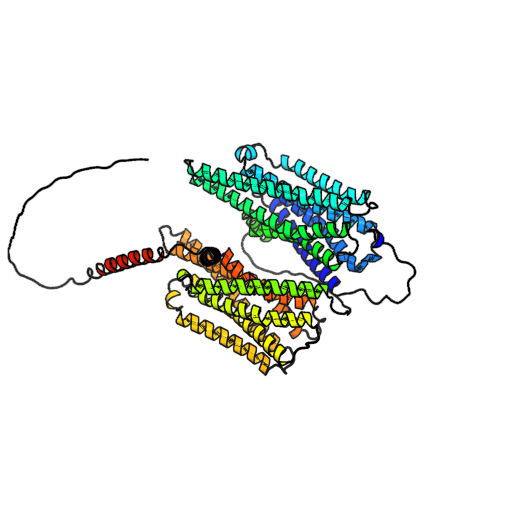1,48,41,46,61,39,76,40,87,82,56,80,83,78,53,66,68,58,54,50,51,20,53,51,37,33,60,48,38,40,39,47,52,41,51,48,38,49,74,56,34,68,66,56,30,50,39,51,53,50,51,59,48,52,62,58,46,73,79,51,95,69,89,78,93,63,75,78,57,66,69,53,60,66,53,56,64,58,55,60,73,58,58,85,72,72,80,88,82,82,90,88,83,86,83,81,88,86,90,84,89,83,90,85,88,80,90,83,89,79,88,82,91,86,83,88,83,86,89,79,87,134

Nearest PDB structures (foldseek):
  7cmu-assembly1_R  TM=8.684E-01  e=1.419E-12  Escherichia coli
  8iru-assembly1_R  TM=8.739E-01  e=4.375E-12  Homo sapiens
  7ckz-assembly1_R  TM=8.404E-01  e=1.149E-11  Homo sapiens
  7xtc-assembly1_R  TM=8.493E-01  e=3.687E-11  Homo sapiens
  7td2-assembly1_R  TM=8.006E-01  e=1.091E-06  Homo sapiens

Secondary structure (DSSP, 8-state):
--GGGGSS----S-TT--S----HHHHHHHHHHHHHHHHHHHHHHHHHHHHHH-GGG--HHHHHHHHHHHHHHHHHHTHHHHHHHHHHHGGGS-HHHHHHHHHHHHHHHHHHHHHHHHHHHHHHHHHHSTTHHHHH--HHHHHHHHHHHHHHHHHHHHHHHHTTTSPTTHHHHHHIIIIIIHHHHHHHHHHHHHHHHHHHHHHHHTT-TTHHHHHHHHHHHHHHHHHHHHHHHHHHHHHHHHHHHHHHHHH-TTSS-HHHHHHHHHHHHHHHHHHHHHHHHH-HHHHHHHHHHHT-SS-----------------------HHHHHHHHHHHHHHHHHHHHHHHHHHHHHHH-GGG-SHHHHHHHHHHHHHHHIIIIIHHHHHHHHHH-SS--S-HHHHHHHHHHHHHHHHHHHHHHHHHHHHHHHHHH-TTTHHHH--HHHHHHHHHHHHHHHHHHHHHHHHTTTSPTTHHHHHHIIIIIIHHHHHHHHHHHHHHHHHHHHHHHHHH--S-SSHHHHHHHHHHHHHHHHHHHHHHHHHHHHHHHHHHHHHH-TTSPPPPHHHHHHHHHHHHHHHHHHHHHHHHH-HHHHHHHHHHHHHHHHTTS----S-GGGHHHHHHHHHHHHHHTTSSSS---------------------------------

Organism: NCBI:txid46732